Protein AF-A0A4S4KCS5-F1 (afdb_monomer_lite)

InterPro domains:
  IPR058503 Domain of unknown function DUF8190 [PF26608] (130-230)

Structure (mmCIF, N/CA/C/O backbone):
data_AF-A0A4S4KCS5-F1
#
_entry.id   AF-A0A4S4KCS5-F1
#
loop_
_atom_site.group_PDB
_atom_site.id
_atom_site.type_symbol
_atom_site.label_atom_id
_atom_site.label_alt_id
_atom_site.label_comp_id
_atom_site.label_asym_id
_atom_site.label_entity_id
_atom_site.label_seq_id
_atom_site.pdbx_PDB_ins_code
_atom_site.Cartn_x
_atom_site.Cartn_y
_atom_site.Cartn_z
_atom_site.occupancy
_atom_site.B_iso_or_equiv
_atom_site.auth_seq_id
_atom_site.auth_comp_id
_atom_site.auth_asym_id
_atom_site.auth_atom_id
_atom_site.pdbx_PDB_model_num
ATOM 1 N N . MET A 1 1 ? -53.982 29.335 -56.236 1.00 34.25 1 MET A N 1
ATOM 2 C CA . MET A 1 1 ? -54.156 28.093 -55.454 1.00 34.25 1 MET A CA 1
ATOM 3 C C . MET A 1 1 ? -53.549 28.366 -54.078 1.00 34.25 1 MET A C 1
ATOM 5 O O . MET A 1 1 ? -52.338 28.320 -53.957 1.00 34.25 1 MET A O 1
ATOM 9 N N . SER A 1 2 ? -54.262 29.136 -53.240 1.00 23.36 2 SER A N 1
ATOM 10 C CA . SER A 1 2 ? -55.116 28.681 -52.106 1.00 23.36 2 SER A CA 1
ATOM 11 C C . SER A 1 2 ? -54.257 28.203 -50.918 1.00 23.36 2 SER A C 1
ATOM 13 O O . SER A 1 2 ? -53.661 27.139 -51.016 1.00 23.36 2 SER A O 1
ATOM 15 N N . SER A 1 3 ? -53.954 29.060 -49.925 1.00 21.19 3 SER A N 1
ATOM 16 C CA . SER A 1 3 ? -54.754 29.464 -48.724 1.00 21.19 3 SER A CA 1
ATOM 17 C C . SER A 1 3 ? -54.336 28.634 -47.488 1.00 21.19 3 SER A C 1
ATOM 19 O O . SER A 1 3 ? -54.414 27.418 -47.557 1.00 21.19 3 SER A O 1
ATOM 21 N N . HIS A 1 4 ? -53.672 29.190 -46.462 1.00 21.52 4 HIS A N 1
ATOM 22 C CA . HIS A 1 4 ? -54.169 29.937 -45.275 1.00 21.52 4 HIS A CA 1
ATOM 23 C C . HIS A 1 4 ? -54.753 29.096 -44.110 1.00 21.52 4 HIS A C 1
ATOM 25 O O . HIS A 1 4 ? -55.516 28.169 -44.342 1.00 21.52 4 HIS A O 1
ATOM 31 N N . HIS A 1 5 ? -54.439 29.568 -42.884 1.00 23.52 5 HIS A N 1
ATOM 32 C CA . HIS A 1 5 ? -54.887 29.200 -41.514 1.00 23.52 5 HIS A CA 1
ATOM 33 C C . HIS A 1 5 ? -54.261 27.946 -40.867 1.00 23.52 5 HIS A C 1
ATOM 35 O O . HIS A 1 5 ? -54.176 26.907 -41.497 1.00 23.52 5 HIS A O 1
ATOM 41 N N . SER A 1 6 ? -53.636 27.984 -39.676 1.00 19.73 6 SER A N 1
ATOM 42 C CA . SER A 1 6 ? -53.953 28.542 -38.334 1.00 19.73 6 SER A CA 1
ATOM 43 C C . SER A 1 6 ? -54.861 27.658 -37.461 1.00 19.73 6 SER A C 1
ATOM 45 O O . SER A 1 6 ? -56.038 27.508 -37.753 1.00 19.73 6 SER A O 1
ATOM 47 N N . SER A 1 7 ? -54.274 27.265 -36.318 1.00 20.58 7 SER A N 1
ATOM 48 C CA . SER A 1 7 ? -54.815 27.048 -34.959 1.00 20.58 7 SER A CA 1
ATOM 49 C C . SER A 1 7 ? -55.541 25.753 -34.537 1.00 20.58 7 SER A C 1
ATOM 51 O O . SER A 1 7 ? -56.635 25.467 -35.005 1.00 20.58 7 SER A O 1
ATOM 53 N N . LEU A 1 8 ? -54.986 25.194 -33.442 1.00 20.73 8 LEU A N 1
ATOM 54 C CA . LEU A 1 8 ? -55.613 24.802 -32.157 1.00 20.73 8 LEU A CA 1
ATOM 55 C C . LEU A 1 8 ? -56.222 23.393 -31.938 1.00 20.73 8 LEU A C 1
ATOM 57 O O . LEU A 1 8 ? -57.046 22.927 -32.714 1.00 20.73 8 LEU A O 1
ATOM 61 N N . LEU A 1 9 ? -55.898 22.872 -30.730 1.00 20.72 9 LEU A N 1
ATOM 62 C CA . LEU A 1 9 ? -56.475 21.758 -29.931 1.00 20.72 9 LEU A CA 1
ATOM 63 C C . LEU A 1 9 ? -55.960 20.348 -30.317 1.00 20.72 9 LEU A C 1
ATOM 65 O O . LEU A 1 9 ? -55.788 20.066 -31.489 1.00 20.72 9 LEU A O 1
ATOM 69 N N . GLN A 1 10 ? -55.667 19.388 -29.428 1.00 20.62 10 GLN A N 1
ATOM 70 C CA . GLN A 1 10 ? -55.913 19.207 -27.992 1.00 20.62 10 GLN A CA 1
ATOM 71 C C . GLN A 1 10 ? -55.027 18.046 -27.466 1.00 20.62 10 GLN A C 1
ATOM 73 O O . GLN A 1 10 ? -54.584 17.202 -28.240 1.00 20.62 10 GLN A O 1
ATOM 78 N N . HIS A 1 11 ? -54.800 18.019 -26.149 1.00 21.50 11 HIS A N 1
ATOM 79 C CA . HIS A 1 11 ? -54.173 16.967 -25.332 1.00 21.50 11 HIS A CA 1
ATOM 80 C C . HIS A 1 11 ? -54.338 15.510 -25.797 1.00 21.50 11 HIS A C 1
ATOM 82 O O . HIS A 1 11 ? -55.473 15.080 -25.956 1.00 21.50 11 HIS A O 1
ATOM 88 N N . VAL A 1 12 ? -53.240 14.735 -25.774 1.00 22.33 12 VAL A N 1
ATOM 89 C CA . VAL A 1 12 ? -53.159 13.391 -25.152 1.00 22.33 12 VAL A CA 1
ATOM 90 C C . VAL A 1 12 ? -51.704 13.140 -24.707 1.00 22.33 12 VAL A C 1
ATOM 92 O O . VAL A 1 12 ? -50.814 12.998 -25.540 1.00 22.33 12 VAL A O 1
ATOM 95 N N . TYR A 1 13 ? -51.469 13.090 -23.392 1.00 23.34 13 TYR A N 1
ATOM 96 C CA . TYR A 1 13 ? -50.304 12.428 -22.786 1.00 23.34 13 TYR A CA 1
ATOM 97 C C . TYR A 1 13 ? -50.530 10.909 -22.822 1.00 23.34 13 TYR A C 1
ATOM 99 O O . TYR A 1 13 ? -51.612 10.456 -22.443 1.00 23.34 13 TYR A O 1
ATOM 107 N N . PRO A 1 14 ? -49.527 10.123 -23.236 1.00 24.09 14 PRO A N 1
ATOM 108 C CA . PRO A 1 14 ? -49.220 8.879 -22.523 1.00 24.09 14 PRO A CA 1
ATOM 109 C C . PRO A 1 14 ? -47.700 8.608 -22.518 1.00 24.09 14 PRO A C 1
ATOM 111 O O . PRO A 1 14 ? -47.013 8.854 -23.499 1.00 24.09 14 PRO A O 1
ATOM 114 N N . GLY A 1 15 ? -47.055 8.078 -21.495 1.00 23.22 15 GLY A N 1
ATOM 115 C CA . GLY A 1 15 ? -47.433 7.707 -20.149 1.00 23.22 15 GLY A CA 1
ATOM 116 C C . GLY A 1 15 ? -46.117 7.528 -19.388 1.00 23.22 15 GLY A C 1
ATOM 117 O O . GLY A 1 15 ? -45.114 7.086 -19.951 1.00 23.22 15 GLY A O 1
ATOM 118 N N . HIS A 1 16 ? -46.120 7.949 -18.129 1.00 23.81 16 HIS A N 1
ATOM 119 C CA . HIS A 1 16 ? -45.036 7.724 -17.188 1.00 23.81 16 HIS A CA 1
ATOM 120 C C . HIS A 1 16 ? -44.826 6.224 -16.962 1.00 23.81 16 HIS A C 1
ATOM 122 O O . HIS A 1 16 ? -45.747 5.521 -16.551 1.00 23.81 16 HIS A O 1
ATOM 128 N N . LEU A 1 17 ? -43.596 5.764 -17.179 1.00 23.97 17 LEU A N 1
ATOM 129 C CA . LEU A 1 17 ? -43.029 4.642 -16.442 1.00 23.97 17 LEU A CA 1
ATOM 130 C C . LEU A 1 17 ? -42.070 5.257 -15.411 1.00 23.97 17 LEU A C 1
ATOM 132 O O . LEU A 1 17 ? -41.187 6.019 -15.813 1.00 23.97 17 LEU A O 1
ATOM 136 N N . PRO A 1 18 ? -42.264 5.020 -14.106 1.00 23.00 18 PRO A N 1
ATOM 137 C CA . PRO A 1 18 ? -41.405 5.592 -13.079 1.00 23.00 18 PRO A CA 1
ATOM 138 C C . PRO A 1 18 ? -40.052 4.863 -13.067 1.00 23.00 18 PRO A C 1
ATOM 140 O O . PRO A 1 18 ? -40.039 3.632 -13.152 1.00 23.00 18 PRO A O 1
ATOM 143 N N . PRO A 1 19 ? -38.912 5.551 -12.889 1.00 26.36 19 PRO A N 1
ATOM 144 C CA . PRO A 1 19 ? -37.779 4.923 -12.235 1.00 26.36 19 PRO A CA 1
ATOM 145 C C . PRO A 1 19 ? -38.146 4.794 -10.750 1.00 26.36 19 PRO A C 1
ATOM 147 O O . PRO A 1 19 ? -37.937 5.704 -9.959 1.00 26.36 19 PRO A O 1
ATOM 150 N N . GLN A 1 20 ? -38.787 3.682 -10.388 1.00 25.89 20 GLN A N 1
ATOM 151 C CA . GLN A 1 20 ? -38.879 3.253 -8.995 1.00 25.89 20 GLN A CA 1
ATOM 152 C C . GLN A 1 20 ? -37.474 2.869 -8.521 1.00 25.89 20 GLN A C 1
ATOM 154 O O . GLN A 1 20 ? -36.814 2.056 -9.170 1.00 25.89 20 GLN A O 1
ATOM 159 N N . GLY A 1 21 ? -37.037 3.456 -7.406 1.00 27.83 21 GLY A N 1
ATOM 160 C CA . GLY A 1 21 ? -35.796 3.090 -6.714 1.00 27.83 21 GLY A CA 1
ATOM 161 C C . GLY A 1 21 ? -34.888 4.255 -6.310 1.00 27.83 21 GLY A C 1
ATOM 162 O O . GLY A 1 21 ? -33.734 4.018 -5.973 1.00 27.83 21 GLY A O 1
ATOM 163 N N . VAL A 1 22 ? -35.376 5.493 -6.365 1.00 31.30 22 VAL A N 1
ATOM 164 C CA . VAL A 1 22 ? -34.721 6.693 -5.826 1.00 31.30 22 VAL A CA 1
ATOM 165 C C . VAL A 1 22 ? -35.803 7.445 -5.048 1.00 31.30 22 VAL A C 1
ATOM 167 O O . VAL A 1 22 ? -36.943 7.447 -5.502 1.00 31.30 22 VAL A O 1
ATOM 170 N N . ASP A 1 23 ? -35.442 8.026 -3.906 1.00 28.78 23 ASP A N 1
ATOM 171 C CA . ASP A 1 23 ? -36.295 8.622 -2.858 1.00 28.78 23 ASP A CA 1
ATOM 172 C C . ASP A 1 23 ? -36.686 7.639 -1.746 1.00 28.78 23 ASP A C 1
ATOM 174 O O . ASP A 1 23 ? -37.719 6.980 -1.827 1.00 28.78 23 ASP A O 1
ATOM 178 N N . LEU A 1 24 ? -35.830 7.551 -0.712 1.00 24.64 24 LEU A N 1
ATOM 179 C CA . LEU A 1 24 ? -36.219 7.292 0.694 1.00 24.64 24 LEU A CA 1
ATOM 180 C C . LEU A 1 24 ? -35.057 7.359 1.714 1.00 24.64 24 LEU A C 1
ATOM 182 O O . LEU A 1 24 ? -35.294 7.168 2.899 1.00 24.64 24 LEU A O 1
ATOM 186 N N . LEU A 1 25 ? -33.815 7.666 1.309 1.00 27.72 25 LEU A N 1
ATOM 187 C CA . LEU A 1 25 ? -32.663 7.736 2.233 1.00 27.72 25 LEU A CA 1
ATOM 188 C C . LEU A 1 25 ? -32.190 9.161 2.583 1.00 27.72 25 LEU A C 1
ATOM 190 O O . LEU A 1 25 ? -31.249 9.308 3.358 1.00 27.72 25 LEU A O 1
ATOM 194 N N . ASP A 1 26 ? -32.863 10.198 2.074 1.00 26.58 26 ASP A N 1
ATOM 195 C CA . ASP A 1 26 ? -32.495 11.606 2.308 1.00 26.58 26 ASP A CA 1
ATOM 196 C C . ASP A 1 26 ? -33.317 12.310 3.412 1.00 26.58 26 ASP A C 1
ATOM 198 O O . ASP A 1 26 ? -33.034 13.464 3.728 1.00 26.58 26 ASP A O 1
ATOM 202 N N . GLU A 1 27 ? -34.295 11.650 4.051 1.00 25.09 27 GLU A N 1
ATOM 203 C CA . GLU A 1 27 ? -35.209 12.325 5.003 1.00 25.09 27 GLU A CA 1
ATOM 204 C C . GLU A 1 27 ? -35.078 11.943 6.488 1.00 25.09 27 GLU A C 1
ATOM 206 O O . GLU A 1 27 ? -35.773 12.528 7.317 1.00 25.09 27 GLU A O 1
ATOM 211 N N . VAL A 1 28 ? -34.157 11.060 6.892 1.00 26.23 28 VAL A N 1
ATOM 212 C CA . VAL A 1 28 ? -34.004 10.711 8.320 1.00 26.23 28 VAL A CA 1
ATOM 213 C C . VAL A 1 28 ? -32.536 10.652 8.723 1.00 26.23 28 VAL A C 1
ATOM 215 O O . VAL A 1 28 ? -31.940 9.589 8.724 1.00 26.23 28 VAL A O 1
ATOM 218 N N . LEU A 1 29 ? -31.939 11.798 9.064 1.00 24.53 29 LEU A N 1
ATOM 219 C CA . LEU A 1 29 ? -30.799 11.891 9.991 1.00 24.53 29 LEU A CA 1
ATOM 220 C C . LEU A 1 29 ? -30.610 13.365 10.402 1.00 24.53 29 LEU A C 1
ATOM 222 O O . LEU A 1 29 ? -30.178 14.174 9.573 1.00 24.53 29 LEU A O 1
ATOM 226 N N . PRO A 1 30 ? -30.903 13.748 11.659 1.00 24.03 30 PRO A N 1
ATOM 227 C CA . PRO A 1 30 ? -30.644 15.098 12.133 1.00 24.03 30 PRO A CA 1
ATOM 228 C C . PRO A 1 30 ? -29.137 15.378 12.169 1.00 24.03 30 PRO A C 1
ATOM 230 O O . PRO A 1 30 ? -28.357 14.668 12.799 1.00 24.03 30 PRO A O 1
ATOM 233 N N . THR A 1 31 ? -28.761 16.450 11.479 1.00 28.47 31 THR 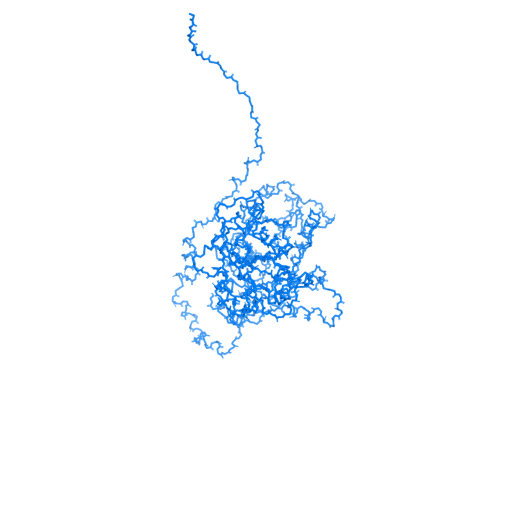A N 1
ATOM 234 C CA . THR A 1 31 ? -27.626 17.347 11.730 1.00 28.47 31 THR A CA 1
ATOM 235 C C . THR A 1 31 ? -27.070 17.292 13.152 1.00 28.47 31 THR A C 1
ATOM 237 O O . THR A 1 31 ? -27.731 17.795 14.049 1.00 28.47 31 THR A O 1
ATOM 240 N N . PHE A 1 32 ? -25.831 16.812 13.312 1.00 25.23 32 PHE A N 1
ATOM 241 C CA . PHE A 1 32 ? -24.831 17.347 14.250 1.00 25.23 32 PHE A CA 1
ATOM 242 C C . PHE A 1 32 ? -23.424 16.934 13.792 1.00 25.23 32 PHE A C 1
ATOM 244 O O . PHE A 1 32 ? -22.802 16.045 14.361 1.00 25.23 32 PHE A O 1
ATOM 251 N N . LEU A 1 33 ? -22.916 17.583 12.746 1.00 26.39 33 LEU A N 1
ATOM 252 C CA . LEU A 1 33 ? -21.482 17.655 12.479 1.00 26.39 33 LEU A CA 1
ATOM 253 C C . LEU A 1 33 ? -21.179 19.102 12.093 1.00 26.39 33 LEU A C 1
ATOM 255 O O . LEU A 1 33 ? -21.817 19.664 11.207 1.00 26.39 33 LEU A O 1
ATOM 259 N N . ILE A 1 34 ? -20.283 19.730 12.849 1.00 27.20 34 ILE A N 1
ATOM 260 C CA . ILE A 1 34 ? -19.786 21.077 12.577 1.00 27.20 34 ILE A CA 1
ATOM 261 C C . ILE A 1 34 ? -18.870 20.957 11.354 1.00 27.20 34 ILE A C 1
ATOM 263 O O . ILE A 1 34 ? -17.743 20.472 11.456 1.00 27.20 34 ILE A O 1
ATOM 267 N N . ASP A 1 35 ? -19.398 21.340 10.195 1.00 30.75 35 ASP A N 1
ATOM 268 C CA . ASP A 1 35 ? -18.696 21.404 8.914 1.00 30.75 35 ASP A CA 1
ATOM 269 C C . ASP A 1 35 ? -17.958 22.749 8.785 1.00 30.75 35 ASP A C 1
ATOM 271 O O . ASP A 1 35 ? -18.449 23.667 8.131 1.00 30.75 35 ASP A O 1
ATOM 275 N N . ASP A 1 36 ? -16.772 22.888 9.388 1.00 27.39 36 ASP A N 1
ATOM 276 C CA . ASP A 1 36 ? -15.798 23.891 8.929 1.00 27.39 36 ASP A CA 1
ATOM 277 C C . ASP A 1 36 ? -14.340 23.464 9.237 1.00 27.39 36 ASP A C 1
ATOM 279 O O . ASP A 1 36 ? -13.967 23.294 10.403 1.00 27.39 36 ASP A O 1
ATOM 283 N N . PRO A 1 37 ? -13.465 23.276 8.226 1.00 31.80 37 PRO A N 1
ATOM 284 C CA . PRO A 1 37 ? -12.047 22.977 8.444 1.00 31.80 37 PRO A CA 1
ATOM 285 C C . PRO A 1 37 ? -11.265 24.123 9.110 1.00 31.80 37 PRO A C 1
ATOM 287 O O . PRO A 1 37 ? -10.160 23.882 9.603 1.00 31.80 37 PRO A O 1
ATOM 290 N N . VAL A 1 38 ? -11.805 25.350 9.155 1.00 28.41 38 VAL A N 1
ATOM 291 C CA . VAL A 1 38 ? -11.189 26.470 9.891 1.00 28.41 38 VAL A CA 1
ATOM 292 C C . VAL A 1 38 ? -11.382 26.310 11.405 1.00 28.41 38 VAL A C 1
ATOM 294 O O . VAL A 1 38 ? -10.443 26.568 12.162 1.00 28.41 38 VAL A O 1
ATOM 297 N N . ASP A 1 39 ? -12.514 25.750 11.842 1.00 33.84 39 ASP A N 1
ATOM 298 C CA . ASP A 1 39 ? -12.789 25.492 13.260 1.00 33.84 39 ASP A CA 1
ATOM 299 C C . ASP A 1 39 ? -11.956 24.334 13.816 1.00 33.84 39 ASP A C 1
ATOM 301 O O . ASP A 1 39 ? -11.602 24.353 14.986 1.00 33.84 39 ASP A O 1
ATOM 305 N N . GLN A 1 40 ? -11.529 23.351 13.015 1.00 32.31 40 GLN A N 1
ATOM 306 C CA . GLN A 1 40 ? -10.690 22.256 13.531 1.00 32.31 40 GLN A CA 1
ATOM 307 C C . GLN A 1 40 ? -9.286 22.707 13.967 1.00 32.31 40 GLN A C 1
ATOM 309 O O . GLN A 1 40 ? -8.700 22.088 14.854 1.00 32.31 40 GLN A O 1
ATOM 314 N N . GLN A 1 41 ? -8.736 23.786 13.396 1.00 29.05 41 GLN A N 1
ATOM 315 C CA . GLN A 1 41 ? -7.468 24.364 13.867 1.00 29.05 41 GLN A CA 1
ATOM 316 C C . GLN A 1 41 ? -7.641 25.214 15.131 1.00 29.05 41 GLN A C 1
ATOM 318 O O . GLN A 1 41 ? -6.728 25.261 15.959 1.00 29.05 41 GLN A O 1
ATOM 323 N N . GLU A 1 42 ? -8.794 25.862 15.295 1.00 27.88 42 GLU A N 1
ATOM 324 C CA . GLU A 1 42 ? -9.127 26.664 16.476 1.00 27.88 42 GLU A CA 1
ATOM 325 C C . GLU A 1 42 ? -9.568 25.774 17.648 1.00 27.88 42 GLU A C 1
ATOM 327 O O . GLU A 1 42 ? -9.085 25.937 18.762 1.00 27.88 42 GLU A O 1
ATOM 332 N N . VAL A 1 43 ? -10.334 24.718 17.370 1.00 32.78 43 VAL A N 1
ATOM 333 C CA . VAL A 1 43 ? -10.660 23.620 18.286 1.00 32.78 43 VAL A CA 1
ATOM 334 C C . VAL A 1 43 ? -9.414 22.811 18.636 1.00 32.78 43 VAL A C 1
ATOM 336 O O . VAL A 1 43 ? -9.251 22.478 19.796 1.00 32.78 43 VAL A O 1
ATOM 339 N N . ALA A 1 44 ? -8.467 22.567 17.720 1.00 28.80 44 ALA A N 1
ATOM 340 C CA . ALA A 1 44 ? -7.169 21.996 18.098 1.00 28.80 44 ALA A CA 1
ATOM 341 C C . ALA A 1 44 ? -6.365 22.951 18.999 1.00 28.80 44 ALA A C 1
ATOM 343 O O . ALA A 1 44 ? -5.762 22.509 19.970 1.00 28.80 44 ALA A O 1
ATOM 344 N N . ARG A 1 45 ? -6.376 24.267 18.742 1.00 28.11 45 ARG A N 1
ATOM 345 C CA . ARG A 1 45 ? -5.758 25.243 19.658 1.00 28.11 45 ARG A CA 1
ATOM 346 C C . ARG A 1 45 ? -6.421 25.260 21.038 1.00 28.11 45 ARG A C 1
ATOM 348 O O . ARG A 1 45 ? -5.691 25.367 22.015 1.00 28.11 45 ARG A O 1
ATOM 355 N N . ASN A 1 46 ? -7.740 25.095 21.107 1.00 29.67 46 ASN A N 1
ATOM 356 C CA . ASN A 1 46 ? -8.523 25.106 22.347 1.00 29.67 46 ASN A CA 1
ATOM 357 C C . ASN A 1 46 ? -8.609 23.724 23.042 1.00 29.67 46 ASN A C 1
ATOM 359 O O . ASN A 1 46 ? -8.900 23.659 24.226 1.00 29.67 46 ASN A O 1
ATOM 363 N N . LEU A 1 47 ? -8.333 22.616 22.341 1.00 32.88 47 LEU A N 1
ATOM 364 C CA . LEU A 1 47 ? -8.237 21.253 22.899 1.00 32.88 47 LEU A CA 1
ATOM 365 C C . LEU A 1 47 ? -6.861 20.976 23.516 1.00 32.88 47 LEU A C 1
ATOM 367 O O . LEU A 1 47 ? -6.757 20.151 24.416 1.00 32.88 47 LEU A O 1
ATOM 371 N N . TYR A 1 48 ? -5.804 21.635 23.025 1.00 31.78 48 TYR A N 1
ATOM 372 C CA . TYR A 1 48 ? -4.443 21.513 23.572 1.00 31.78 48 TYR A CA 1
ATOM 373 C C . TYR A 1 48 ? -4.084 22.621 24.575 1.00 31.78 48 TYR A C 1
ATOM 375 O O . TYR A 1 48 ? -3.022 22.562 25.190 1.00 31.78 48 TYR A O 1
ATOM 383 N N . PHE A 1 49 ? -4.960 23.612 24.744 1.00 31.73 49 PHE A N 1
ATOM 384 C CA . PHE A 1 49 ? -4.903 24.620 25.796 1.00 31.73 49 PHE A CA 1
ATOM 385 C C . PHE A 1 49 ? -6.326 24.868 26.281 1.00 31.73 49 PHE A C 1
ATOM 387 O O . PHE A 1 49 ? -7.079 25.591 25.634 1.00 31.73 49 PHE A O 1
ATOM 394 N N . ASP A 1 50 ? -6.677 24.265 27.412 1.00 33.09 50 ASP A N 1
ATOM 395 C CA . ASP A 1 50 ? -7.847 24.674 28.178 1.00 33.09 50 ASP A CA 1
ATOM 396 C C . ASP A 1 50 ? -7.699 26.178 28.518 1.00 33.09 50 ASP A C 1
ATOM 398 O O . ASP A 1 50 ? -6.713 26.561 29.154 1.00 33.09 50 ASP A O 1
ATOM 402 N N . PRO A 1 51 ? -8.596 27.073 28.064 1.00 35.97 51 PRO A N 1
ATOM 403 C CA . PRO A 1 51 ? -8.527 28.493 28.409 1.00 35.97 51 PRO A CA 1
ATOM 404 C C . PRO A 1 51 ? -8.816 28.755 29.893 1.00 35.97 51 PRO A C 1
ATOM 406 O O . PRO A 1 51 ? -8.447 29.816 30.398 1.00 35.97 51 PRO A O 1
ATOM 409 N N . ASP A 1 52 ? -9.456 27.798 30.574 1.00 38.44 52 ASP A N 1
ATOM 410 C CA . ASP A 1 52 ? -9.773 27.830 32.000 1.00 38.44 52 ASP A CA 1
ATOM 411 C C . ASP A 1 52 ? -8.751 27.051 32.847 1.00 38.44 52 ASP A C 1
ATOM 413 O O . ASP A 1 52 ? -8.911 26.966 34.067 1.00 38.44 52 ASP A O 1
ATOM 417 N N . TRP A 1 53 ? -7.650 26.569 32.247 1.00 37.25 53 TRP A N 1
ATOM 418 C CA . TRP A 1 53 ? -6.464 26.142 32.994 1.00 37.25 53 TRP A CA 1
ATOM 419 C C . TRP A 1 53 ? -5.860 27.358 33.698 1.00 37.25 53 TRP A C 1
ATOM 421 O O . TRP A 1 53 ? -5.021 28.090 33.162 1.00 37.25 53 TRP A O 1
ATOM 431 N N . GLN A 1 54 ? -6.325 27.610 34.917 1.00 36.56 54 GLN A N 1
ATOM 432 C CA . GLN A 1 54 ? -5.773 28.664 35.743 1.00 36.56 54 GLN A CA 1
ATOM 433 C C . GLN A 1 54 ? -4.329 28.305 36.091 1.00 36.56 54 GLN A C 1
ATOM 435 O O . GLN A 1 54 ? -3.995 27.165 36.412 1.00 36.56 54 GLN A O 1
ATOM 440 N N . GLU A 1 55 ? -3.463 29.315 36.064 1.00 36.56 55 GLU A N 1
ATOM 441 C CA . GLU A 1 55 ? -2.059 29.239 36.489 1.00 36.56 55 GLU A CA 1
ATOM 442 C C . GLU A 1 55 ? -1.915 28.607 37.897 1.00 36.56 55 GLU A C 1
ATOM 444 O O . GLU A 1 55 ? -0.887 28.013 38.230 1.00 36.56 55 GLU A O 1
ATOM 449 N N . ASP A 1 56 ? -2.989 28.647 38.692 1.00 38.56 56 ASP A N 1
ATOM 450 C CA . ASP A 1 56 ? -3.110 28.030 40.009 1.00 38.56 56 ASP A CA 1
ATOM 451 C C . ASP A 1 56 ? -3.178 26.489 40.005 1.00 38.56 56 ASP A C 1
ATOM 453 O O . ASP A 1 56 ? -2.713 25.878 40.967 1.00 38.56 56 ASP A O 1
ATOM 457 N N . ASP A 1 57 ? -3.640 25.827 38.939 1.00 37.19 57 ASP A N 1
ATOM 458 C CA . ASP A 1 57 ? -3.671 24.354 38.868 1.00 37.19 57 ASP A CA 1
ATOM 459 C C . ASP A 1 57 ? -2.289 23.753 38.563 1.00 37.19 57 ASP A C 1
ATOM 461 O O . ASP A 1 57 ? -1.896 22.732 39.140 1.00 37.19 57 ASP A O 1
ATOM 465 N N . LEU A 1 58 ? -1.473 24.459 37.771 1.00 34.00 58 LEU A N 1
ATOM 466 C CA . LEU A 1 58 ? -0.037 24.186 37.637 1.00 34.00 58 LEU A CA 1
ATOM 467 C C . LEU A 1 58 ? 0.710 24.456 38.950 1.00 34.00 58 LEU A C 1
ATOM 469 O O . LEU A 1 58 ? 1.601 23.687 39.328 1.00 34.00 58 LEU A O 1
ATOM 473 N N . ASN A 1 59 ? 0.326 25.507 39.683 1.00 33.66 59 ASN A N 1
ATOM 474 C CA . ASN A 1 59 ? 0.894 25.781 41.000 1.00 33.66 59 ASN A CA 1
ATOM 475 C C . ASN A 1 59 ? 0.500 24.699 42.017 1.00 33.66 59 ASN A C 1
ATOM 477 O O . ASN A 1 59 ? 1.360 24.262 42.783 1.00 33.66 59 ASN A O 1
ATOM 481 N N . ASN A 1 60 ? -0.728 24.175 41.979 1.00 35.34 60 ASN A N 1
ATOM 482 C CA . ASN A 1 60 ? -1.178 23.082 42.847 1.00 35.34 60 ASN A CA 1
ATOM 483 C C . ASN A 1 60 ? -0.453 21.757 42.559 1.00 35.34 60 ASN A C 1
ATOM 485 O O . ASN A 1 60 ? -0.066 21.066 43.507 1.00 35.34 60 ASN A O 1
ATOM 489 N N . PHE A 1 61 ? -0.149 21.446 41.293 1.00 34.06 61 PHE A N 1
ATOM 490 C CA . PHE A 1 61 ? 0.747 20.332 40.942 1.00 34.06 61 PHE A CA 1
ATOM 491 C C . PHE A 1 61 ? 2.187 20.563 41.438 1.00 34.06 61 PHE A C 1
ATOM 493 O O . PHE A 1 61 ? 2.877 19.622 41.838 1.00 34.06 61 PHE A O 1
ATOM 500 N N . SER A 1 62 ? 2.644 21.820 41.467 1.00 33.88 62 SER A N 1
ATOM 501 C CA . SER A 1 62 ? 3.990 22.197 41.926 1.00 33.88 62 SER A CA 1
ATOM 502 C C . SER A 1 62 ? 4.155 22.243 43.455 1.00 33.88 62 SER A C 1
ATOM 504 O O . SER A 1 62 ? 5.280 22.177 43.957 1.00 33.88 62 SER A O 1
ATOM 506 N N . HIS A 1 63 ? 3.055 22.348 44.211 1.00 35.56 63 HIS A N 1
ATOM 507 C CA . HIS A 1 63 ? 3.097 22.574 45.658 1.00 35.56 63 HIS A CA 1
ATOM 508 C C . HIS A 1 63 ? 3.097 21.300 46.512 1.00 35.56 63 HIS A C 1
ATOM 510 O O . HIS A 1 63 ? 3.428 21.383 47.696 1.00 35.56 63 HIS A O 1
ATOM 516 N N . GLN A 1 64 ? 2.809 20.122 45.945 1.00 37.81 64 GLN A N 1
ATOM 517 C CA . GLN A 1 64 ? 2.834 18.856 46.701 1.00 37.81 64 GLN A CA 1
ATOM 518 C C . GLN A 1 64 ? 3.975 17.902 46.331 1.00 37.81 64 GLN A C 1
ATOM 520 O O . GLN A 1 64 ? 4.255 16.960 47.072 1.00 37.81 64 GLN A O 1
ATOM 525 N N . VAL A 1 65 ? 4.716 18.181 45.260 1.00 38.56 65 VAL A N 1
ATOM 526 C CA . VAL A 1 65 ? 5.944 17.459 44.918 1.00 38.56 65 VAL A CA 1
ATOM 527 C C . VAL A 1 65 ? 6.972 18.507 44.510 1.00 38.56 65 VAL A C 1
ATOM 529 O O . VAL A 1 65 ? 6.685 19.280 43.601 1.00 38.56 65 VAL A O 1
ATOM 532 N N . PRO A 1 66 ? 8.160 18.590 45.143 1.00 38.44 66 PRO A N 1
ATOM 533 C CA . PRO A 1 66 ? 9.170 19.547 44.715 1.00 38.44 66 PRO A CA 1
ATOM 534 C C . PRO A 1 66 ? 9.458 19.272 43.241 1.00 38.44 66 PRO A C 1
ATOM 536 O O . PRO A 1 66 ? 9.949 18.188 42.915 1.00 38.44 66 PRO A O 1
ATOM 539 N N . ALA A 1 67 ? 9.097 20.226 42.376 1.00 39.06 67 ALA A N 1
ATOM 540 C CA . ALA A 1 67 ? 9.164 20.129 40.925 1.00 39.06 67 ALA A CA 1
ATOM 541 C C . ALA A 1 67 ? 10.621 19.980 40.463 1.00 39.06 67 ALA A C 1
ATOM 543 O O . ALA A 1 67 ? 11.293 20.898 39.997 1.00 39.06 67 ALA A O 1
ATOM 544 N N . LYS A 1 68 ? 11.130 18.763 40.611 1.00 43.25 68 LYS A N 1
ATOM 545 C CA . LYS A 1 68 ? 12.185 18.198 39.796 1.00 43.25 68 LYS A CA 1
ATOM 546 C C . LYS A 1 68 ? 11.678 18.319 38.362 1.00 43.25 68 LYS A C 1
ATOM 548 O O . LYS A 1 68 ? 10.654 17.729 38.037 1.00 43.25 68 LYS A O 1
ATOM 553 N N . SER A 1 69 ? 12.346 19.125 37.530 1.00 45.34 69 SER A N 1
ATOM 554 C CA . SER A 1 69 ? 11.929 19.340 36.137 1.00 45.34 69 SER A CA 1
ATOM 555 C C . SER A 1 69 ? 11.613 17.998 35.453 1.00 45.34 69 SER A C 1
ATOM 557 O O . SER A 1 69 ? 12.271 17.004 35.780 1.00 45.34 69 SER A O 1
ATOM 559 N N . PRO A 1 70 ? 10.679 17.921 34.492 1.00 44.53 70 PRO A N 1
ATOM 560 C CA . PRO A 1 70 ? 10.398 16.683 33.749 1.00 44.53 70 PRO A CA 1
ATOM 561 C C . PRO A 1 70 ? 11.670 16.000 33.196 1.00 44.53 70 PRO A C 1
ATOM 563 O O . PRO A 1 70 ? 11.799 14.777 33.193 1.00 44.53 70 PRO A O 1
ATOM 566 N N . LEU A 1 71 ? 12.694 16.797 32.859 1.00 43.28 71 LEU A N 1
ATOM 567 C CA . LEU A 1 71 ? 14.045 16.352 32.477 1.00 43.28 71 LEU A CA 1
ATOM 568 C C . LEU A 1 71 ? 14.851 15.663 33.593 1.00 43.28 71 LEU A C 1
ATOM 570 O O . LEU A 1 71 ? 15.756 14.876 33.327 1.00 43.28 71 LEU A O 1
ATOM 574 N N . SER A 1 72 ? 14.575 15.960 34.854 1.00 49.16 72 SER A N 1
ATOM 575 C CA . SER A 1 72 ? 15.183 15.281 36.000 1.00 49.16 72 SER A CA 1
ATOM 576 C C . SER A 1 72 ? 14.446 13.999 36.401 1.00 49.16 72 SER A C 1
ATOM 578 O O . SER A 1 72 ? 15.080 13.108 36.963 1.00 49.16 72 SER A O 1
ATOM 580 N N . LEU A 1 73 ? 13.164 13.846 36.047 1.00 50.34 73 LEU A N 1
ATOM 581 C CA . LEU A 1 73 ? 12.473 12.550 36.094 1.00 50.34 73 LEU A CA 1
ATOM 582 C C . LEU A 1 73 ? 13.034 11.596 35.025 1.00 50.34 73 LEU A C 1
ATOM 584 O O . LEU A 1 73 ? 13.297 10.435 35.337 1.00 50.34 73 LEU A O 1
ATOM 588 N N . LEU A 1 74 ? 13.365 12.115 33.830 1.00 48.72 74 LEU A N 1
ATOM 589 C CA . LEU A 1 74 ? 14.101 11.383 32.782 1.00 48.72 74 LEU A CA 1
ATOM 590 C C . LEU A 1 74 ? 15.432 10.807 33.272 1.00 48.72 74 LEU A C 1
ATOM 592 O O . LEU A 1 74 ? 15.770 9.665 32.976 1.00 48.72 74 LEU A O 1
ATOM 596 N N . ARG A 1 75 ? 16.194 11.586 34.045 1.00 50.47 75 ARG A N 1
ATOM 597 C CA . ARG A 1 75 ? 17.496 11.145 34.574 1.00 50.47 75 ARG A CA 1
ATOM 598 C C . ARG A 1 75 ? 17.387 10.057 35.643 1.00 50.47 75 ARG A C 1
ATOM 600 O O . ARG A 1 75 ? 18.376 9.377 35.888 1.00 50.47 75 ARG A O 1
ATOM 607 N N . ASN A 1 76 ? 16.225 9.910 36.278 1.00 54.16 76 ASN A N 1
ATOM 608 C CA . ASN A 1 76 ? 16.040 9.026 37.429 1.00 54.16 76 ASN A CA 1
ATOM 609 C C . ASN A 1 76 ? 15.315 7.710 37.099 1.00 54.16 76 ASN A C 1
ATOM 611 O O . ASN A 1 76 ? 15.111 6.923 38.017 1.00 54.16 76 ASN A O 1
ATOM 615 N N . MET A 1 77 ? 14.946 7.456 35.832 1.00 56.41 77 MET A N 1
ATOM 616 C CA . MET A 1 77 ? 14.233 6.236 35.403 1.00 56.41 77 MET A CA 1
ATOM 617 C C . MET A 1 77 ? 13.052 5.873 36.328 1.00 56.41 77 MET A C 1
ATOM 619 O O . MET A 1 77 ? 12.931 4.743 36.804 1.00 56.41 77 MET A O 1
ATOM 623 N N . GLY A 1 78 ? 12.198 6.856 36.632 1.00 59.97 78 GLY A N 1
ATOM 624 C CA . GLY A 1 78 ? 11.001 6.632 37.444 1.00 59.97 78 GLY A CA 1
ATOM 625 C C . GLY A 1 78 ? 10.015 5.688 36.749 1.00 59.97 78 GLY A C 1
ATOM 626 O O . GLY A 1 78 ? 9.856 5.741 35.532 1.00 59.97 78 GLY A O 1
ATOM 627 N N . THR A 1 79 ? 9.357 4.819 37.517 1.00 65.31 79 THR A N 1
ATOM 628 C CA . THR A 1 79 ? 8.219 4.024 37.029 1.00 65.31 79 THR A CA 1
ATOM 629 C C . THR A 1 79 ? 6.925 4.777 37.333 1.00 65.31 79 THR A C 1
ATOM 631 O O . THR A 1 79 ? 6.745 5.238 38.457 1.00 65.31 79 THR A O 1
ATOM 634 N N . VAL A 1 80 ? 6.039 4.880 36.347 1.00 70.94 80 VAL A N 1
ATOM 635 C CA . VAL A 1 80 ? 4.669 5.377 36.474 1.00 70.94 80 VAL A CA 1
ATOM 636 C C . VAL A 1 80 ? 3.759 4.177 36.720 1.00 70.94 80 VAL A C 1
ATOM 638 O O . VAL A 1 80 ? 3.732 3.226 35.934 1.00 70.94 80 VAL A O 1
ATOM 641 N N . SER A 1 81 ? 3.036 4.210 37.833 1.00 71.19 81 SER A N 1
ATOM 642 C CA . SER A 1 81 ? 1.899 3.334 38.107 1.00 71.19 81 SER A CA 1
ATOM 643 C C . SER A 1 81 ? 0.626 4.154 37.955 1.00 71.19 81 SER A C 1
ATOM 645 O O . SER A 1 81 ? 0.541 5.240 38.520 1.00 71.19 81 SER A O 1
ATOM 647 N N . ILE A 1 82 ? -0.336 3.646 37.186 1.00 72.25 82 ILE A N 1
ATOM 648 C CA . ILE A 1 82 ? -1.668 4.247 37.094 1.00 72.25 82 ILE A CA 1
ATOM 649 C C . ILE A 1 82 ? -2.486 3.702 38.262 1.00 72.25 82 ILE A C 1
ATOM 651 O O . ILE A 1 82 ? -2.591 2.481 38.409 1.00 72.25 82 ILE A O 1
ATOM 655 N N . ASP A 1 83 ? -3.011 4.593 39.098 1.00 74.00 83 ASP A N 1
ATOM 656 C CA . ASP A 1 83 ? -3.849 4.199 40.230 1.00 74.00 83 ASP A CA 1
ATOM 657 C C . ASP A 1 83 ? -5.200 3.663 39.742 1.00 74.00 83 ASP A C 1
ATOM 659 O O . ASP A 1 83 ? -5.694 4.064 38.689 1.00 74.00 83 ASP A O 1
ATOM 663 N N . GLU A 1 84 ? -5.830 2.793 40.535 1.00 74.00 84 GLU A N 1
ATOM 664 C CA . GLU A 1 84 ? -7.112 2.163 40.180 1.00 74.00 84 GLU A CA 1
ATOM 665 C C . GLU A 1 84 ? -8.214 3.190 39.869 1.00 74.00 84 GLU A C 1
ATOM 667 O O . GLU A 1 84 ? -9.045 2.953 38.998 1.00 74.00 84 GLU A O 1
ATOM 672 N N . GLY A 1 85 ? -8.175 4.366 40.506 1.00 72.94 85 GLY A N 1
ATOM 673 C CA . GLY A 1 85 ? -9.113 5.465 40.245 1.00 72.94 85 GLY A CA 1
ATOM 674 C C . GLY A 1 85 ? -8.986 6.112 38.859 1.00 72.94 85 GLY A C 1
ATOM 675 O O . GLY A 1 85 ? -9.883 6.843 38.457 1.00 72.94 85 GLY A O 1
ATOM 676 N N . TYR A 1 86 ? -7.904 5.836 38.128 1.00 68.44 86 TYR A N 1
ATOM 677 C CA . TYR A 1 86 ? -7.683 6.277 36.745 1.00 68.44 86 TYR A CA 1
ATOM 678 C C . TYR A 1 86 ? -7.729 5.112 35.750 1.00 68.44 86 TYR A C 1
ATOM 680 O O . TYR A 1 86 ? -7.369 5.265 34.583 1.00 68.44 86 TYR A O 1
ATOM 688 N N . THR A 1 87 ? -8.151 3.931 36.204 1.00 74.81 87 THR A N 1
ATOM 689 C CA . THR A 1 87 ? -8.422 2.784 35.341 1.00 74.81 87 THR A CA 1
ATOM 690 C C . THR A 1 87 ? -9.917 2.549 35.284 1.00 74.81 87 THR A C 1
ATOM 692 O O . THR A 1 87 ? -10.586 2.540 36.312 1.00 74.81 87 THR A O 1
ATOM 695 N N . VAL A 1 88 ? -10.438 2.323 34.085 1.00 76.25 88 VAL A N 1
ATOM 696 C CA . VAL A 1 88 ? -11.837 1.947 33.900 1.00 76.25 88 VAL A CA 1
ATOM 697 C C . VAL A 1 88 ? -11.877 0.573 33.251 1.00 76.25 88 VAL A C 1
ATOM 699 O O . VAL A 1 88 ? -11.062 0.277 32.373 1.00 76.25 88 VAL A O 1
ATOM 702 N N . ASP A 1 89 ? -12.790 -0.281 33.710 1.00 79.94 89 ASP A N 1
ATOM 703 C CA . ASP A 1 89 ? -13.034 -1.567 33.064 1.00 79.94 89 ASP A CA 1
ATOM 704 C C . ASP A 1 89 ? -13.476 -1.324 31.608 1.00 79.94 89 ASP A C 1
ATOM 706 O O . ASP A 1 89 ? -14.443 -0.593 31.398 1.00 79.94 89 ASP A O 1
ATOM 710 N N . PRO A 1 90 ? -12.812 -1.912 30.594 1.00 75.94 90 PRO A N 1
ATOM 711 C CA . PRO A 1 90 ? -13.242 -1.831 29.198 1.00 75.94 90 PRO A CA 1
ATOM 712 C C . PRO A 1 90 ? -14.698 -2.246 28.939 1.00 75.94 90 PRO A C 1
ATOM 714 O O . PRO A 1 90 ? -15.256 -1.846 27.916 1.00 75.94 90 PRO A O 1
ATOM 717 N N . LEU A 1 91 ? -15.278 -3.061 29.828 1.00 77.88 91 LEU A N 1
ATOM 718 C CA . LEU A 1 91 ? -16.669 -3.521 29.780 1.00 77.88 91 LEU A CA 1
ATOM 719 C C . LEU A 1 91 ? -17.619 -2.676 30.637 1.00 77.88 91 LEU A C 1
ATOM 721 O O . LEU A 1 91 ? -18.797 -3.002 30.740 1.00 77.88 91 LEU A O 1
ATOM 725 N N . ASN A 1 92 ? -17.132 -1.599 31.259 1.00 83.62 92 ASN A N 1
ATOM 726 C CA . ASN A 1 92 ? -17.984 -0.710 32.032 1.00 83.62 92 ASN A CA 1
ATOM 727 C C . ASN A 1 92 ? -19.092 -0.140 31.134 1.00 83.62 92 ASN A C 1
ATOM 729 O O . ASN A 1 92 ? -18.811 0.468 30.099 1.00 83.62 92 ASN A O 1
ATOM 733 N N . ARG A 1 93 ? -20.347 -0.301 31.566 1.00 83.50 93 ARG A N 1
ATOM 734 C CA . ARG A 1 93 ? -21.531 0.232 30.883 1.00 83.50 93 ARG A CA 1
ATOM 735 C C . ARG A 1 93 ? -21.480 1.745 30.665 1.00 83.50 93 ARG A C 1
ATOM 737 O O . ARG A 1 93 ? -22.176 2.241 29.797 1.00 83.50 93 ARG A O 1
ATOM 744 N N . ASP A 1 94 ? -20.690 2.479 31.442 1.00 85.56 94 ASP A N 1
ATOM 745 C CA . ASP A 1 94 ? -20.568 3.934 31.332 1.00 85.56 94 ASP A CA 1
ATOM 746 C C . ASP A 1 94 ? -19.455 4.348 30.342 1.00 85.56 94 ASP A C 1
ATOM 748 O O . ASP A 1 94 ? -19.049 5.508 30.303 1.00 85.56 94 ASP A O 1
ATOM 752 N N . ILE A 1 95 ? -18.955 3.415 29.518 1.00 86.62 95 ILE A N 1
ATOM 753 C CA . ILE A 1 95 ? -18.039 3.693 28.405 1.00 86.62 95 ILE A CA 1
ATOM 754 C C . ILE A 1 95 ? -18.704 3.380 27.065 1.00 86.62 95 ILE A C 1
ATOM 756 O O . ILE A 1 95 ? -19.249 2.300 26.843 1.00 86.62 95 ILE A O 1
ATOM 760 N N . ALA A 1 96 ? -18.543 4.299 26.115 1.00 86.25 96 ALA A N 1
ATOM 761 C CA . ALA A 1 96 ? -18.841 4.076 24.711 1.00 86.25 96 ALA A CA 1
ATOM 762 C C . ALA A 1 96 ? -17.556 4.037 23.881 1.00 86.25 96 ALA A C 1
ATOM 764 O O . ALA A 1 96 ? -16.757 4.976 23.890 1.00 86.25 96 ALA A O 1
ATOM 765 N N . TRP A 1 97 ? -17.384 2.958 23.121 1.00 85.44 97 TRP A N 1
ATOM 766 C CA . TRP A 1 97 ? -16.315 2.821 22.137 1.00 85.44 97 TRP A CA 1
ATOM 767 C C . TRP A 1 97 ? -16.703 3.498 20.824 1.00 85.44 97 TRP A C 1
ATOM 769 O O . TRP A 1 97 ? -17.831 3.372 20.353 1.00 85.44 97 TRP A O 1
ATOM 779 N N . ASN A 1 98 ? -15.747 4.192 20.214 1.00 80.56 98 ASN A N 1
ATOM 780 C CA . ASN A 1 98 ? -15.916 4.881 18.948 1.00 80.56 98 ASN A CA 1
ATOM 781 C C . ASN A 1 98 ? -14.834 4.430 17.956 1.00 80.56 98 ASN A C 1
ATOM 783 O O . ASN A 1 98 ? -13.638 4.565 18.221 1.00 80.56 98 ASN A O 1
ATOM 787 N N . LEU A 1 99 ? -15.293 3.903 16.819 1.00 79.12 99 LEU A N 1
ATOM 788 C CA . LEU A 1 99 ? -14.494 3.404 15.694 1.00 79.12 99 LEU A CA 1
ATOM 789 C C . LEU A 1 99 ? -14.822 4.174 14.399 1.00 79.12 99 LEU A C 1
ATOM 791 O O . LEU A 1 99 ? -14.843 3.604 13.311 1.00 79.12 99 LEU A O 1
ATOM 795 N N . SER A 1 100 ? -15.159 5.463 14.512 1.00 67.00 100 SER A N 1
ATOM 796 C CA . SER A 1 100 ? -15.830 6.225 13.448 1.00 67.00 100 SER A CA 1
ATOM 797 C C . SER A 1 100 ? -15.028 6.411 12.170 1.00 67.00 100 SER A C 1
ATOM 799 O O . SER A 1 100 ? -15.623 6.701 11.133 1.00 67.00 100 SER A O 1
ATOM 801 N N . THR A 1 101 ? -13.700 6.303 12.226 1.00 77.88 101 THR A N 1
ATOM 802 C CA . THR A 1 101 ? -12.860 6.671 11.089 1.00 77.88 101 THR A CA 1
ATOM 803 C C . THR A 1 101 ? -11.861 5.579 10.772 1.00 77.88 101 THR A C 1
ATOM 805 O O . THR A 1 101 ? -11.054 5.179 11.610 1.00 77.88 101 THR A O 1
ATOM 808 N N . SER A 1 102 ? -11.927 5.104 9.532 1.00 84.25 102 SER A N 1
ATOM 809 C CA . SER A 1 102 ? -10.940 4.204 8.958 1.00 84.25 102 SER A CA 1
ATOM 810 C C . SER A 1 102 ? -10.282 4.859 7.756 1.00 84.25 102 SER A C 1
ATOM 812 O O . SER A 1 102 ? -10.922 5.594 7.004 1.00 84.25 102 SER A O 1
ATOM 814 N N . PHE A 1 103 ? -9.005 4.571 7.555 1.00 84.25 103 PHE A N 1
ATOM 815 C CA . PHE A 1 103 ? -8.187 5.160 6.509 1.00 84.25 103 PHE A CA 1
ATOM 816 C C . PHE A 1 103 ? -7.435 4.090 5.731 1.00 84.25 103 PHE A C 1
ATOM 818 O O . PHE A 1 103 ? -7.020 3.070 6.285 1.00 84.25 103 PHE A O 1
ATOM 825 N N . LEU A 1 104 ? -7.192 4.360 4.451 1.00 83.06 104 LEU A N 1
ATOM 826 C CA . LEU A 1 104 ? -6.213 3.612 3.673 1.00 83.06 104 LEU A CA 1
ATOM 827 C C . LEU A 1 104 ? -4.807 4.131 4.011 1.00 83.06 104 LEU A C 1
ATOM 829 O O . LEU A 1 104 ? -4.425 5.218 3.583 1.00 83.06 104 LEU A O 1
ATOM 833 N N . ASP A 1 105 ? -4.036 3.368 4.784 1.00 79.88 105 ASP A N 1
ATOM 834 C CA . ASP A 1 105 ? -2.681 3.755 5.222 1.00 79.88 105 ASP A CA 1
ATOM 835 C C . ASP A 1 105 ? -1.594 3.226 4.272 1.00 79.88 105 ASP A C 1
ATOM 837 O O . ASP A 1 105 ? -0.540 3.832 4.089 1.00 79.88 105 ASP A O 1
ATOM 841 N N . LEU A 1 106 ? -1.864 2.108 3.598 1.00 84.75 106 LEU A N 1
ATOM 842 C CA . LEU A 1 106 ? -0.981 1.531 2.588 1.00 84.75 106 LEU A CA 1
ATOM 843 C C . LEU A 1 106 ? -1.803 1.011 1.418 1.00 84.75 106 LEU A C 1
ATOM 845 O O . LEU A 1 106 ? -2.830 0.370 1.623 1.00 84.75 106 LEU A O 1
ATOM 849 N N . CYS A 1 107 ? -1.310 1.213 0.199 1.00 87.56 107 CYS A N 1
ATOM 850 C CA . CYS A 1 107 ? -1.763 0.498 -0.985 1.00 87.56 107 CYS A CA 1
ATOM 851 C C . CYS A 1 107 ? -0.584 0.251 -1.933 1.00 87.56 107 CYS A C 1
ATOM 853 O O . CYS A 1 107 ? 0.037 1.191 -2.426 1.00 87.56 107 CYS A O 1
ATOM 855 N N . VAL A 1 108 ? -0.274 -1.017 -2.195 1.00 90.69 108 VAL A N 1
ATOM 856 C CA . VAL A 1 108 ? 0.735 -1.442 -3.169 1.00 90.69 108 VAL A CA 1
ATOM 857 C C . VAL A 1 108 ? 0.076 -2.354 -4.185 1.00 90.69 108 VAL A C 1
ATOM 859 O O . VAL A 1 108 ? -0.522 -3.361 -3.809 1.00 90.69 108 VAL A O 1
ATOM 862 N N . CYS A 1 109 ? 0.200 -2.018 -5.468 1.00 92.12 109 CYS A N 1
ATOM 863 C CA . CYS A 1 109 ? -0.339 -2.825 -6.560 1.00 92.12 109 CYS A CA 1
ATOM 864 C C . CYS A 1 109 ? 0.793 -3.407 -7.405 1.00 92.12 109 CYS A C 1
ATOM 866 O O . CYS A 1 109 ? 1.607 -2.672 -7.969 1.00 92.12 109 CYS A O 1
ATOM 868 N N . VAL A 1 110 ? 0.805 -4.734 -7.532 1.00 91.81 110 VAL A N 1
ATOM 869 C CA . VAL A 1 110 ? 1.782 -5.477 -8.335 1.00 91.81 110 VAL A CA 1
ATOM 870 C C . VAL A 1 110 ? 1.077 -6.091 -9.547 1.00 91.81 110 VAL A C 1
ATOM 872 O O . VAL A 1 110 ? 0.144 -6.881 -9.368 1.00 91.81 110 VAL A O 1
ATOM 875 N N . PRO A 1 111 ? 1.482 -5.762 -10.787 1.00 92.06 111 PRO A N 1
ATOM 876 C CA . PRO A 1 111 ? 0.830 -6.271 -11.987 1.00 92.06 111 PRO A CA 1
ATOM 877 C C . PRO A 1 111 ? 1.218 -7.724 -12.285 1.00 92.06 111 PRO A C 1
ATOM 879 O O . PRO A 1 111 ? 2.225 -8.242 -11.801 1.00 92.06 111 PRO A O 1
ATOM 882 N N . ARG A 1 112 ? 0.435 -8.385 -13.143 1.00 85.38 112 ARG A N 1
ATOM 883 C CA . ARG A 1 112 ? 0.705 -9.767 -13.588 1.00 85.38 112 ARG A CA 1
ATOM 884 C C . ARG A 1 112 ? 1.683 -9.890 -14.754 1.00 85.38 112 ARG A C 1
ATOM 886 O O . ARG A 1 112 ? 2.148 -10.992 -15.034 1.00 85.38 112 ARG A O 1
ATOM 893 N N . ALA A 1 113 ? 1.947 -8.797 -15.466 1.00 88.50 113 ALA A N 1
ATOM 894 C CA . ALA A 1 113 ? 2.627 -8.833 -16.755 1.00 88.50 113 ALA A CA 1
ATOM 895 C C . ALA A 1 113 ? 3.525 -7.613 -16.998 1.00 88.50 113 ALA A C 1
ATOM 897 O O . ALA A 1 113 ? 3.504 -6.631 -16.256 1.00 88.50 113 ALA A O 1
ATOM 898 N N . ILE A 1 114 ? 4.315 -7.720 -18.068 1.00 92.62 114 ILE A N 1
ATOM 899 C CA . ILE A 1 114 ? 5.219 -6.689 -18.580 1.00 92.62 114 ILE A CA 1
ATOM 900 C C . ILE A 1 114 ? 4.479 -5.371 -18.872 1.00 92.62 114 ILE A C 1
ATOM 902 O O . ILE A 1 114 ? 3.357 -5.367 -19.370 1.00 92.62 114 ILE A O 1
ATOM 906 N N . GLY A 1 115 ? 5.134 -4.241 -18.606 1.00 94.62 115 GLY A N 1
ATOM 907 C CA . GLY A 1 115 ? 4.630 -2.902 -18.910 1.00 94.62 115 GLY A CA 1
ATOM 908 C C . GLY A 1 115 ? 4.003 -2.172 -17.720 1.00 94.62 115 GLY A C 1
ATOM 909 O O . GLY A 1 115 ? 4.290 -2.443 -16.557 1.00 94.62 115 GLY A O 1
ATOM 910 N N . LEU A 1 116 ? 3.171 -1.176 -18.032 1.00 95.88 116 LEU A N 1
ATOM 911 C CA . LEU A 1 116 ? 2.642 -0.199 -17.069 1.00 95.88 116 LEU A CA 1
ATOM 912 C C . LEU A 1 116 ? 1.233 -0.520 -16.534 1.00 95.88 116 LEU A C 1
ATOM 914 O O . LEU A 1 116 ? 0.480 0.397 -16.226 1.00 95.88 116 LEU A O 1
ATOM 918 N N . HIS A 1 117 ? 0.851 -1.797 -16.443 1.00 94.00 117 HIS A N 1
ATOM 919 C CA . HIS A 1 117 ? -0.520 -2.198 -16.087 1.00 94.00 117 HIS A CA 1
ATOM 920 C C . HIS A 1 117 ? -1.045 -1.568 -14.783 1.00 94.00 117 HIS A C 1
ATOM 922 O O . HIS A 1 117 ? -2.213 -1.205 -14.722 1.00 94.00 117 HIS A O 1
ATOM 928 N N . ALA A 1 118 ? -0.193 -1.374 -13.768 1.00 93.62 118 ALA A N 1
ATOM 929 C CA . ALA A 1 118 ? -0.599 -0.767 -12.495 1.00 93.62 118 ALA A CA 1
ATOM 930 C C . ALA A 1 118 ? -1.018 0.715 -12.599 1.00 93.62 118 ALA A C 1
ATOM 932 O O . ALA A 1 118 ? -1.651 1.229 -11.679 1.00 93.62 118 ALA A O 1
ATOM 933 N N . LEU A 1 119 ? -0.678 1.389 -13.704 1.00 94.31 119 LEU A N 1
ATOM 934 C CA . LEU A 1 119 ? -1.002 2.796 -13.965 1.00 94.31 119 LEU A CA 1
ATOM 935 C C . LEU A 1 119 ? -2.249 2.974 -14.833 1.00 94.31 119 LEU A C 1
ATOM 937 O O . LEU A 1 119 ? -2.780 4.075 -14.920 1.00 94.31 119 LEU A O 1
ATOM 941 N N . ILE A 1 120 ? -2.689 1.924 -15.529 1.00 92.62 120 ILE A N 1
ATOM 942 C CA . ILE A 1 120 ? -3.710 2.047 -16.569 1.00 92.62 120 ILE A CA 1
ATOM 943 C C . ILE A 1 120 ? -5.090 1.751 -15.958 1.00 92.62 120 ILE A C 1
ATOM 945 O O . ILE A 1 120 ? -5.338 0.622 -15.513 1.00 92.62 120 ILE A O 1
ATOM 949 N N . PRO A 1 121 ? -6.005 2.739 -15.921 1.00 90.69 121 PRO A N 1
ATOM 950 C CA . PRO A 1 121 ? -7.378 2.504 -15.493 1.00 90.69 121 PRO A CA 1
ATOM 951 C C . PRO A 1 121 ? -8.137 1.661 -16.538 1.00 90.69 121 PRO A C 1
ATOM 953 O O . PRO A 1 121 ? -7.649 1.450 -17.651 1.00 90.69 121 PRO A O 1
ATOM 956 N N . PRO A 1 122 ? -9.342 1.152 -16.222 1.00 89.75 122 PRO A N 1
ATOM 957 C CA . PRO A 1 122 ? -10.139 0.405 -17.191 1.00 89.75 122 PRO A CA 1
ATOM 958 C C . PRO A 1 122 ? -10.431 1.227 -18.453 1.00 89.75 122 PRO A C 1
ATOM 960 O O . PRO A 1 122 ? -10.678 2.426 -18.378 1.00 89.75 122 PRO A O 1
ATOM 963 N N . SER A 1 123 ? -10.505 0.575 -19.616 1.00 84.56 123 SER A N 1
ATOM 964 C CA . SER A 1 123 ? -10.614 1.245 -20.927 1.00 84.56 123 SER A CA 1
ATOM 965 C C . SER A 1 123 ? -11.853 2.130 -21.126 1.00 84.56 123 SER A C 1
ATOM 967 O O . SER A 1 123 ? -11.889 2.932 -22.052 1.00 84.56 123 SER A O 1
ATOM 969 N N . HIS A 1 124 ? -12.892 1.959 -20.305 1.00 83.31 124 HIS A N 1
ATOM 970 C CA . HIS A 1 124 ? -14.109 2.777 -20.332 1.00 83.31 124 HIS A CA 1
ATOM 971 C C . HIS A 1 124 ? -14.014 4.022 -19.434 1.00 83.31 124 HIS A C 1
ATOM 973 O O . HIS A 1 124 ? -14.942 4.829 -19.402 1.00 83.31 124 HIS A O 1
ATOM 979 N N . VAL A 1 125 ? -12.919 4.171 -18.687 1.00 86.06 125 VAL A N 1
ATOM 980 C CA . VAL A 1 125 ? -12.654 5.302 -17.802 1.00 86.06 125 VAL A CA 1
ATOM 981 C C . VAL A 1 125 ? -11.733 6.274 -18.521 1.00 86.06 125 VAL A C 1
ATOM 983 O O . VAL A 1 125 ? -10.645 5.912 -18.968 1.00 86.06 125 VAL A O 1
ATOM 986 N N . VAL A 1 126 ? -12.179 7.523 -18.612 1.00 83.56 126 VAL A N 1
ATOM 987 C CA . VAL A 1 126 ? -11.378 8.637 -19.114 1.00 83.56 126 VAL A CA 1
ATOM 988 C C . VAL A 1 126 ? -11.255 9.649 -17.989 1.00 83.56 126 VAL A C 1
ATOM 990 O O . VAL A 1 126 ? -12.252 10.243 -17.580 1.00 83.56 126 VAL A O 1
ATOM 993 N N . ASP A 1 127 ? -10.038 9.834 -17.490 1.00 85.31 127 ASP A N 1
ATOM 994 C CA . ASP A 1 127 ? -9.735 10.855 -16.493 1.00 85.31 127 ASP A CA 1
ATOM 995 C C . ASP A 1 127 ? -9.048 12.051 -17.167 1.00 85.31 127 ASP A C 1
ATOM 997 O O . ASP A 1 127 ? -7.894 11.983 -17.597 1.00 85.31 127 ASP A O 1
ATOM 1001 N N . ILE A 1 128 ? -9.778 13.165 -17.266 1.00 85.44 128 ILE A N 1
ATOM 1002 C CA . ILE A 1 128 ? -9.286 14.413 -17.867 1.00 85.44 128 ILE A CA 1
ATOM 1003 C C . ILE A 1 128 ? -8.176 15.076 -17.040 1.00 85.44 128 ILE A C 1
ATOM 1005 O O . ILE A 1 128 ? -7.452 15.922 -17.562 1.00 85.44 128 ILE A O 1
ATOM 1009 N N . HIS A 1 129 ? -8.039 14.695 -15.768 1.00 88.31 129 HIS A N 1
ATOM 1010 C CA . HIS A 1 129 ? -7.011 15.167 -14.847 1.00 88.31 129 HIS A CA 1
ATOM 1011 C C . HIS A 1 129 ? -5.896 14.137 -14.644 1.00 88.31 129 HIS A C 1
ATOM 1013 O O . HIS A 1 129 ? -5.032 14.327 -13.787 1.00 88.31 129 HIS A O 1
ATOM 1019 N N . TYR A 1 130 ? -5.877 13.060 -15.436 1.00 92.25 130 TYR A N 1
ATOM 1020 C CA . TYR A 1 130 ? -4.811 12.075 -15.371 1.00 92.25 130 TYR A CA 1
ATOM 1021 C C . TYR A 1 130 ? -3.472 12.718 -15.742 1.00 92.25 130 TYR A C 1
ATOM 1023 O O . TYR A 1 130 ? -3.260 13.132 -16.886 1.00 92.25 130 TYR A O 1
ATOM 1031 N N . ALA A 1 131 ? -2.551 12.722 -14.783 1.00 92.88 131 ALA A N 1
ATOM 1032 C CA . ALA A 1 131 ? -1.191 13.203 -14.947 1.00 92.88 131 ALA A CA 1
ATOM 1033 C C . ALA A 1 131 ? -0.226 12.247 -14.239 1.00 92.88 131 ALA A C 1
ATOM 1035 O O . ALA A 1 131 ? -0.207 12.151 -13.009 1.00 92.88 131 ALA A O 1
ATOM 1036 N N . PHE A 1 132 ? 0.560 11.517 -15.027 1.00 95.12 132 PHE A N 1
ATOM 1037 C CA . PHE A 1 132 ? 1.692 10.753 -14.523 1.00 95.12 132 PHE A CA 1
ATOM 1038 C C . PHE A 1 132 ? 2.962 11.590 -14.663 1.00 95.12 132 PHE A C 1
ATOM 1040 O O . PHE A 1 132 ? 3.450 11.802 -15.773 1.00 95.12 132 PHE A O 1
ATOM 1047 N N . GLU A 1 133 ? 3.496 12.045 -13.533 1.00 94.44 133 GLU A N 1
ATOM 1048 C CA . GLU A 1 133 ? 4.714 12.846 -13.476 1.00 94.44 133 GLU A CA 1
ATOM 1049 C C . GLU A 1 133 ? 5.943 11.934 -13.460 1.00 94.44 133 GLU A C 1
ATOM 1051 O O . GLU A 1 133 ? 6.307 11.378 -12.424 1.00 94.44 133 GLU A O 1
ATOM 1056 N N . ILE A 1 134 ? 6.584 11.752 -14.614 1.00 93.00 134 ILE A N 1
ATOM 1057 C CA . ILE A 1 134 ? 7.784 10.932 -14.763 1.00 93.00 134 ILE A CA 1
ATOM 1058 C C . ILE A 1 134 ? 9.014 11.637 -14.187 1.00 93.00 134 ILE A C 1
ATOM 1060 O O . ILE A 1 134 ? 9.274 12.812 -14.438 1.00 93.00 134 ILE A O 1
ATOM 1064 N N . ALA A 1 135 ? 9.846 10.890 -13.471 1.00 90.31 135 ALA A N 1
ATOM 1065 C CA . ALA A 1 135 ? 11.110 11.368 -12.933 1.00 90.31 135 ALA A CA 1
ATOM 1066 C C . ALA A 1 135 ? 12.123 10.224 -12.901 1.00 90.31 135 ALA A C 1
ATOM 1068 O O . ALA A 1 135 ? 11.909 9.217 -12.238 1.00 90.31 135 ALA A O 1
ATOM 1069 N N . PHE A 1 136 ? 13.249 10.392 -13.598 1.00 89.44 136 PHE A N 1
ATOM 1070 C CA . PHE A 1 136 ? 14.281 9.351 -13.702 1.00 89.44 136 PHE A CA 1
ATOM 1071 C C . PHE A 1 136 ? 15.574 9.700 -12.962 1.00 89.44 136 PHE A C 1
ATOM 1073 O O . PHE A 1 136 ? 16.472 8.875 -12.874 1.00 89.44 136 PHE A O 1
ATOM 1080 N N . SER A 1 137 ? 15.692 10.913 -12.418 1.00 83.81 137 SER A N 1
ATOM 1081 C CA . SER A 1 137 ? 16.925 11.459 -11.832 1.00 83.81 137 SER A CA 1
ATOM 1082 C C . SER A 1 137 ? 17.225 10.994 -10.402 1.00 83.81 137 SER A C 1
ATOM 1084 O O . SER A 1 137 ? 18.125 11.541 -9.765 1.00 83.81 137 SER A O 1
ATOM 1086 N N . SER A 1 138 ? 16.503 9.993 -9.893 1.00 84.31 138 SER A N 1
ATOM 1087 C CA . SER A 1 138 ? 16.561 9.563 -8.489 1.00 84.31 138 SER A CA 1
ATOM 1088 C C . SER A 1 138 ? 17.094 8.128 -8.313 1.00 84.31 138 SER A C 1
ATOM 1090 O O . SER A 1 138 ? 16.452 7.328 -7.635 1.00 84.31 138 SER A O 1
ATOM 1092 N N . PRO A 1 139 ? 18.282 7.769 -8.853 1.00 85.69 139 PRO A N 1
ATOM 1093 C CA . PRO A 1 139 ? 18.826 6.405 -8.751 1.00 85.69 139 PRO A CA 1
ATOM 1094 C C . PRO A 1 139 ? 19.197 5.997 -7.319 1.00 85.69 139 PRO A C 1
ATOM 1096 O O . PRO A 1 139 ? 19.406 4.824 -7.030 1.00 85.69 139 PRO A O 1
ATOM 1099 N N . HIS A 1 140 ? 19.322 6.973 -6.419 1.00 84.75 140 HIS A N 1
ATOM 1100 C CA . HIS A 1 140 ? 19.653 6.761 -5.015 1.00 84.75 140 HIS A CA 1
ATOM 1101 C C . HIS A 1 140 ? 18.423 6.449 -4.156 1.00 84.75 140 HIS A C 1
ATOM 1103 O O . HIS A 1 140 ? 18.595 6.078 -2.995 1.00 84.75 140 HIS A O 1
ATOM 1109 N N . LYS A 1 141 ? 17.208 6.620 -4.696 1.00 88.00 141 LYS A N 1
ATOM 1110 C CA . LYS A 1 141 ? 15.970 6.362 -3.966 1.00 88.00 141 LYS A CA 1
ATOM 1111 C C . LYS A 1 141 ? 15.794 4.858 -3.786 1.00 88.00 141 LYS A C 1
ATOM 1113 O O . LYS A 1 141 ? 15.913 4.092 -4.737 1.00 88.00 141 LYS A O 1
ATOM 1118 N N . GLU A 1 142 ? 15.523 4.449 -2.558 1.00 87.44 142 GLU A N 1
ATOM 1119 C CA . GLU A 1 142 ? 15.349 3.051 -2.181 1.00 87.44 142 GLU A CA 1
ATOM 1120 C C . GLU A 1 142 ? 13.872 2.767 -1.928 1.00 87.44 142 GLU A C 1
ATOM 1122 O O . GLU A 1 142 ? 13.216 3.514 -1.205 1.00 87.44 142 GLU A O 1
ATOM 1127 N N . TYR A 1 143 ? 13.354 1.699 -2.534 1.00 86.94 143 TYR A N 1
ATOM 1128 C CA . TYR A 1 143 ? 12.011 1.215 -2.243 1.00 86.94 143 TYR A CA 1
ATOM 1129 C C . TYR A 1 143 ? 11.986 0.589 -0.850 1.00 86.94 143 TYR A C 1
ATOM 1131 O O . TYR A 1 143 ? 12.802 -0.290 -0.555 1.00 86.94 143 TYR A O 1
ATOM 1139 N N . LYS A 1 144 ? 11.041 1.027 -0.015 1.00 77.44 144 LYS A N 1
ATOM 1140 C CA . LYS A 1 144 ? 10.862 0.547 1.354 1.00 77.44 144 LYS A CA 1
ATOM 1141 C C . LYS A 1 144 ? 9.421 0.100 1.555 1.00 77.44 144 LYS A C 1
ATOM 1143 O O . LYS A 1 144 ? 8.548 0.918 1.803 1.00 77.44 144 LYS A O 1
ATOM 1148 N N . SER A 1 145 ? 9.192 -1.209 1.511 1.00 69.88 145 SER A N 1
ATOM 1149 C CA . SER A 1 145 ? 7.945 -1.806 1.983 1.00 69.88 145 SER A CA 1
ATOM 1150 C C . SER A 1 145 ? 8.243 -3.067 2.761 1.00 69.88 145 SER A C 1
ATOM 1152 O O . SER A 1 145 ? 8.612 -4.077 2.174 1.00 69.88 145 SER A O 1
ATOM 1154 N N . ARG A 1 146 ? 8.106 -3.014 4.089 1.00 63.78 146 ARG A N 1
ATOM 1155 C CA . ARG A 1 146 ? 8.347 -4.194 4.932 1.00 63.78 146 ARG A CA 1
ATOM 1156 C C . ARG A 1 146 ? 7.231 -5.236 4.843 1.00 63.78 146 ARG A C 1
ATOM 1158 O O . ARG A 1 146 ? 7.482 -6.382 5.178 1.00 63.78 146 ARG A O 1
ATOM 1165 N N . TYR A 1 147 ? 6.034 -4.845 4.401 1.00 69.00 147 TYR A N 1
ATOM 1166 C CA . TYR A 1 147 ? 4.843 -5.703 4.450 1.00 69.00 147 TYR A CA 1
ATOM 1167 C C . TYR A 1 147 ? 4.188 -5.949 3.088 1.00 69.00 147 TYR A C 1
ATOM 1169 O O . TYR A 1 147 ? 3.241 -6.726 3.017 1.00 69.00 147 TYR A O 1
ATOM 1177 N N . ALA A 1 148 ? 4.645 -5.304 2.006 1.00 77.00 148 ALA A N 1
ATOM 1178 C CA . ALA A 1 148 ? 4.061 -5.551 0.689 1.00 77.00 148 ALA A CA 1
ATOM 1179 C C . ALA A 1 148 ? 4.509 -6.893 0.119 1.00 77.00 148 ALA A C 1
ATOM 1181 O O . ALA A 1 148 ? 5.703 -7.175 0.006 1.00 77.00 148 ALA A O 1
ATOM 1182 N N . LEU A 1 149 ? 3.534 -7.677 -0.334 1.00 81.75 149 LEU A N 1
ATOM 1183 C CA . LEU A 1 149 ? 3.789 -8.885 -1.097 1.00 81.75 149 LEU A CA 1
ATOM 1184 C C . LEU A 1 149 ? 4.176 -8.500 -2.528 1.00 81.75 149 LEU A C 1
ATOM 1186 O O . LEU A 1 149 ? 3.328 -8.316 -3.400 1.00 81.75 149 LEU A O 1
ATOM 1190 N N . LEU A 1 150 ? 5.481 -8.376 -2.766 1.00 83.88 150 LEU A N 1
ATOM 1191 C CA . LEU A 1 150 ? 6.017 -8.072 -4.094 1.00 83.88 150 LEU A CA 1
ATOM 1192 C C . LEU A 1 150 ? 5.981 -9.289 -5.023 1.00 83.88 150 LEU A C 1
ATOM 1194 O O . LEU A 1 150 ? 5.787 -9.149 -6.229 1.00 83.88 150 LEU A O 1
ATOM 1198 N N . GLY A 1 151 ? 6.169 -10.488 -4.466 1.00 81.25 151 GLY A N 1
ATOM 1199 C CA . GLY A 1 151 ? 6.311 -11.718 -5.242 1.00 81.25 151 GLY A CA 1
ATOM 1200 C C . GLY A 1 151 ? 7.601 -11.773 -6.069 1.00 81.25 151 GLY A C 1
ATOM 1201 O O . GLY A 1 151 ? 7.649 -12.527 -7.031 1.00 81.25 151 GLY A O 1
ATOM 1202 N N . PHE A 1 152 ? 8.618 -10.966 -5.749 1.00 83.88 152 PHE A N 1
ATOM 1203 C CA . PHE A 1 152 ? 9.964 -11.004 -6.332 1.00 83.88 152 PHE A CA 1
ATOM 1204 C C . PHE A 1 152 ? 10.984 -10.386 -5.365 1.00 83.88 152 PHE A C 1
ATOM 1206 O O . PHE A 1 152 ? 10.619 -9.522 -4.569 1.00 83.88 152 PHE A O 1
ATOM 1213 N N . ASP A 1 153 ? 12.260 -10.771 -5.482 1.00 85.12 153 ASP A N 1
ATOM 1214 C CA . ASP A 1 153 ? 13.358 -10.139 -4.735 1.00 85.12 153 ASP A CA 1
ATOM 1215 C C . ASP A 1 153 ? 13.599 -8.709 -5.251 1.00 85.12 153 ASP A C 1
ATOM 1217 O O . ASP A 1 153 ? 14.000 -8.547 -6.412 1.00 85.12 153 ASP A O 1
ATOM 1221 N N . PRO A 1 154 ? 13.364 -7.663 -4.434 1.00 87.50 154 PRO A N 1
ATOM 1222 C CA . PRO A 1 154 ? 13.526 -6.282 -4.868 1.00 87.50 154 PRO A CA 1
ATOM 1223 C C . PRO A 1 154 ? 14.990 -5.863 -5.035 1.00 87.50 154 PRO A C 1
ATOM 1225 O O . PRO A 1 154 ? 15.249 -4.799 -5.605 1.00 87.50 154 PRO A O 1
ATOM 1228 N N . THR A 1 155 ? 15.951 -6.660 -4.561 1.00 88.38 155 THR A N 1
ATOM 1229 C CA . THR A 1 155 ? 17.371 -6.301 -4.497 1.00 88.38 155 THR A CA 1
ATOM 1230 C C . THR A 1 155 ? 17.945 -5.957 -5.871 1.00 88.38 155 THR A C 1
ATOM 1232 O O . THR A 1 155 ? 18.013 -6.784 -6.778 1.00 88.38 155 THR A O 1
ATOM 1235 N N . GLY A 1 156 ? 18.430 -4.725 -6.028 1.00 90.56 156 GLY A N 1
ATOM 1236 C CA . GLY A 1 156 ? 19.149 -4.295 -7.224 1.00 90.56 156 GLY A CA 1
ATOM 1237 C C . GLY A 1 156 ? 18.314 -4.116 -8.494 1.00 90.56 156 GLY A C 1
ATOM 1238 O O . GLY A 1 156 ? 18.907 -3.928 -9.561 1.00 90.56 156 GLY A O 1
ATOM 1239 N N . VAL A 1 157 ? 16.980 -4.192 -8.423 1.00 91.50 157 VAL A N 1
ATOM 1240 C CA . VAL A 1 157 ? 16.106 -4.272 -9.611 1.00 91.50 157 VAL A CA 1
ATOM 1241 C C . VAL A 1 157 ? 15.010 -3.210 -9.680 1.00 91.50 157 VAL A C 1
ATOM 1243 O O . VAL A 1 157 ? 14.213 -3.244 -10.620 1.00 91.50 157 VAL A O 1
ATOM 1246 N N . MET A 1 158 ? 14.966 -2.263 -8.739 1.00 93.69 158 MET A N 1
ATOM 1247 C CA . MET A 1 158 ? 13.919 -1.240 -8.677 1.00 93.69 158 MET A CA 1
ATOM 1248 C C . MET A 1 158 ? 14.449 0.161 -8.984 1.00 93.69 158 MET A C 1
ATOM 1250 O O . MET A 1 158 ? 15.541 0.549 -8.565 1.00 93.69 158 MET A O 1
ATOM 1254 N N . LEU A 1 159 ? 13.649 0.930 -9.719 1.00 95.50 159 LEU A N 1
ATOM 1255 C CA . LEU A 1 159 ? 13.904 2.328 -10.047 1.00 95.50 159 LEU A CA 1
ATOM 1256 C C . LEU A 1 159 ? 12.608 3.120 -9.892 1.00 95.50 159 LEU A C 1
ATOM 1258 O O . LEU A 1 159 ? 11.611 2.796 -10.531 1.00 95.50 159 LEU A O 1
ATOM 1262 N N . SER A 1 160 ? 12.620 4.177 -9.082 1.00 94.38 160 SER A N 1
ATOM 1263 C CA . SER A 1 160 ? 11.508 5.129 -9.058 1.00 94.38 160 SER A CA 1
ATOM 1264 C C . SER A 1 160 ? 11.480 5.877 -10.387 1.00 94.38 160 SER A C 1
ATOM 1266 O O . SER A 1 160 ? 12.497 6.436 -10.802 1.00 94.38 160 SER A O 1
ATOM 1268 N N . ILE A 1 161 ? 10.334 5.833 -11.065 1.00 94.38 161 ILE A N 1
ATOM 1269 C CA . ILE A 1 161 ? 10.150 6.433 -12.390 1.00 94.38 161 ILE A CA 1
ATOM 1270 C C . ILE A 1 161 ? 9.168 7.599 -12.390 1.00 94.38 161 ILE A C 1
ATOM 1272 O O . ILE A 1 161 ? 8.934 8.178 -13.449 1.00 94.38 161 ILE A O 1
ATOM 1276 N N . GLY A 1 162 ? 8.598 7.954 -11.238 1.00 93.56 162 GLY A N 1
ATOM 1277 C CA . GLY A 1 162 ? 7.690 9.085 -11.127 1.00 93.56 162 GLY A CA 1
ATOM 1278 C C . GLY A 1 162 ? 6.626 8.926 -10.053 1.00 93.56 162 GLY A C 1
ATOM 1279 O O . GLY A 1 162 ? 6.719 8.059 -9.181 1.00 93.56 162 GLY A O 1
ATOM 1280 N N . THR A 1 163 ? 5.602 9.763 -10.158 1.00 93.00 163 THR A N 1
ATOM 1281 C CA . THR A 1 163 ? 4.440 9.789 -9.269 1.00 93.00 163 THR A CA 1
ATOM 1282 C C . THR A 1 163 ? 3.153 9.949 -10.067 1.00 93.00 163 THR A C 1
ATOM 1284 O O . THR A 1 163 ? 3.072 10.801 -10.952 1.00 93.00 163 THR A O 1
ATOM 1287 N N . LEU A 1 164 ? 2.137 9.153 -9.748 1.00 91.31 164 LEU A N 1
ATOM 1288 C CA . LEU A 1 164 ? 0.782 9.296 -10.276 1.00 91.31 164 LEU A CA 1
ATOM 1289 C C . LEU A 1 164 ? -0.118 9.732 -9.122 1.00 91.31 164 LEU A C 1
ATOM 1291 O O . LEU A 1 164 ? -0.343 8.960 -8.192 1.00 91.31 164 LEU A O 1
ATOM 1295 N N . ARG A 1 165 ? -0.621 10.971 -9.172 1.00 84.62 165 ARG A N 1
ATOM 1296 C CA . ARG A 1 165 ? -1.337 11.605 -8.050 1.00 84.62 165 ARG A CA 1
ATOM 1297 C C . ARG A 1 165 ? -0.468 11.599 -6.777 1.00 84.62 165 ARG A C 1
ATOM 1299 O O . ARG A 1 165 ? 0.540 12.295 -6.735 1.00 84.62 165 ARG A O 1
ATOM 1306 N N . SER A 1 166 ? -0.840 10.812 -5.772 1.00 82.88 166 SER A N 1
ATOM 1307 C CA . SER A 1 166 ? -0.152 10.632 -4.487 1.00 82.88 166 SER A CA 1
ATOM 1308 C C . SER A 1 166 ? 0.587 9.290 -4.379 1.00 82.88 166 SER A C 1
ATOM 1310 O O . SER A 1 166 ? 1.066 8.935 -3.302 1.00 82.88 166 SER A O 1
ATOM 1312 N N . GLU A 1 167 ? 0.678 8.537 -5.477 1.00 89.31 167 GLU A N 1
ATOM 1313 C CA . GLU A 1 167 ? 1.312 7.223 -5.520 1.00 89.31 167 GLU A CA 1
ATOM 1314 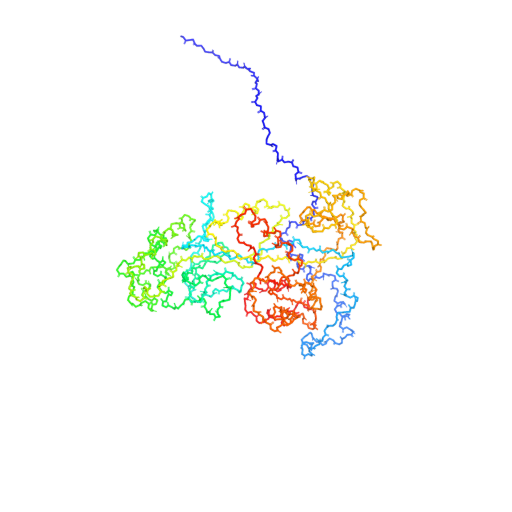C C . GLU A 1 167 ? 2.684 7.300 -6.174 1.00 89.31 167 GLU A C 1
ATOM 1316 O O . GLU A 1 167 ? 2.862 7.880 -7.248 1.00 89.31 167 GLU A O 1
ATOM 1321 N N . GLU A 1 168 ? 3.662 6.651 -5.558 1.00 92.12 168 GLU A N 1
ATOM 1322 C CA . GLU A 1 168 ? 4.967 6.462 -6.160 1.00 92.12 168 GLU A CA 1
ATOM 1323 C C . GLU A 1 168 ? 4.932 5.330 -7.177 1.00 92.12 168 GLU A C 1
ATOM 1325 O O . GLU A 1 168 ? 4.403 4.246 -6.918 1.00 92.12 168 GLU A O 1
ATOM 1330 N N . VAL A 1 169 ? 5.566 5.562 -8.321 1.00 95.00 169 VAL A N 1
ATOM 1331 C CA . VAL A 1 169 ? 5.654 4.583 -9.397 1.00 95.00 169 VAL A CA 1
ATOM 1332 C C . VAL A 1 169 ? 7.075 4.059 -9.495 1.00 95.00 169 VAL A C 1
ATOM 1334 O O . VAL A 1 169 ? 8.040 4.821 -9.626 1.00 95.00 169 VAL A O 1
ATOM 1337 N N . TRP A 1 170 ? 7.198 2.737 -9.469 1.00 95.50 170 TRP A N 1
ATOM 1338 C CA . TRP A 1 170 ? 8.476 2.041 -9.493 1.00 95.50 170 TRP A CA 1
ATOM 1339 C C . TRP A 1 170 ? 8.528 1.073 -10.666 1.00 95.50 170 TRP A C 1
ATOM 1341 O O . TRP A 1 170 ? 7.708 0.162 -10.764 1.00 95.50 170 TRP A O 1
ATOM 1351 N N . LEU A 1 171 ? 9.519 1.248 -11.536 1.00 96.56 171 LEU A N 1
ATOM 1352 C CA . LEU A 1 171 ? 9.889 0.256 -12.532 1.00 96.56 171 LEU A CA 1
ATOM 1353 C C . LEU A 1 171 ? 10.675 -0.863 -11.857 1.00 96.56 171 LEU A C 1
ATOM 1355 O O . LEU A 1 171 ? 11.632 -0.617 -11.121 1.00 96.56 171 LEU A O 1
ATOM 1359 N N . VAL A 1 172 ? 10.299 -2.090 -12.177 1.00 94.50 172 VAL A N 1
ATOM 1360 C CA . VAL A 1 172 ? 10.898 -3.319 -11.676 1.00 94.50 172 VAL A CA 1
ATOM 1361 C C . VAL A 1 172 ? 11.412 -4.131 -12.855 1.00 94.50 172 VAL A C 1
ATOM 1363 O O . VAL A 1 172 ? 10.699 -4.314 -13.839 1.00 94.50 172 VAL A O 1
ATOM 1366 N N . LEU A 1 173 ? 12.640 -4.643 -12.750 1.00 93.31 173 LEU A N 1
ATOM 1367 C CA . LEU A 1 173 ? 13.206 -5.626 -13.679 1.00 93.31 173 LEU A CA 1
ATOM 1368 C C . LEU A 1 173 ? 13.527 -6.934 -12.950 1.00 93.31 173 LEU A C 1
ATOM 1370 O O . LEU A 1 173 ? 14.692 -7.290 -12.765 1.00 93.31 173 LEU A O 1
ATOM 1374 N N . ALA A 1 174 ? 12.484 -7.648 -12.532 1.00 87.38 174 ALA A N 1
ATOM 1375 C CA . ALA A 1 174 ? 12.608 -8.917 -11.819 1.00 87.38 174 ALA A CA 1
ATOM 1376 C C . ALA A 1 174 ? 12.655 -10.111 -12.782 1.00 87.38 174 ALA A C 1
ATOM 1378 O O . ALA A 1 174 ? 12.111 -10.056 -13.886 1.00 87.38 174 ALA A O 1
ATOM 1379 N N . THR A 1 175 ? 13.324 -11.191 -12.376 1.00 80.19 175 THR A N 1
ATOM 1380 C CA . THR A 1 175 ? 13.395 -12.433 -13.153 1.00 80.19 175 THR A CA 1
ATOM 1381 C C . THR A 1 175 ? 12.102 -13.233 -13.086 1.00 80.19 175 THR A C 1
ATOM 1383 O O . THR A 1 175 ? 11.455 -13.288 -12.046 1.00 80.19 175 THR A O 1
ATOM 1386 N N . LYS A 1 176 ? 11.755 -13.924 -14.177 1.00 66.31 176 LYS A N 1
ATOM 1387 C CA . LYS A 1 176 ? 10.579 -14.812 -14.216 1.00 66.31 176 LYS A CA 1
ATOM 1388 C C . LYS A 1 176 ? 10.670 -15.989 -13.231 1.00 66.31 176 LYS A C 1
ATOM 1390 O O . LYS A 1 176 ? 9.648 -16.552 -12.864 1.00 66.31 176 LYS A O 1
ATOM 1395 N N . ASP A 1 177 ? 11.877 -16.331 -12.792 1.00 55.25 177 ASP A N 1
ATOM 1396 C CA . ASP A 1 177 ? 12.127 -17.468 -11.901 1.00 55.25 177 ASP A CA 1
ATOM 1397 C C . ASP A 1 177 ? 12.155 -17.081 -10.412 1.00 55.25 177 ASP A C 1
ATOM 1399 O O . ASP A 1 177 ? 12.124 -17.961 -9.562 1.00 55.25 177 ASP A O 1
ATOM 1403 N N . THR A 1 178 ? 12.164 -15.782 -10.074 1.00 53.28 178 THR A N 1
ATOM 1404 C CA . THR A 1 178 ? 12.106 -15.301 -8.675 1.00 53.28 178 THR A CA 1
ATOM 1405 C C . THR A 1 178 ? 10.682 -15.021 -8.196 1.00 53.28 178 THR A C 1
ATOM 1407 O O . THR A 1 178 ? 10.496 -14.422 -7.135 1.00 53.28 178 THR A O 1
ATOM 1410 N N . TYR A 1 179 ? 9.673 -15.466 -8.954 1.00 52.28 179 TYR A N 1
ATOM 1411 C CA . TYR A 1 179 ? 8.275 -15.424 -8.539 1.00 52.28 179 TYR A CA 1
ATOM 1412 C C . TYR A 1 179 ? 8.001 -16.477 -7.463 1.00 52.28 179 TYR A C 1
ATOM 1414 O O . TYR A 1 179 ? 7.482 -17.555 -7.752 1.00 52.28 179 TYR A O 1
ATOM 1422 N N . HIS A 1 180 ? 8.339 -16.156 -6.217 1.00 50.53 180 HIS A N 1
ATOM 1423 C CA . HIS A 1 180 ? 8.051 -17.001 -5.063 1.00 50.53 180 HIS A CA 1
ATOM 1424 C C . HIS A 1 180 ? 6.843 -16.466 -4.275 1.00 50.53 180 HIS A C 1
ATOM 1426 O O . HIS A 1 180 ? 6.700 -15.252 -4.127 1.00 50.53 180 HIS A O 1
ATOM 1432 N N . PRO A 1 181 ? 5.970 -17.350 -3.754 1.00 48.22 181 PRO A N 1
ATOM 1433 C CA . PRO A 1 181 ? 4.880 -16.969 -2.853 1.00 48.22 181 PRO A CA 1
ATOM 1434 C C . PRO A 1 181 ? 5.369 -16.574 -1.448 1.00 48.22 181 PRO A C 1
ATOM 1436 O O . PRO A 1 181 ? 4.563 -16.172 -0.614 1.00 48.22 181 PRO A O 1
ATOM 1439 N N . THR A 1 182 ? 6.671 -16.683 -1.166 1.00 52.34 182 THR A N 1
ATOM 1440 C CA . THR A 1 182 ? 7.251 -16.350 0.137 1.00 52.34 182 THR A CA 1
ATOM 1441 C C . THR A 1 182 ? 7.637 -14.866 0.209 1.00 52.34 182 THR A C 1
ATOM 1443 O O . THR A 1 182 ? 8.389 -14.398 -0.649 1.00 52.34 182 THR A O 1
ATOM 1446 N N . PRO A 1 183 ? 7.154 -14.119 1.219 1.00 52.94 183 PRO A N 1
ATOM 1447 C CA . PRO A 1 183 ? 7.397 -12.681 1.366 1.00 52.94 183 PRO A CA 1
ATOM 1448 C C . PRO A 1 183 ? 8.803 -12.330 1.883 1.00 52.94 183 PRO A C 1
ATOM 1450 O O . PRO A 1 183 ? 9.196 -11.166 1.834 1.00 52.94 183 PRO A O 1
ATOM 1453 N N . GLU A 1 184 ? 9.568 -13.307 2.375 1.00 55.34 184 GLU A N 1
ATOM 1454 C CA . GLU A 1 184 ? 10.883 -13.062 2.968 1.00 55.34 184 GLU A CA 1
ATOM 1455 C C . GLU A 1 184 ? 11.989 -13.099 1.914 1.00 55.34 184 GLU A C 1
ATOM 1457 O O . GLU A 1 184 ? 12.515 -14.151 1.548 1.00 55.34 184 GLU A O 1
ATOM 1462 N N . PHE A 1 185 ? 12.359 -11.918 1.427 1.00 59.53 185 PHE A N 1
ATOM 1463 C CA . PHE A 1 185 ? 13.578 -11.739 0.649 1.00 59.53 185 PHE A CA 1
ATOM 1464 C C . PHE A 1 185 ? 14.725 -11.327 1.578 1.00 59.53 185 PHE A C 1
ATOM 1466 O O . PHE A 1 185 ? 14.502 -10.568 2.528 1.00 59.53 185 PHE A O 1
ATOM 1473 N N . PRO A 1 186 ? 15.956 -11.816 1.339 1.00 55.69 186 PRO A N 1
ATOM 1474 C CA . PRO A 1 186 ? 17.105 -11.433 2.144 1.00 55.69 186 PRO A CA 1
ATOM 1475 C C . PRO A 1 186 ? 17.280 -9.906 2.137 1.00 55.69 186 PRO A C 1
ATOM 1477 O O . PRO A 1 186 ? 16.965 -9.251 1.141 1.00 55.69 186 PRO A O 1
ATOM 1480 N N . PRO A 1 187 ? 17.792 -9.314 3.230 1.00 58.16 187 PRO A N 1
ATOM 1481 C CA . PRO A 1 187 ? 17.983 -7.875 3.313 1.00 58.16 187 PRO A CA 1
ATOM 1482 C C . PRO A 1 187 ? 18.964 -7.423 2.227 1.00 58.16 187 PRO A C 1
ATOM 1484 O O . PRO A 1 187 ? 20.162 -7.706 2.281 1.00 58.16 187 PRO A O 1
ATOM 1487 N N . GLY A 1 188 ? 18.443 -6.707 1.238 1.00 68.81 188 GLY A N 1
ATOM 1488 C CA . GLY A 1 188 ? 19.200 -6.184 0.115 1.00 68.81 188 GLY A CA 1
ATOM 1489 C C . GLY A 1 188 ? 18.665 -4.826 -0.308 1.00 68.81 188 GLY A C 1
ATOM 1490 O O . GLY A 1 188 ? 17.482 -4.519 -0.160 1.00 68.81 188 GLY A O 1
ATOM 1491 N N . SER A 1 189 ? 19.558 -3.973 -0.807 1.00 83.88 189 SER A N 1
ATOM 1492 C CA . SER A 1 189 ? 19.143 -2.663 -1.295 1.00 83.88 189 SER A CA 1
ATOM 1493 C C . SER A 1 189 ? 18.411 -2.822 -2.618 1.00 83.88 189 SER A C 1
ATOM 1495 O O . SER A 1 189 ? 18.950 -3.413 -3.554 1.00 83.88 189 SER A O 1
ATOM 1497 N N . SER A 1 190 ? 17.212 -2.253 -2.734 1.00 88.94 190 SER A N 1
ATOM 1498 C CA . SER A 1 190 ? 16.422 -2.334 -3.971 1.00 88.94 190 SER A CA 1
ATOM 1499 C C . SER A 1 190 ? 17.019 -1.535 -5.137 1.00 88.94 190 SER A C 1
ATOM 1501 O O . SER A 1 190 ? 16.661 -1.729 -6.301 1.00 88.94 190 SER A O 1
ATOM 1503 N N . ARG A 1 191 ? 17.987 -0.667 -4.827 1.00 91.44 191 ARG A N 1
ATOM 1504 C CA . ARG A 1 191 ? 18.659 0.236 -5.762 1.00 91.44 191 ARG A CA 1
ATOM 1505 C C . ARG A 1 191 ? 19.474 -0.516 -6.800 1.00 91.44 191 ARG A C 1
ATOM 1507 O O . ARG A 1 191 ? 20.388 -1.271 -6.470 1.00 91.44 191 ARG A O 1
ATOM 1514 N N . MET A 1 192 ? 19.218 -0.211 -8.065 1.00 93.12 192 MET A N 1
ATOM 1515 C CA . MET A 1 192 ? 20.043 -0.684 -9.172 1.00 93.12 192 MET A CA 1
ATOM 1516 C C . MET A 1 192 ? 21.498 -0.221 -9.033 1.00 93.12 192 MET A C 1
ATOM 1518 O O . MET A 1 192 ? 21.783 0.908 -8.630 1.00 93.12 192 MET A O 1
ATOM 1522 N N . SER A 1 193 ? 22.439 -1.073 -9.450 1.00 92.62 193 SER A N 1
ATOM 1523 C CA . SER A 1 193 ? 23.822 -0.626 -9.654 1.00 92.62 193 SER A CA 1
ATOM 1524 C C . SER A 1 193 ? 23.865 0.521 -10.672 1.00 92.62 193 SER A C 1
ATOM 1526 O O . SER A 1 193 ? 23.062 0.544 -11.605 1.00 92.62 193 SER A O 1
ATOM 1528 N N . ALA A 1 194 ? 24.828 1.440 -10.550 1.00 93.50 194 ALA A N 1
ATOM 1529 C CA . ALA A 1 194 ? 24.928 2.600 -11.444 1.00 93.50 194 ALA A CA 1
ATOM 1530 C C . ALA A 1 194 ? 24.952 2.205 -12.932 1.00 93.50 194 ALA A C 1
ATOM 1532 O O . ALA A 1 194 ? 24.241 2.783 -13.749 1.00 93.50 194 ALA A O 1
ATOM 1533 N N . THR A 1 195 ? 25.714 1.163 -13.277 1.00 94.00 195 THR A N 1
ATOM 1534 C CA . THR A 1 195 ? 25.774 0.641 -14.648 1.00 94.00 195 THR A CA 1
ATOM 1535 C C . THR A 1 195 ? 24.424 0.101 -15.114 1.00 94.00 195 THR A C 1
ATOM 1537 O O . THR A 1 195 ? 24.014 0.387 -16.234 1.00 94.00 195 THR A O 1
ATOM 1540 N N . PHE A 1 196 ? 23.715 -0.656 -14.271 1.00 94.25 196 PHE A N 1
ATOM 1541 C CA . PHE A 1 196 ? 22.409 -1.199 -14.645 1.00 94.25 196 PHE A CA 1
ATOM 1542 C C . PHE A 1 196 ? 21.350 -0.098 -14.767 1.00 94.25 196 PHE A C 1
ATOM 1544 O O . PHE A 1 196 ? 20.594 -0.091 -15.732 1.00 94.25 196 PHE A O 1
ATOM 1551 N N . TYR A 1 197 ? 21.371 0.891 -13.872 1.00 95.25 197 TYR A N 1
ATOM 1552 C CA . TYR A 1 197 ? 20.545 2.092 -13.972 1.00 95.25 197 TYR A CA 1
ATOM 1553 C C . TYR A 1 197 ? 20.750 2.822 -15.309 1.00 95.25 197 TYR A C 1
ATOM 1555 O O . TYR A 1 197 ? 19.773 3.122 -15.989 1.00 95.25 197 TYR A O 1
ATOM 1563 N N . HIS A 1 198 ? 21.994 3.042 -15.751 1.00 95.12 198 HIS A N 1
ATOM 1564 C CA . HIS A 1 198 ? 22.265 3.656 -17.058 1.00 95.12 198 HIS A CA 1
ATOM 1565 C C . HIS A 1 198 ? 21.706 2.833 -18.226 1.00 95.12 198 HIS A C 1
ATOM 1567 O O . HIS A 1 198 ? 21.147 3.395 -19.167 1.00 95.12 198 HIS A O 1
ATOM 1573 N N . MET A 1 199 ? 21.816 1.503 -18.161 1.00 95.19 199 MET A N 1
ATOM 1574 C CA . MET A 1 199 ? 21.227 0.634 -19.180 1.00 95.19 199 MET A CA 1
ATOM 1575 C C . MET A 1 199 ? 19.696 0.738 -19.206 1.00 95.19 199 MET A C 1
ATOM 1577 O O . MET A 1 199 ? 19.091 0.797 -20.275 1.00 95.19 199 MET A O 1
ATOM 1581 N N . VAL A 1 200 ? 19.069 0.796 -18.030 1.00 95.19 200 VAL A N 1
ATOM 1582 C CA . VAL A 1 200 ? 17.621 0.973 -17.887 1.00 95.19 200 VAL A CA 1
ATOM 1583 C C . VAL A 1 200 ? 17.179 2.341 -18.408 1.00 95.19 200 VAL A C 1
ATOM 1585 O O . VAL A 1 200 ? 16.166 2.409 -19.094 1.00 95.19 200 VAL A O 1
ATOM 1588 N N . LEU A 1 201 ? 17.950 3.411 -18.194 1.00 94.81 201 LEU A N 1
ATOM 1589 C CA . LEU A 1 201 ? 17.665 4.715 -18.804 1.00 94.81 201 LEU A CA 1
ATOM 1590 C C . LEU A 1 201 ? 17.639 4.653 -20.332 1.00 94.81 201 LEU A C 1
ATOM 1592 O O . LEU A 1 201 ? 16.725 5.205 -20.937 1.00 94.81 201 LEU A O 1
ATOM 1596 N N . MET A 1 202 ? 18.596 3.961 -20.956 1.00 94.94 202 MET A N 1
ATOM 1597 C CA . MET A 1 202 ? 18.612 3.799 -22.415 1.00 94.94 202 MET A CA 1
ATOM 1598 C C . MET A 1 202 ? 17.417 2.980 -22.915 1.00 94.94 202 MET A C 1
ATOM 1600 O O . MET A 1 202 ? 16.836 3.308 -23.948 1.00 94.94 202 MET A O 1
ATOM 1604 N N . PHE A 1 203 ? 17.010 1.949 -22.169 1.00 94.31 203 PHE A N 1
ATOM 1605 C CA . PHE A 1 203 ? 15.782 1.206 -22.456 1.00 94.31 203 PHE A CA 1
ATOM 1606 C C . PHE A 1 203 ? 14.540 2.109 -22.374 1.00 94.31 203 PHE A C 1
ATOM 1608 O O . PHE A 1 203 ? 13.744 2.147 -23.314 1.00 94.31 203 PHE A O 1
ATOM 1615 N N . LEU A 1 204 ? 14.393 2.875 -21.288 1.00 94.50 204 LEU A N 1
ATOM 1616 C CA . LEU A 1 204 ? 13.264 3.789 -21.110 1.00 94.50 204 LEU A CA 1
ATOM 1617 C C . LEU A 1 204 ? 13.236 4.842 -22.220 1.00 94.50 204 LEU A C 1
ATOM 1619 O O . LEU A 1 204 ? 12.182 5.050 -22.817 1.00 94.50 204 LEU A O 1
ATOM 1623 N N . ALA A 1 205 ? 14.390 5.417 -22.569 1.00 93.12 205 ALA A N 1
ATOM 1624 C CA . ALA A 1 205 ? 14.509 6.385 -23.653 1.00 93.12 205 ALA A CA 1
ATOM 1625 C C . ALA A 1 205 ? 14.056 5.788 -24.991 1.00 93.12 205 ALA A C 1
ATOM 1627 O O . ALA A 1 205 ? 13.232 6.389 -25.669 1.00 93.12 205 ALA A O 1
ATOM 1628 N N . ALA A 1 206 ? 14.500 4.571 -25.324 1.00 92.44 206 ALA A N 1
ATOM 1629 C CA . ALA A 1 206 ? 14.102 3.894 -26.558 1.00 92.44 206 ALA A CA 1
ATOM 1630 C C . ALA A 1 206 ? 12.590 3.612 -26.619 1.00 92.44 206 ALA A C 1
ATOM 1632 O O . ALA A 1 206 ? 11.976 3.716 -27.681 1.00 92.44 206 ALA A O 1
ATOM 1633 N N . THR A 1 207 ? 11.971 3.252 -25.489 1.00 93.75 207 THR A N 1
ATOM 1634 C CA . THR A 1 207 ? 10.518 3.013 -25.439 1.00 93.75 207 THR A CA 1
ATOM 1635 C C . THR A 1 207 ? 9.694 4.297 -25.506 1.00 93.75 207 THR A C 1
ATOM 1637 O O . THR A 1 207 ? 8.623 4.284 -26.107 1.00 93.75 207 THR A O 1
ATOM 1640 N N . LEU A 1 208 ? 10.185 5.398 -24.929 1.00 92.50 208 LEU A N 1
ATOM 1641 C CA . LEU A 1 208 ? 9.528 6.707 -24.977 1.00 92.50 208 LEU A CA 1
ATOM 1642 C C . LEU A 1 208 ? 9.642 7.342 -26.370 1.00 92.50 208 LEU A C 1
ATOM 1644 O O . LEU A 1 208 ? 8.637 7.814 -26.897 1.00 92.50 208 LEU A O 1
ATOM 1648 N N . ASP A 1 209 ? 10.821 7.268 -26.989 1.00 91.50 209 ASP A N 1
ATOM 1649 C CA . ASP A 1 209 ? 11.080 7.747 -28.354 1.00 91.50 209 ASP A CA 1
ATOM 1650 C C . ASP A 1 209 ? 10.218 6.993 -29.381 1.00 91.50 209 ASP A C 1
ATOM 1652 O O . ASP A 1 209 ? 9.468 7.589 -30.148 1.00 91.50 209 ASP A O 1
ATOM 1656 N N . SER A 1 210 ? 10.188 5.658 -29.310 1.00 89.44 210 SER A N 1
ATOM 1657 C CA . SER A 1 210 ? 9.342 4.841 -30.195 1.00 89.44 210 SER A CA 1
ATOM 1658 C C . SER A 1 210 ? 7.836 5.064 -29.986 1.00 89.44 210 SER A C 1
ATOM 1660 O O . SER A 1 210 ? 7.045 4.946 -30.923 1.00 89.44 210 SER A O 1
ATOM 1662 N N . ALA A 1 211 ? 7.417 5.432 -28.771 1.00 90.69 211 ALA A N 1
ATOM 1663 C CA . ALA A 1 211 ? 6.043 5.850 -28.505 1.00 90.69 211 ALA A CA 1
ATOM 1664 C C . ALA A 1 211 ? 5.731 7.274 -29.018 1.00 90.69 211 ALA A C 1
ATOM 1666 O O . ALA A 1 211 ? 4.563 7.677 -29.005 1.00 90.69 211 ALA A O 1
ATOM 1667 N N . GLY A 1 212 ? 6.746 8.025 -29.466 1.00 88.25 212 GLY A N 1
ATOM 1668 C CA . GLY A 1 212 ? 6.645 9.416 -29.902 1.00 88.25 212 GLY A CA 1
ATOM 1669 C C . GLY A 1 212 ? 6.318 10.367 -28.754 1.00 88.25 212 GLY A C 1
ATOM 1670 O O . GLY A 1 212 ? 5.510 11.278 -28.932 1.00 88.25 212 GLY A O 1
ATOM 1671 N N . LEU A 1 213 ? 6.857 10.107 -27.559 1.00 86.12 213 LEU A N 1
ATOM 1672 C CA . LEU A 1 213 ? 6.493 10.819 -26.338 1.00 86.12 213 LEU A CA 1
ATOM 1673 C C . LEU A 1 213 ? 7.611 11.749 -25.852 1.00 86.12 213 LEU A C 1
ATOM 1675 O O . LEU A 1 213 ? 8.797 11.426 -25.902 1.00 86.12 213 LEU A O 1
ATOM 1679 N N . VAL A 1 214 ? 7.187 12.865 -25.251 1.00 70.94 214 VAL A N 1
ATOM 1680 C CA . VAL A 1 214 ? 8.009 13.708 -24.367 1.00 70.94 214 VAL A CA 1
ATOM 1681 C C . VAL A 1 214 ? 9.203 14.415 -25.032 1.00 70.94 214 VAL A C 1
ATOM 1683 O O . VAL A 1 214 ? 10.149 14.811 -24.352 1.00 70.94 214 VAL A O 1
ATOM 1686 N N . ASP A 1 215 ? 9.192 14.551 -26.361 1.00 78.00 215 ASP A N 1
ATOM 1687 C CA . ASP A 1 215 ? 10.338 15.022 -27.157 1.00 78.00 215 ASP A CA 1
ATOM 1688 C C . ASP A 1 215 ? 11.646 14.272 -26.829 1.00 78.00 215 ASP A C 1
ATOM 1690 O O . ASP A 1 215 ? 12.752 14.800 -26.997 1.00 78.00 215 ASP A O 1
ATOM 1694 N N . ILE A 1 216 ? 11.536 13.033 -26.328 1.00 82.00 216 ILE A N 1
ATOM 1695 C CA . ILE A 1 216 ? 12.696 12.192 -26.063 1.00 82.00 216 ILE A CA 1
ATOM 1696 C C . ILE A 1 216 ? 13.193 11.650 -27.391 1.00 82.00 216 ILE A C 1
ATOM 1698 O O . ILE A 1 216 ? 12.435 11.055 -28.146 1.00 82.00 216 ILE A O 1
ATOM 1702 N N . GLN A 1 217 ? 14.480 11.846 -27.645 1.00 81.44 217 GLN A N 1
ATOM 1703 C CA . GLN A 1 217 ? 15.148 11.367 -28.843 1.00 81.44 217 GLN A CA 1
ATOM 1704 C C . GLN A 1 217 ? 16.298 10.463 -28.431 1.00 81.44 217 GLN A C 1
ATOM 1706 O O . GLN A 1 217 ? 17.117 10.822 -27.575 1.00 81.44 217 GLN A O 1
ATOM 1711 N N . THR A 1 218 ? 16.352 9.287 -29.045 1.00 81.56 218 THR A N 1
ATOM 1712 C CA . THR A 1 218 ? 17.509 8.405 -28.973 1.00 81.56 218 THR A CA 1
ATOM 1713 C C . THR A 1 218 ? 18.296 8.484 -30.269 1.00 81.56 218 THR A C 1
ATOM 1715 O O . THR A 1 218 ? 17.741 8.417 -31.365 1.00 81.56 218 THR A O 1
ATOM 1718 N N . ASP A 1 219 ? 19.613 8.631 -30.161 1.00 77.75 219 ASP A N 1
ATOM 1719 C CA . ASP A 1 219 ? 20.470 8.478 -31.327 1.00 77.75 219 ASP A CA 1
ATOM 1720 C C . ASP A 1 219 ? 20.537 6.993 -31.711 1.00 77.75 219 ASP A C 1
ATOM 1722 O O . ASP A 1 219 ? 21.033 6.152 -30.955 1.00 77.75 219 ASP A O 1
ATOM 1726 N N . LEU A 1 220 ? 20.050 6.673 -32.913 1.00 63.03 220 LEU A N 1
ATOM 1727 C CA . LEU A 1 220 ? 20.076 5.327 -33.486 1.00 63.03 220 LEU A CA 1
ATOM 1728 C C . LEU A 1 220 ? 21.497 4.744 -33.533 1.00 63.03 220 LEU A C 1
ATOM 1730 O O . LEU A 1 220 ? 21.656 3.535 -33.360 1.00 63.03 220 LEU A O 1
ATOM 1734 N N . PHE A 1 221 ? 22.524 5.581 -33.719 1.00 63.56 221 PHE A N 1
ATOM 1735 C CA . PHE A 1 221 ? 23.925 5.146 -33.746 1.00 63.56 221 PHE A CA 1
ATOM 1736 C C . PHE A 1 221 ? 24.510 4.905 -32.348 1.00 63.56 221 PHE A C 1
ATOM 1738 O O . PHE A 1 221 ? 25.492 4.176 -32.217 1.00 63.56 221 PHE A O 1
ATOM 1745 N N . SER A 1 222 ? 23.870 5.437 -31.304 1.00 75.00 222 SER A N 1
ATOM 1746 C CA . SER A 1 222 ? 24.308 5.350 -29.905 1.00 75.00 222 SER A CA 1
ATOM 1747 C C . SER A 1 222 ? 23.318 4.580 -29.021 1.00 75.00 222 SER A C 1
ATOM 1749 O O . SER A 1 222 ? 23.325 4.721 -27.798 1.00 75.00 222 SER A O 1
ATOM 1751 N N . ARG A 1 223 ? 22.472 3.727 -29.619 1.00 79.88 223 ARG A N 1
ATOM 1752 C CA . ARG A 1 223 ? 21.416 2.965 -28.920 1.00 79.88 223 ARG A CA 1
ATOM 1753 C C . ARG A 1 223 ? 21.941 2.093 -27.772 1.00 79.88 223 ARG A C 1
ATOM 1755 O O . ARG A 1 223 ? 21.234 1.890 -26.786 1.00 79.88 223 ARG A O 1
ATOM 1762 N N . TYR A 1 224 ? 23.182 1.616 -27.885 1.00 89.25 224 TYR A N 1
ATOM 1763 C CA . TYR A 1 224 ? 23.906 0.900 -26.832 1.00 89.25 224 TYR A CA 1
ATOM 1764 C C . TYR A 1 224 ? 25.305 1.510 -26.664 1.00 89.25 224 TYR A C 1
ATOM 1766 O O . TYR A 1 224 ? 26.240 1.062 -27.324 1.00 89.25 224 TYR A O 1
ATOM 1774 N N . PRO A 1 225 ? 25.477 2.528 -25.805 1.00 87.94 225 PRO A N 1
ATOM 1775 C CA . PRO A 1 225 ? 26.770 3.185 -25.637 1.00 87.94 225 PRO A CA 1
ATOM 1776 C C . PRO A 1 225 ? 27.855 2.218 -25.139 1.00 87.94 225 PRO A C 1
ATOM 1778 O O . PRO A 1 225 ? 27.640 1.489 -24.165 1.00 87.94 225 PRO A O 1
ATOM 1781 N N . ASP A 1 226 ? 29.041 2.256 -25.755 1.00 81.19 226 ASP A N 1
ATOM 1782 C CA . ASP A 1 226 ? 30.162 1.363 -25.417 1.00 81.19 226 ASP A CA 1
ATOM 1783 C C . ASP A 1 226 ? 30.659 1.555 -23.970 1.00 81.19 226 ASP A C 1
ATOM 1785 O O . ASP A 1 226 ? 30.977 0.584 -23.280 1.00 81.19 226 ASP A O 1
ATOM 1789 N N . ASN A 1 227 ? 30.673 2.799 -23.468 1.00 84.75 227 ASN A N 1
ATOM 1790 C CA . ASN A 1 227 ? 31.086 3.139 -22.099 1.00 84.75 227 ASN A CA 1
ATOM 1791 C C . ASN A 1 227 ? 29.896 3.443 -21.167 1.00 84.75 227 ASN A C 1
ATOM 1793 O O . ASN A 1 227 ? 29.866 4.449 -20.461 1.00 84.75 227 ASN A O 1
ATOM 1797 N N . ILE A 1 228 ? 28.909 2.543 -21.109 1.00 90.31 228 ILE A N 1
ATOM 1798 C CA . ILE A 1 228 ? 27.689 2.720 -20.293 1.00 90.31 228 ILE A CA 1
ATOM 1799 C C . ILE A 1 228 ? 27.935 2.859 -18.773 1.00 90.31 228 ILE A C 1
ATOM 1801 O O . ILE A 1 228 ? 27.018 3.141 -18.005 1.00 90.31 228 ILE A O 1
ATOM 1805 N N . LYS A 1 229 ? 29.170 2.679 -18.290 1.00 89.06 229 LYS A N 1
ATOM 1806 C CA . LYS A 1 229 ? 29.520 2.924 -16.882 1.00 89.06 229 LYS A CA 1
ATOM 1807 C C . LYS A 1 229 ? 29.436 4.404 -16.510 1.00 89.06 229 LYS A C 1
ATOM 1809 O O . LYS A 1 229 ? 29.176 4.710 -15.350 1.00 89.06 229 LYS A O 1
ATOM 1814 N N . GLU A 1 230 ? 29.620 5.303 -17.471 1.00 90.50 230 GLU A N 1
ATOM 1815 C CA . GLU A 1 230 ? 29.590 6.743 -17.245 1.00 90.50 230 GLU A CA 1
ATOM 1816 C C . GLU A 1 230 ? 28.234 7.336 -17.630 1.00 90.50 230 GLU A C 1
ATOM 1818 O O . GLU A 1 230 ? 27.750 7.164 -18.747 1.00 90.50 230 GLU A O 1
ATOM 1823 N N . LEU A 1 231 ? 27.643 8.122 -16.725 1.00 89.44 231 LEU A N 1
ATOM 1824 C CA . LEU A 1 231 ? 26.374 8.812 -16.983 1.00 89.44 231 LEU A CA 1
ATOM 1825 C C . LEU A 1 231 ? 26.463 9.761 -18.191 1.00 89.44 231 LEU A C 1
ATOM 1827 O O . LEU A 1 231 ? 25.463 10.033 -18.851 1.00 89.44 231 LEU A O 1
ATOM 1831 N N . LYS A 1 232 ? 27.666 10.268 -18.482 1.00 90.44 232 LYS A N 1
ATOM 1832 C CA . LYS A 1 232 ? 27.936 11.126 -19.637 1.00 90.44 232 LYS A CA 1
ATOM 1833 C C . LYS A 1 232 ? 27.538 10.445 -20.950 1.00 90.44 232 LYS A C 1
ATOM 1835 O O . LYS A 1 232 ? 26.863 11.077 -21.751 1.00 90.44 232 LYS A O 1
ATOM 1840 N N . SER A 1 233 ? 27.840 9.157 -21.113 1.00 90.00 233 SER A N 1
ATOM 1841 C CA . SER A 1 233 ? 27.486 8.408 -22.323 1.00 90.00 233 SER A CA 1
ATOM 1842 C C . SER A 1 233 ? 25.973 8.282 -22.520 1.00 90.00 233 SER A C 1
ATOM 1844 O O . SER A 1 233 ? 25.504 8.307 -23.651 1.00 90.00 233 SER A O 1
ATOM 1846 N N . VAL A 1 234 ? 25.188 8.219 -21.437 1.00 90.69 234 VAL A N 1
ATOM 1847 C CA . VAL A 1 234 ? 23.715 8.258 -21.525 1.00 90.69 234 VAL A CA 1
ATOM 1848 C C . VAL A 1 234 ? 23.235 9.626 -22.013 1.00 90.69 234 VAL A C 1
ATOM 1850 O O . VAL A 1 234 ? 22.379 9.693 -22.888 1.00 90.69 234 VAL A O 1
ATOM 1853 N N . LYS A 1 235 ? 23.801 10.712 -21.467 1.00 89.50 235 LYS A N 1
ATOM 1854 C CA . LYS A 1 235 ? 23.445 12.096 -21.836 1.00 89.50 235 LYS A CA 1
ATOM 1855 C C . LYS A 1 235 ? 23.836 12.460 -23.270 1.00 89.50 235 LYS A C 1
ATOM 1857 O O . LYS A 1 235 ? 23.220 13.340 -23.856 1.00 89.50 235 LYS A O 1
ATOM 1862 N N . GLU A 1 236 ? 24.875 11.827 -23.805 1.00 89.12 236 GLU A N 1
ATOM 1863 C CA . GLU A 1 236 ? 25.292 11.986 -25.202 1.00 89.12 236 GLU A CA 1
ATOM 1864 C C . GLU A 1 236 ? 24.386 11.198 -26.156 1.00 89.12 236 GLU A C 1
ATOM 1866 O O . GLU A 1 236 ? 24.091 11.677 -27.245 1.00 89.12 236 GLU A O 1
ATOM 1871 N N . ALA A 1 237 ? 23.908 10.023 -25.735 1.00 89.62 237 ALA A N 1
ATOM 1872 C CA . ALA A 1 237 ? 23.072 9.153 -26.560 1.00 89.62 237 ALA A CA 1
ATOM 1873 C C . ALA A 1 237 ? 21.578 9.521 -26.556 1.00 89.62 237 ALA A C 1
ATOM 1875 O O . ALA A 1 237 ? 20.855 9.168 -27.490 1.00 89.62 237 ALA A O 1
ATOM 1876 N N . CYS A 1 238 ? 21.088 10.182 -25.501 1.00 89.69 238 CYS A N 1
ATOM 1877 C CA . CYS A 1 238 ? 19.695 10.613 -25.401 1.00 89.69 238 CYS A CA 1
ATOM 1878 C C . CYS A 1 238 ? 19.499 11.782 -24.425 1.00 89.69 238 CYS A C 1
ATOM 1880 O O . CYS A 1 238 ? 20.312 12.050 -23.540 1.00 89.69 238 CYS A O 1
ATOM 1882 N N . ASN A 1 239 ? 18.352 12.447 -24.541 1.00 89.56 239 ASN A N 1
ATOM 1883 C CA . ASN A 1 239 ? 17.973 13.596 -23.718 1.00 89.56 239 ASN A CA 1
ATOM 1884 C C . ASN A 1 239 ? 17.074 13.245 -22.512 1.00 89.56 239 ASN A C 1
ATOM 1886 O O . ASN A 1 239 ? 16.562 14.159 -21.872 1.00 89.56 239 ASN A O 1
ATOM 1890 N N . ILE A 1 240 ? 16.894 11.966 -22.145 1.00 89.50 240 ILE A N 1
ATOM 1891 C CA . ILE A 1 240 ? 15.931 11.522 -21.104 1.00 89.50 240 ILE A CA 1
ATOM 1892 C C . ILE A 1 240 ? 16.099 12.209 -19.730 1.00 89.50 240 ILE A C 1
ATOM 1894 O O . ILE A 1 240 ? 15.143 12.357 -18.959 1.00 89.50 240 ILE A O 1
ATOM 1898 N N . LEU A 1 241 ? 17.312 12.669 -19.410 1.00 88.12 241 LEU A N 1
ATOM 1899 C CA . LEU A 1 241 ? 17.639 13.374 -18.163 1.00 88.12 241 LEU A CA 1
ATOM 1900 C C . LEU A 1 241 ? 17.626 14.905 -18.286 1.00 88.12 241 LEU A C 1
ATOM 1902 O O . LEU A 1 241 ? 17.902 15.588 -17.300 1.00 88.12 241 LEU A O 1
ATOM 1906 N N . ASN A 1 242 ? 17.319 15.459 -19.458 1.00 84.56 242 ASN A N 1
ATOM 1907 C CA . ASN A 1 242 ? 17.290 16.905 -19.649 1.00 84.56 242 ASN A CA 1
ATOM 1908 C C . ASN A 1 242 ? 16.095 17.515 -18.913 1.00 84.56 242 ASN A C 1
ATOM 1910 O O . ASN A 1 242 ? 14.992 16.968 -18.906 1.00 84.56 242 ASN A O 1
ATOM 1914 N N . SER A 1 243 ? 16.305 18.680 -18.304 1.00 72.69 243 SER A N 1
ATOM 1915 C CA . SER A 1 243 ? 15.254 19.422 -17.597 1.00 72.69 243 SER A CA 1
ATOM 1916 C C . SER A 1 243 ? 14.170 19.973 -18.527 1.00 72.69 243 SER A C 1
ATOM 1918 O O . SER A 1 243 ? 13.093 20.316 -18.059 1.00 72.69 243 SER A O 1
ATOM 1920 N N . THR A 1 244 ? 14.443 20.050 -19.832 1.00 68.94 244 THR A N 1
ATOM 1921 C CA . THR A 1 244 ? 13.513 20.543 -20.858 1.00 68.94 244 THR A CA 1
ATOM 1922 C C . THR A 1 244 ? 12.509 19.493 -21.330 1.00 68.94 244 THR A C 1
ATOM 1924 O O . THR A 1 244 ? 11.537 19.847 -21.986 1.00 68.94 244 THR A O 1
ATOM 1927 N N . VAL A 1 245 ? 12.747 18.213 -21.032 1.00 75.88 245 VAL A N 1
ATOM 1928 C CA . VAL A 1 245 ? 11.839 17.108 -21.364 1.00 75.88 245 VAL A CA 1
ATOM 1929 C C . VAL A 1 245 ? 10.586 17.246 -20.507 1.00 75.88 245 VAL A C 1
ATOM 1931 O O . VAL A 1 245 ? 10.698 17.337 -19.281 1.00 75.88 245 VAL A O 1
ATOM 1934 N N . THR A 1 246 ? 9.408 17.269 -21.141 1.00 74.50 246 THR A N 1
ATOM 1935 C CA . THR A 1 246 ? 8.113 17.280 -20.444 1.00 74.50 246 THR A CA 1
ATOM 1936 C C . THR A 1 246 ? 8.082 16.168 -19.394 1.00 74.50 246 THR A C 1
ATOM 1938 O O . THR A 1 246 ? 8.609 15.086 -19.599 1.00 74.50 246 THR A O 1
ATOM 1941 N N . ARG A 1 247 ? 7.520 16.406 -18.214 1.00 84.12 247 ARG A N 1
ATOM 1942 C CA . ARG A 1 247 ? 7.483 15.363 -17.175 1.00 84.12 247 ARG A CA 1
ATOM 1943 C C . ARG A 1 247 ? 6.084 14.825 -16.916 1.00 84.12 247 ARG A C 1
ATOM 1945 O O . ARG A 1 247 ? 5.970 13.786 -16.297 1.00 84.12 247 ARG A O 1
ATOM 1952 N N . SER A 1 248 ? 5.054 15.419 -17.505 1.00 91.69 248 SER A N 1
ATOM 1953 C CA . SER A 1 248 ? 3.674 14.979 -17.323 1.00 91.69 248 SER A CA 1
ATOM 1954 C C . SER A 1 248 ? 3.171 14.174 -18.522 1.00 91.69 248 SER A C 1
ATOM 1956 O O . SER A 1 248 ? 3.168 14.671 -19.651 1.00 91.69 248 SER A O 1
ATOM 1958 N N . LEU A 1 249 ? 2.743 12.933 -18.287 1.00 92.81 249 LEU A N 1
ATOM 1959 C CA . LEU A 1 249 ? 2.096 12.066 -19.273 1.00 92.81 249 LEU A CA 1
ATOM 1960 C C . LEU A 1 249 ? 0.596 11.962 -18.997 1.00 92.81 249 LEU A C 1
ATOM 1962 O O . LEU A 1 249 ? 0.180 11.631 -17.885 1.00 92.81 249 LEU A O 1
ATOM 1966 N N . ARG A 1 250 ? -0.224 12.155 -20.034 1.00 92.81 250 ARG A N 1
ATOM 1967 C CA . ARG A 1 250 ? -1.672 11.900 -19.963 1.00 92.81 250 ARG A CA 1
ATOM 1968 C C . ARG A 1 250 ? -1.950 10.403 -20.072 1.00 92.81 250 ARG A C 1
ATOM 1970 O O . ARG A 1 250 ? -1.103 9.645 -20.545 1.00 92.81 250 ARG A O 1
ATOM 1977 N N . GLN A 1 251 ? -3.172 9.983 -19.746 1.00 92.31 251 GLN A N 1
ATOM 1978 C CA . GLN A 1 251 ? -3.588 8.574 -19.803 1.00 92.31 251 GLN A CA 1
ATOM 1979 C C . GLN A 1 251 ? -3.249 7.913 -21.154 1.00 92.31 251 GLN A C 1
ATOM 1981 O O . GLN A 1 251 ? -2.592 6.874 -21.196 1.00 92.31 251 GLN A O 1
ATOM 1986 N N . ILE A 1 252 ? -3.600 8.563 -22.270 1.00 91.75 252 ILE A N 1
ATOM 1987 C CA . ILE A 1 252 ? -3.322 8.048 -23.622 1.00 91.75 252 ILE A CA 1
ATOM 1988 C C . ILE A 1 252 ? -1.821 7.902 -23.917 1.00 91.75 252 ILE A C 1
ATOM 1990 O O . ILE A 1 252 ? -1.415 7.009 -24.663 1.00 91.75 252 ILE A O 1
ATOM 1994 N N . ASP A 1 253 ? -0.993 8.768 -23.334 1.00 93.56 253 ASP A N 1
ATOM 1995 C CA . ASP A 1 253 ? 0.455 8.745 -23.508 1.00 93.56 253 ASP A CA 1
ATOM 1996 C C . ASP A 1 253 ? 1.054 7.574 -22.706 1.00 93.56 253 ASP A C 1
ATOM 1998 O O . ASP A 1 253 ? 1.877 6.823 -23.229 1.00 93.56 253 ASP A O 1
ATOM 2002 N N . VAL A 1 254 ? 0.556 7.319 -21.489 1.00 94.38 254 VAL A N 1
ATOM 2003 C CA . VAL A 1 254 ? 0.921 6.135 -20.686 1.00 94.38 254 VAL A CA 1
ATOM 2004 C C . VAL A 1 254 ? 0.528 4.835 -21.387 1.00 94.38 254 VAL A C 1
ATOM 2006 O O . VAL A 1 254 ? 1.326 3.901 -21.440 1.00 94.38 254 VAL A O 1
ATOM 2009 N N . GLU A 1 255 ? -0.654 4.768 -21.999 1.00 94.19 255 GLU A N 1
ATOM 2010 C CA . GLU A 1 255 ? -1.074 3.598 -22.779 1.00 94.19 255 GLU A CA 1
ATOM 2011 C C . GLU A 1 255 ? -0.182 3.355 -24.008 1.00 94.19 255 GLU A C 1
ATOM 2013 O O . GLU A 1 255 ? 0.139 2.209 -24.339 1.00 94.19 255 GLU A O 1
ATOM 2018 N N . ARG A 1 256 ? 0.243 4.423 -24.701 1.00 94.81 256 ARG A N 1
ATOM 2019 C CA . ARG A 1 256 ? 1.210 4.326 -25.810 1.00 94.81 256 ARG A CA 1
ATOM 2020 C C . ARG A 1 256 ? 2.555 3.816 -25.316 1.00 94.81 256 ARG A C 1
ATOM 2022 O O . ARG A 1 256 ? 3.110 2.904 -25.929 1.00 94.81 256 ARG A O 1
ATOM 2029 N N . TRP A 1 257 ? 3.042 4.348 -24.199 1.00 95.44 257 TRP A N 1
ATOM 2030 C CA . TRP A 1 257 ? 4.301 3.915 -23.609 1.00 95.44 257 TRP A CA 1
ATOM 2031 C C . TRP A 1 257 ? 4.251 2.456 -23.147 1.00 95.44 257 TRP A C 1
ATOM 2033 O O . TRP A 1 257 ? 5.165 1.684 -23.431 1.00 95.44 257 TRP A O 1
ATOM 2043 N N . HIS A 1 258 ? 3.152 2.040 -22.518 1.00 96.06 258 HIS A N 1
ATOM 2044 C CA . HIS A 1 258 ? 2.900 0.648 -22.161 1.00 96.06 258 HIS A CA 1
ATOM 2045 C C . HIS A 1 258 ? 3.022 -0.274 -23.381 1.00 96.06 258 HIS A C 1
ATOM 2047 O O . HIS A 1 258 ? 3.801 -1.226 -23.350 1.00 96.06 258 HIS A O 1
ATOM 2053 N N . ARG A 1 259 ? 2.322 0.038 -24.483 1.00 96.31 259 ARG A N 1
ATOM 2054 C CA . ARG A 1 259 ? 2.410 -0.749 -25.726 1.00 96.31 259 ARG A CA 1
ATOM 2055 C C . ARG A 1 259 ? 3.832 -0.788 -26.281 1.00 96.31 259 ARG A C 1
ATOM 2057 O O . ARG A 1 259 ? 4.275 -1.844 -26.734 1.00 96.31 259 ARG A O 1
ATOM 2064 N N . ALA A 1 260 ? 4.551 0.332 -26.220 1.00 95.12 260 ALA A N 1
ATOM 2065 C CA . ALA A 1 260 ? 5.943 0.409 -26.641 1.00 95.12 260 ALA A CA 1
ATOM 2066 C C . ALA A 1 260 ? 6.842 -0.497 -25.786 1.00 95.12 260 ALA A C 1
ATOM 2068 O O . ALA A 1 260 ? 7.593 -1.284 -26.349 1.00 95.12 260 ALA A O 1
ATOM 2069 N N . ILE A 1 261 ? 6.717 -0.486 -24.454 1.00 95.50 261 ILE A N 1
ATOM 2070 C CA . ILE A 1 261 ? 7.461 -1.396 -23.566 1.00 95.50 261 ILE A CA 1
ATOM 2071 C C . ILE A 1 261 ? 7.196 -2.858 -23.935 1.00 95.50 261 ILE A C 1
ATOM 2073 O O . ILE A 1 261 ? 8.142 -3.612 -24.157 1.00 95.50 261 ILE A O 1
ATOM 2077 N N . VAL A 1 262 ? 5.922 -3.246 -24.045 1.00 95.12 262 VAL A N 1
ATOM 2078 C CA . VAL A 1 262 ? 5.515 -4.630 -24.344 1.00 95.12 262 VAL A CA 1
ATOM 2079 C C . VAL A 1 262 ? 6.078 -5.092 -25.693 1.00 95.12 262 VAL A C 1
ATOM 2081 O O . VAL A 1 262 ? 6.569 -6.213 -25.811 1.00 95.12 262 VAL A O 1
ATOM 2084 N N . THR A 1 263 ? 6.037 -4.223 -26.705 1.00 94.56 263 THR A N 1
ATOM 2085 C CA . THR A 1 263 ? 6.400 -4.571 -28.089 1.00 94.56 263 THR A CA 1
ATOM 2086 C C . THR A 1 263 ? 7.907 -4.506 -28.338 1.00 94.56 263 THR A C 1
ATOM 2088 O O . THR A 1 263 ? 8.460 -5.351 -29.037 1.00 94.56 263 THR A O 1
ATOM 2091 N N . ILE A 1 264 ? 8.587 -3.500 -27.786 1.00 91.62 264 ILE A N 1
ATOM 2092 C CA . ILE A 1 264 ? 9.995 -3.206 -28.089 1.00 91.62 264 ILE A CA 1
ATOM 2093 C C . ILE A 1 264 ? 10.929 -4.063 -27.253 1.00 91.62 264 ILE A C 1
ATOM 2095 O O . ILE A 1 264 ? 11.990 -4.436 -27.747 1.00 91.62 264 ILE A O 1
ATOM 2099 N N . TYR A 1 265 ? 10.561 -4.375 -26.007 1.00 92.88 265 TYR A N 1
ATOM 2100 C CA . TYR A 1 265 ? 11.463 -5.037 -25.068 1.00 92.88 265 TYR A CA 1
ATOM 2101 C C . TYR A 1 265 ? 12.114 -6.320 -25.623 1.00 92.88 265 TYR A C 1
ATOM 2103 O O . TYR A 1 265 ? 13.343 -6.415 -25.545 1.00 92.88 265 TYR A O 1
ATOM 2111 N N . PRO A 1 266 ? 11.378 -7.267 -26.248 1.00 92.19 266 PRO A N 1
ATOM 2112 C CA . PRO A 1 266 ? 11.984 -8.488 -26.782 1.00 92.19 266 PRO A CA 1
ATOM 2113 C C . PRO A 1 266 ? 13.030 -8.212 -27.871 1.00 92.19 266 PRO A C 1
ATOM 2115 O O . PRO A 1 266 ? 14.142 -8.737 -27.811 1.00 92.19 266 PRO A O 1
ATOM 2118 N N . THR A 1 267 ? 12.697 -7.358 -28.841 1.00 92.31 267 THR A N 1
ATOM 2119 C CA . THR A 1 267 ? 13.577 -7.036 -29.975 1.00 92.31 267 THR A CA 1
ATOM 2120 C C . THR A 1 267 ? 14.771 -6.192 -29.535 1.00 92.31 267 THR A C 1
ATOM 2122 O O . THR A 1 267 ? 15.907 -6.493 -29.893 1.00 92.31 267 THR A O 1
ATOM 2125 N N . TRP A 1 268 ? 14.541 -5.187 -28.686 1.00 92.12 268 TRP A N 1
ATOM 2126 C CA . TRP A 1 268 ? 15.602 -4.356 -28.114 1.00 92.12 268 TRP A CA 1
ATOM 2127 C C . TRP A 1 268 ? 16.598 -5.186 -27.303 1.00 92.12 268 TRP A C 1
ATOM 2129 O O . TRP A 1 268 ? 17.799 -4.937 -27.361 1.00 92.12 268 TRP A O 1
ATOM 2139 N N . LEU A 1 269 ? 16.139 -6.199 -26.568 1.00 92.44 269 LEU A N 1
ATOM 2140 C CA . LEU A 1 269 ? 17.043 -7.089 -25.850 1.00 92.44 269 LEU A CA 1
ATOM 2141 C C . LEU A 1 269 ? 17.807 -8.023 -26.803 1.00 92.44 269 LEU A C 1
ATOM 2143 O O . LEU A 1 269 ? 18.997 -8.258 -26.598 1.00 92.44 269 LEU A O 1
ATOM 2147 N N . ALA A 1 270 ? 17.153 -8.544 -27.844 1.00 92.31 270 ALA A N 1
ATOM 2148 C CA . ALA A 1 270 ? 17.778 -9.439 -28.818 1.00 92.31 270 ALA A CA 1
ATOM 2149 C C . ALA A 1 270 ? 18.935 -8.770 -29.584 1.00 92.31 270 ALA A C 1
ATOM 2151 O O . ALA A 1 270 ? 19.961 -9.407 -29.824 1.00 92.31 270 ALA A O 1
ATOM 2152 N N . GLU A 1 271 ? 18.790 -7.485 -29.909 1.00 92.50 271 GLU A N 1
ATOM 2153 C CA . GLU A 1 271 ? 19.793 -6.675 -30.615 1.00 92.50 271 GLU A CA 1
ATOM 2154 C C . GLU A 1 271 ? 20.915 -6.159 -29.697 1.00 92.50 271 GLU A C 1
ATOM 2156 O O . GLU A 1 271 ? 21.944 -5.680 -30.177 1.00 92.50 271 GLU A O 1
ATOM 2161 N N . ALA A 1 272 ? 20.753 -6.265 -28.375 1.00 92.56 272 ALA A N 1
ATOM 2162 C CA . ALA A 1 272 ? 21.679 -5.669 -27.426 1.00 92.56 272 ALA A CA 1
ATOM 2163 C C . ALA A 1 272 ? 23.049 -6.390 -27.375 1.00 92.56 272 ALA A C 1
ATOM 2165 O O . ALA A 1 272 ? 23.142 -7.622 -27.524 1.00 92.56 272 ALA A O 1
ATOM 2166 N N . PRO A 1 273 ? 24.141 -5.662 -27.063 1.00 92.88 273 PRO A N 1
ATOM 2167 C CA . PRO A 1 273 ? 25.452 -6.261 -26.838 1.00 92.88 273 PRO A CA 1
ATOM 2168 C C . PRO A 1 273 ? 25.430 -7.326 -25.731 1.00 92.88 273 PRO A C 1
ATOM 2170 O O . PRO A 1 273 ? 24.590 -7.311 -24.830 1.00 92.88 273 PRO A O 1
ATOM 2173 N N . ALA A 1 274 ? 26.398 -8.248 -25.750 1.00 92.38 274 ALA A N 1
ATOM 2174 C CA . ALA A 1 274 ? 26.420 -9.402 -24.842 1.00 92.38 274 ALA A CA 1
ATOM 2175 C C . ALA A 1 274 ? 26.346 -9.021 -23.348 1.00 92.38 274 ALA A C 1
ATOM 2177 O O . ALA A 1 274 ? 25.656 -9.685 -22.575 1.00 92.38 274 ALA A O 1
ATOM 2178 N N . ALA A 1 275 ? 27.009 -7.931 -22.943 1.00 91.69 275 ALA A N 1
ATOM 2179 C CA . ALA A 1 275 ? 26.972 -7.441 -21.564 1.00 91.69 275 ALA A CA 1
ATOM 2180 C C . ALA A 1 275 ? 25.563 -6.996 -21.129 1.00 91.69 275 ALA A C 1
ATOM 2182 O O . ALA A 1 275 ? 25.142 -7.294 -20.012 1.00 91.69 275 ALA A O 1
ATOM 2183 N N . TRP A 1 276 ? 24.819 -6.345 -22.025 1.00 93.69 276 TRP A N 1
ATOM 2184 C CA . TRP A 1 276 ? 23.444 -5.902 -21.793 1.00 93.69 276 TRP A CA 1
ATOM 2185 C C . TRP A 1 276 ? 22.493 -7.093 -21.748 1.00 93.69 276 TRP A C 1
ATOM 2187 O O . TRP A 1 276 ? 21.728 -7.232 -20.798 1.00 93.69 276 TRP A O 1
ATOM 2197 N N . ARG A 1 277 ? 22.612 -8.023 -22.706 1.00 93.44 277 ARG A N 1
ATOM 2198 C CA . ARG A 1 277 ? 21.838 -9.274 -22.692 1.00 93.44 277 ARG A CA 1
ATOM 2199 C C . ARG A 1 277 ? 22.030 -10.052 -21.398 1.00 93.44 277 ARG A C 1
ATOM 2201 O O . ARG A 1 277 ? 21.053 -10.509 -20.819 1.00 93.44 277 ARG A O 1
ATOM 2208 N N . LYS A 1 278 ? 23.264 -10.133 -20.891 1.00 91.75 278 LYS A N 1
ATOM 2209 C CA . LYS A 1 278 ? 23.555 -10.745 -19.588 1.00 91.75 278 LYS A CA 1
ATOM 2210 C C . LYS A 1 278 ? 22.885 -9.988 -18.433 1.00 91.75 278 LYS A C 1
ATOM 2212 O O . LYS A 1 278 ? 22.295 -10.622 -17.563 1.00 91.75 278 LYS A O 1
ATOM 2217 N N . ALA A 1 279 ? 22.953 -8.656 -18.428 1.00 91.25 279 ALA A N 1
ATOM 2218 C CA . ALA A 1 279 ? 22.349 -7.822 -17.388 1.00 91.25 279 ALA A CA 1
ATOM 2219 C C . ALA A 1 279 ? 20.809 -7.870 -17.379 1.00 91.25 279 ALA A C 1
ATOM 2221 O O . ALA A 1 279 ? 20.206 -7.724 -16.326 1.00 91.25 279 ALA A O 1
ATOM 2222 N N . PHE A 1 280 ? 20.162 -8.120 -18.517 1.00 92.25 280 PHE A N 1
ATOM 2223 C CA . PHE A 1 280 ? 18.700 -8.217 -18.635 1.00 92.25 280 PHE A CA 1
ATOM 2224 C C . PHE A 1 280 ? 18.183 -9.659 -18.718 1.00 92.25 280 PHE A C 1
ATOM 2226 O O . PHE A 1 280 ? 16.975 -9.871 -18.738 1.00 92.25 280 PHE A O 1
ATOM 2233 N N . SER A 1 281 ? 19.071 -10.654 -18.748 1.00 87.94 281 SER A N 1
ATOM 2234 C CA . SER A 1 281 ? 18.713 -12.062 -18.939 1.00 87.94 281 SER A CA 1
ATOM 2235 C C . SER A 1 281 ? 17.642 -12.518 -17.949 1.00 87.94 281 SER A C 1
ATOM 2237 O O . SER A 1 281 ? 17.824 -12.391 -16.739 1.00 87.94 281 SER A O 1
ATOM 2239 N N . GLY A 1 282 ? 16.533 -13.045 -18.477 1.00 85.19 282 GLY A N 1
ATOM 2240 C CA . GLY A 1 282 ? 15.404 -13.566 -17.700 1.00 85.19 282 GLY A CA 1
ATOM 2241 C C . GLY A 1 282 ? 14.556 -12.512 -16.977 1.00 85.19 282 GLY A C 1
ATOM 2242 O O . GLY A 1 282 ? 13.549 -12.884 -16.376 1.00 85.19 282 GLY A O 1
ATOM 2243 N N . ARG A 1 283 ? 14.936 -11.226 -17.022 1.00 90.81 283 ARG A N 1
ATOM 2244 C CA . ARG A 1 283 ? 14.210 -10.126 -16.375 1.00 90.81 283 ARG A CA 1
ATOM 2245 C C . ARG A 1 283 ? 13.025 -9.679 -17.222 1.00 90.81 283 ARG A C 1
ATOM 2247 O O . ARG A 1 283 ? 13.027 -9.840 -18.436 1.00 90.81 283 ARG A O 1
ATOM 2254 N N . ILE A 1 284 ? 12.011 -9.117 -16.577 1.00 90.69 284 ILE A N 1
ATOM 2255 C CA . ILE A 1 284 ? 10.809 -8.611 -17.238 1.00 90.69 284 ILE A CA 1
ATOM 2256 C C . ILE A 1 284 ? 10.501 -7.223 -16.669 1.00 90.69 284 ILE A C 1
ATOM 2258 O O . ILE A 1 284 ? 10.394 -7.102 -15.449 1.00 90.69 284 ILE A O 1
ATOM 2262 N N . PRO A 1 285 ? 10.375 -6.177 -17.506 1.00 94.75 285 PRO A N 1
ATOM 2263 C CA . PRO A 1 285 ? 10.086 -4.833 -17.028 1.00 94.75 285 PRO A CA 1
ATOM 2264 C C . PRO A 1 285 ? 8.593 -4.657 -16.741 1.00 94.75 285 PRO A C 1
ATOM 2266 O O . PRO A 1 285 ? 7.769 -4.718 -17.650 1.00 94.75 285 PRO A O 1
ATOM 2269 N N . PHE A 1 286 ? 8.226 -4.373 -15.501 1.00 94.94 286 PHE A N 1
ATOM 2270 C CA . PHE A 1 286 ? 6.858 -3.994 -15.136 1.00 94.94 286 PHE A CA 1
ATOM 2271 C C . PHE A 1 286 ? 6.871 -2.879 -14.097 1.00 94.94 286 PHE A C 1
ATOM 2273 O O . PHE A 1 286 ? 7.896 -2.637 -13.466 1.00 94.94 286 PHE A O 1
ATOM 2280 N N . CYS A 1 287 ? 5.757 -2.170 -13.933 1.00 95.12 287 CYS A N 1
ATOM 2281 C CA . CYS A 1 287 ? 5.653 -1.109 -12.931 1.00 95.12 287 CYS A CA 1
ATOM 2282 C C . CYS A 1 287 ? 4.715 -1.485 -11.795 1.00 95.12 287 CYS A C 1
ATOM 2284 O O . CYS A 1 287 ? 3.616 -1.974 -12.040 1.00 95.12 287 CYS A O 1
ATOM 2286 N N . ILE A 1 288 ? 5.143 -1.197 -10.570 1.00 94.81 288 ILE A N 1
ATOM 2287 C CA . ILE A 1 288 ? 4.296 -1.246 -9.380 1.00 94.81 288 ILE A CA 1
ATOM 2288 C C . ILE A 1 288 ? 3.932 0.179 -8.960 1.00 94.81 288 ILE A C 1
ATOM 2290 O O . ILE A 1 288 ? 4.702 1.118 -9.196 1.00 94.81 288 ILE A O 1
ATOM 2294 N N . THR A 1 289 ? 2.781 0.330 -8.313 1.00 94.06 289 THR A N 1
ATOM 2295 C CA . THR A 1 289 ? 2.421 1.560 -7.597 1.00 94.06 289 THR A CA 1
ATOM 2296 C C . THR A 1 289 ? 2.493 1.321 -6.101 1.00 94.06 289 THR A C 1
ATOM 2298 O O . THR A 1 289 ? 2.211 0.218 -5.629 1.00 94.06 289 THR A O 1
ATOM 2301 N N . SER A 1 290 ? 2.889 2.349 -5.359 1.00 90.44 290 SER A N 1
ATOM 2302 C CA . SER A 1 290 ? 3.004 2.297 -3.908 1.00 90.44 290 SER A CA 1
ATOM 2303 C C . SER A 1 290 ? 2.553 3.613 -3.301 1.00 90.44 290 SER A C 1
ATOM 2305 O O . SER A 1 290 ? 3.066 4.673 -3.650 1.00 90.44 290 SER A O 1
ATOM 2307 N N . ALA A 1 291 ? 1.620 3.535 -2.366 1.00 84.81 291 ALA A N 1
ATOM 2308 C CA . ALA A 1 291 ? 1.042 4.673 -1.678 1.00 84.81 291 ALA A CA 1
ATOM 2309 C C . ALA A 1 291 ? 1.111 4.414 -0.167 1.00 84.81 291 ALA A C 1
ATOM 2311 O O . ALA A 1 291 ? 0.593 3.400 0.295 1.00 84.81 291 ALA A O 1
ATOM 2312 N N . TYR A 1 292 ? 1.760 5.307 0.584 1.00 76.38 292 TYR A N 1
ATOM 2313 C CA . TYR A 1 292 ? 1.867 5.256 2.050 1.00 76.38 292 TYR A CA 1
ATOM 2314 C C . TYR A 1 292 ? 1.205 6.476 2.670 1.00 76.38 292 TYR A C 1
ATOM 2316 O O . TYR A 1 292 ? 1.242 7.549 2.065 1.00 76.38 292 TYR A O 1
ATOM 2324 N N . GLY A 1 293 ? 0.635 6.311 3.865 1.00 67.81 293 GLY A N 1
ATOM 2325 C CA . GLY A 1 293 ? 0.069 7.391 4.668 1.00 67.81 293 GLY A CA 1
ATOM 2326 C C . GLY A 1 293 ? -0.945 8.223 3.897 1.00 67.81 293 GLY A C 1
ATOM 2327 O O . GLY A 1 293 ? -0.967 9.442 4.049 1.00 67.81 293 GLY A O 1
ATOM 2328 N N . GLN A 1 294 ? -1.727 7.591 3.008 1.00 65.56 294 GLN A N 1
ATOM 2329 C CA . GLN A 1 294 ? -2.703 8.323 2.197 1.00 65.56 294 GLN A CA 1
ATOM 2330 C C . GLN A 1 294 ? -3.729 9.006 3.095 1.00 65.56 294 GLN A C 1
ATOM 2332 O O . GLN A 1 294 ? -4.270 10.037 2.704 1.00 65.56 294 GLN A O 1
ATOM 2337 N N . ASN A 1 295 ? -3.973 8.439 4.289 1.00 69.00 295 ASN A N 1
ATOM 2338 C CA . ASN A 1 295 ? -4.901 8.948 5.299 1.00 69.00 295 ASN A CA 1
ATOM 2339 C C . ASN A 1 295 ? -6.240 9.331 4.675 1.00 69.00 295 ASN A C 1
ATOM 2341 O O . ASN A 1 295 ? -6.915 10.260 5.108 1.00 69.00 295 ASN A O 1
ATOM 2345 N N . GLN A 1 296 ? -6.592 8.613 3.607 1.00 74.38 296 GLN A N 1
ATOM 2346 C CA . GLN A 1 296 ? -7.803 8.831 2.860 1.00 74.38 296 GLN A CA 1
ATOM 2347 C C . GLN A 1 296 ? -8.899 8.090 3.611 1.00 74.38 296 GLN A C 1
ATOM 2349 O O . GLN A 1 296 ? -8.785 6.864 3.736 1.00 74.38 296 GLN A O 1
ATOM 2354 N N . PRO A 1 297 ? -9.928 8.795 4.115 1.00 78.19 297 PRO A N 1
ATOM 2355 C CA . PRO A 1 297 ? -11.040 8.146 4.779 1.00 78.19 297 PRO A CA 1
ATOM 2356 C C . PRO A 1 297 ? -11.667 7.119 3.843 1.00 78.19 297 PRO A C 1
ATOM 2358 O O . PRO A 1 297 ? -11.928 7.398 2.667 1.00 78.19 297 PRO A O 1
ATOM 2361 N N . ILE A 1 298 ? -11.890 5.923 4.369 1.00 77.56 298 ILE A N 1
ATOM 2362 C CA . ILE A 1 298 ? -12.621 4.862 3.696 1.00 77.56 298 ILE A CA 1
ATOM 2363 C C . ILE A 1 298 ? -13.901 4.560 4.464 1.00 77.56 298 ILE A C 1
ATOM 2365 O O . ILE A 1 298 ? -13.949 4.756 5.674 1.00 77.56 298 ILE A O 1
ATOM 2369 N N . LEU A 1 299 ? -14.928 4.091 3.751 1.00 69.19 299 LEU A N 1
ATOM 2370 C CA . LEU A 1 299 ? -16.255 3.822 4.306 1.00 69.19 299 LEU A CA 1
ATOM 2371 C C . LEU A 1 299 ? -16.897 5.046 4.994 1.00 69.19 299 LEU A C 1
ATOM 2373 O O . LEU A 1 299 ? -17.390 4.924 6.114 1.00 69.19 299 LEU A O 1
ATOM 2377 N N . PRO A 1 300 ? -16.909 6.245 4.370 1.00 65.75 300 PRO A N 1
ATOM 2378 C CA . PRO A 1 300 ? -17.677 7.351 4.926 1.00 65.75 300 PRO A CA 1
ATOM 2379 C C . PRO A 1 300 ? -19.160 6.965 4.946 1.00 65.75 300 PRO A C 1
ATOM 2381 O O . PRO A 1 300 ? -19.695 6.496 3.938 1.00 65.75 300 PRO A O 1
ATOM 2384 N N . THR A 1 301 ? -19.828 7.228 6.069 1.00 56.75 301 THR A N 1
ATOM 2385 C CA . THR A 1 301 ? -21.199 6.797 6.409 1.00 56.75 301 THR A CA 1
ATOM 2386 C C . THR A 1 301 ? -22.269 7.097 5.356 1.00 56.75 301 THR A C 1
ATOM 2388 O O . THR A 1 301 ? -23.340 6.504 5.397 1.00 56.75 301 THR A O 1
ATOM 2391 N N . ARG A 1 302 ? -22.012 8.007 4.408 1.00 56.66 302 ARG A N 1
ATOM 2392 C CA . ARG A 1 302 ? -22.977 8.438 3.384 1.00 56.66 302 ARG A CA 1
ATOM 2393 C C . ARG A 1 302 ? -22.580 8.113 1.944 1.00 56.66 302 ARG A C 1
ATOM 2395 O O . ARG A 1 302 ? -23.257 8.577 1.036 1.00 56.66 302 ARG A O 1
ATOM 2402 N N . ASN A 1 303 ? -21.494 7.367 1.692 1.00 66.00 303 ASN A N 1
ATOM 2403 C CA . ASN A 1 303 ? -20.964 7.311 0.323 1.00 66.00 303 ASN A CA 1
ATOM 2404 C C . ASN A 1 303 ? -20.315 5.997 -0.147 1.00 66.00 303 ASN A C 1
ATOM 2406 O O . ASN A 1 303 ? -19.351 5.984 -0.918 1.00 66.00 303 ASN A O 1
ATOM 2410 N N . HIS A 1 304 ? -20.849 4.859 0.293 1.00 72.06 304 HIS A N 1
ATOM 2411 C CA . HIS A 1 304 ? -20.288 3.549 -0.062 1.00 72.06 304 HIS A CA 1
ATOM 2412 C C . HIS A 1 304 ? -20.333 3.274 -1.579 1.00 72.06 304 HIS A C 1
ATOM 2414 O O . HIS A 1 304 ? -19.398 2.696 -2.137 1.00 72.06 304 HIS A O 1
ATOM 2420 N N . GLN A 1 305 ? -21.389 3.723 -2.269 1.00 76.00 305 GLN A N 1
ATOM 2421 C CA . GLN A 1 305 ? -21.547 3.526 -3.715 1.00 76.00 305 GLN A CA 1
ATOM 2422 C C . GLN A 1 305 ? -20.522 4.323 -4.527 1.00 76.00 305 GLN A C 1
ATOM 2424 O O . GLN A 1 305 ? -19.850 3.742 -5.384 1.00 76.00 305 GLN A O 1
ATOM 2429 N N . GLU A 1 306 ? -20.329 5.620 -4.260 1.00 78.88 306 GLU A N 1
ATOM 2430 C CA . GLU A 1 306 ? -19.315 6.382 -5.000 1.00 78.88 306 GLU A CA 1
ATOM 2431 C C . GLU A 1 306 ? -17.911 5.899 -4.659 1.00 78.88 306 GLU A C 1
ATOM 2433 O O . GLU A 1 306 ? -17.054 5.864 -5.542 1.00 78.88 306 GLU A O 1
ATOM 2438 N N . GLN A 1 307 ? -17.675 5.444 -3.424 1.00 79.31 307 GLN A N 1
ATOM 2439 C CA . GLN A 1 307 ? -16.398 4.842 -3.074 1.00 79.31 307 GLN A CA 1
ATOM 2440 C C . GLN A 1 307 ? -16.141 3.569 -3.892 1.00 79.31 307 GLN A C 1
ATOM 2442 O O . GLN A 1 307 ? -15.072 3.429 -4.490 1.00 79.31 307 GLN A O 1
ATOM 2447 N N . ARG A 1 308 ? -17.127 2.669 -4.002 1.00 82.06 308 ARG A N 1
ATOM 2448 C CA . ARG A 1 308 ? -17.041 1.469 -4.851 1.00 82.06 308 ARG A CA 1
ATOM 2449 C C . ARG A 1 308 ? -16.786 1.825 -6.317 1.00 82.06 308 ARG A C 1
ATOM 2451 O O . ARG A 1 308 ? -15.951 1.194 -6.973 1.00 82.06 308 ARG A O 1
ATOM 2458 N N . ILE A 1 309 ? -17.475 2.842 -6.836 1.00 84.00 309 ILE A N 1
ATOM 2459 C CA . ILE A 1 309 ? -17.267 3.355 -8.196 1.00 84.00 309 ILE A CA 1
ATOM 2460 C C . ILE A 1 309 ? -15.840 3.895 -8.348 1.00 84.00 309 ILE A C 1
ATOM 2462 O O . ILE A 1 309 ? -15.179 3.586 -9.338 1.00 84.00 309 ILE A O 1
ATOM 2466 N N . SER A 1 310 ? -15.346 4.656 -7.372 1.00 83.69 310 SER A N 1
ATOM 2467 C CA . SER A 1 310 ? -13.991 5.211 -7.361 1.00 83.69 310 SER A CA 1
ATOM 2468 C C . SER A 1 310 ? -12.932 4.109 -7.412 1.00 83.69 310 SER A C 1
ATOM 2470 O O . SER A 1 310 ? -12.074 4.130 -8.297 1.00 83.69 310 SER A O 1
ATOM 2472 N N . TRP A 1 311 ? -13.049 3.079 -6.564 1.00 85.06 311 TRP A N 1
ATOM 2473 C CA . TRP A 1 311 ? -12.171 1.906 -6.601 1.00 85.06 311 TRP A CA 1
ATOM 2474 C C . TRP A 1 311 ? -12.210 1.225 -7.971 1.00 85.06 311 TRP A C 1
ATOM 2476 O O . TRP A 1 311 ? -11.165 1.059 -8.599 1.00 85.06 311 TRP A O 1
ATOM 2486 N N . THR A 1 312 ? -13.406 0.937 -8.493 1.00 85.19 312 THR A N 1
ATOM 2487 C CA . THR A 1 312 ? -13.598 0.289 -9.806 1.00 85.19 312 THR A CA 1
ATOM 2488 C C . THR A 1 312 ? -12.987 1.098 -10.952 1.00 85.19 312 THR A C 1
ATOM 2490 O O . THR A 1 312 ? -12.481 0.526 -11.915 1.00 85.19 312 THR A O 1
ATOM 2493 N N . ARG A 1 313 ? -13.012 2.432 -10.858 1.00 87.50 313 ARG A N 1
ATOM 2494 C CA . ARG A 1 313 ? -12.438 3.334 -11.864 1.00 87.50 313 ARG A CA 1
ATOM 2495 C C . ARG A 1 313 ? -10.937 3.556 -11.701 1.00 87.50 313 ARG A C 1
ATOM 2497 O O . ARG A 1 313 ? -10.297 3.971 -12.662 1.00 87.50 313 ARG A O 1
ATOM 2504 N N . SER A 1 314 ? -10.383 3.299 -10.518 1.00 84.00 314 SER A N 1
ATOM 2505 C CA . SER A 1 314 ? -8.986 3.609 -10.207 1.00 84.00 314 SER A CA 1
ATOM 2506 C C . SER A 1 314 ? -8.001 2.787 -11.039 1.00 84.00 314 SER A C 1
ATOM 2508 O O . SER A 1 314 ? -7.004 3.328 -11.513 1.00 84.00 314 SER A O 1
ATOM 2510 N N . ARG A 1 315 ? -8.274 1.488 -11.228 1.00 86.75 315 ARG A N 1
ATOM 2511 C CA . ARG A 1 315 ? -7.355 0.535 -11.861 1.00 86.75 315 ARG A CA 1
ATOM 2512 C C . ARG A 1 315 ? -8.097 -0.596 -12.550 1.00 86.75 315 ARG A C 1
ATOM 2514 O O . ARG A 1 315 ? -9.169 -1.015 -12.119 1.00 86.75 315 ARG A O 1
ATOM 2521 N N . ASN A 1 316 ? -7.477 -1.164 -13.580 1.00 89.75 316 ASN A N 1
ATOM 2522 C CA . ASN A 1 316 ? -7.924 -2.443 -14.113 1.00 89.75 316 ASN A CA 1
ATOM 2523 C C . ASN A 1 316 ? -7.425 -3.605 -13.235 1.00 89.75 316 ASN A C 1
ATOM 2525 O O . ASN A 1 316 ? -6.361 -4.173 -13.480 1.00 89.75 316 ASN A O 1
ATOM 2529 N N . TYR A 1 317 ? -8.211 -3.998 -12.229 1.00 87.44 317 TYR A N 1
ATOM 2530 C CA . TYR A 1 317 ? -7.860 -5.094 -11.312 1.00 87.44 317 TYR A CA 1
ATOM 2531 C C . TYR A 1 317 ? -7.608 -6.440 -12.000 1.00 87.44 317 TYR A C 1
ATOM 2533 O O . TYR A 1 317 ? -6.857 -7.260 -11.477 1.00 87.44 317 TYR A O 1
ATOM 2541 N N . LYS A 1 318 ? -8.141 -6.646 -13.212 1.00 86.88 318 LYS A N 1
ATOM 2542 C CA . LYS A 1 318 ? -7.857 -7.841 -14.020 1.00 86.88 318 LYS A CA 1
ATOM 2543 C C . LYS A 1 318 ? -6.406 -7.939 -14.473 1.00 86.88 318 LYS A C 1
ATOM 2545 O O . LYS A 1 318 ? -5.992 -9.026 -14.841 1.00 86.88 318 LYS A O 1
ATOM 2550 N N . ASP A 1 319 ? -5.641 -6.852 -14.445 1.00 89.69 319 ASP A N 1
ATOM 2551 C CA . ASP A 1 319 ? -4.214 -6.857 -14.783 1.00 89.69 319 ASP A CA 1
ATOM 2552 C C . ASP A 1 319 ? -3.319 -6.845 -13.535 1.00 89.69 319 ASP A C 1
ATOM 2554 O O . ASP A 1 319 ? -2.094 -6.975 -13.622 1.00 89.69 319 ASP A O 1
ATOM 2558 N N . ILE A 1 320 ? -3.927 -6.735 -12.355 1.00 89.75 320 ILE A N 1
ATOM 2559 C CA . ILE A 1 320 ? -3.237 -6.789 -11.074 1.00 89.75 320 ILE A CA 1
ATOM 2560 C C . ILE A 1 320 ? -3.135 -8.249 -10.629 1.00 89.75 320 ILE A C 1
ATOM 2562 O O . ILE A 1 320 ? -4.013 -9.077 -10.896 1.00 89.75 320 ILE A O 1
ATOM 2566 N N . ARG A 1 321 ? -1.995 -8.592 -10.032 1.00 86.06 321 ARG A N 1
ATOM 2567 C CA . ARG A 1 321 ? -1.710 -9.920 -9.483 1.00 86.06 321 ARG A CA 1
ATOM 2568 C C . ARG A 1 321 ? -1.859 -9.923 -7.969 1.00 86.06 321 ARG A C 1
ATOM 2570 O O . ARG A 1 321 ? -2.510 -10.807 -7.431 1.00 86.06 321 ARG A O 1
ATOM 2577 N N . HIS A 1 322 ? -1.249 -8.941 -7.308 1.00 85.38 322 HIS A N 1
ATOM 2578 C CA . HIS A 1 322 ? -1.298 -8.788 -5.860 1.00 85.38 322 HIS A CA 1
ATOM 2579 C C . HIS A 1 322 ? -1.624 -7.347 -5.500 1.00 85.38 322 HIS A C 1
ATOM 2581 O O . HIS A 1 322 ? -1.130 -6.406 -6.129 1.00 85.38 322 HIS A O 1
ATOM 2587 N N . ILE A 1 323 ? -2.440 -7.203 -4.464 1.00 88.19 323 ILE A N 1
ATOM 2588 C CA . ILE A 1 323 ? -2.656 -5.938 -3.780 1.00 88.19 323 ILE A CA 1
ATOM 2589 C C . ILE A 1 323 ? -2.317 -6.174 -2.323 1.00 88.19 323 ILE A C 1
ATOM 2591 O O . ILE A 1 323 ? -2.839 -7.097 -1.703 1.00 88.19 323 ILE A O 1
ATOM 2595 N N . THR A 1 324 ? -1.445 -5.334 -1.784 1.00 88.06 324 THR A N 1
ATOM 2596 C CA . THR A 1 324 ? -1.284 -5.210 -0.339 1.00 88.06 324 THR A CA 1
ATOM 2597 C C . THR A 1 324 ? -1.872 -3.882 0.078 1.00 88.06 324 THR A C 1
ATOM 2599 O O . THR A 1 324 ? -1.522 -2.848 -0.490 1.00 88.06 324 THR A O 1
ATOM 2602 N N . PHE A 1 325 ? -2.745 -3.902 1.075 1.00 88.38 325 PHE A N 1
ATOM 2603 C CA . PHE A 1 325 ? -3.289 -2.692 1.661 1.00 88.38 325 PHE A CA 1
ATOM 2604 C C . PHE A 1 325 ? -3.267 -2.774 3.184 1.00 88.38 325 PHE A C 1
ATOM 2606 O O . PHE A 1 325 ? -3.243 -3.866 3.749 1.00 88.38 325 PHE A O 1
ATOM 2613 N N . ALA A 1 326 ? -3.248 -1.616 3.836 1.00 85.75 326 ALA A N 1
ATOM 2614 C CA . ALA A 1 326 ? -3.420 -1.504 5.278 1.00 85.75 326 ALA A CA 1
ATOM 2615 C C . ALA A 1 326 ? -4.586 -0.565 5.568 1.00 85.75 326 ALA A C 1
ATOM 2617 O O . ALA A 1 326 ? -4.666 0.524 4.992 1.00 85.75 326 ALA A O 1
ATOM 2618 N N . ILE A 1 327 ? -5.466 -1.007 6.462 1.00 85.94 327 ILE A N 1
ATOM 2619 C CA . ILE A 1 327 ? -6.548 -0.198 7.012 1.00 85.94 327 ILE A CA 1
ATOM 2620 C C . ILE A 1 327 ? -6.111 0.240 8.404 1.00 85.94 327 ILE A C 1
ATOM 2622 O O . ILE A 1 327 ? -5.759 -0.598 9.234 1.00 85.94 327 ILE A O 1
ATOM 2626 N N . ALA A 1 328 ? -6.106 1.548 8.634 1.00 84.69 328 ALA A N 1
ATOM 2627 C CA . ALA A 1 328 ? -5.903 2.126 9.953 1.00 84.69 328 ALA A CA 1
ATOM 2628 C C . ALA A 1 328 ? -7.251 2.601 10.485 1.00 84.69 328 ALA A C 1
ATOM 2630 O O . ALA A 1 328 ? -7.917 3.383 9.813 1.00 84.69 328 ALA A O 1
ATOM 2631 N N . THR A 1 329 ? -7.639 2.139 11.668 1.00 84.75 329 THR A N 1
ATOM 2632 C CA . THR A 1 329 ? -8.884 2.547 12.322 1.00 84.75 329 THR A CA 1
ATOM 2633 C C . THR A 1 329 ? -8.558 3.284 13.608 1.00 84.75 329 THR A C 1
ATOM 2635 O O . THR A 1 329 ? -7.791 2.786 14.436 1.00 84.75 329 THR A O 1
ATOM 2638 N N . ASP A 1 330 ? -9.150 4.462 13.769 1.00 82.62 330 ASP A N 1
ATOM 2639 C CA . ASP A 1 330 ? -9.049 5.223 15.005 1.00 82.62 330 ASP A CA 1
ATOM 2640 C C . ASP A 1 330 ? -9.952 4.586 16.057 1.00 82.62 330 ASP A C 1
ATOM 2642 O O . ASP A 1 330 ? -11.159 4.450 15.862 1.00 82.62 330 ASP A O 1
ATOM 2646 N N . VAL A 1 331 ? -9.351 4.207 17.184 1.00 83.88 331 VAL A N 1
ATOM 2647 C CA . VAL A 1 331 ? -10.063 3.665 18.340 1.00 83.88 331 VAL A CA 1
ATOM 2648 C C . VAL A 1 331 ? -10.051 4.709 19.442 1.00 83.88 331 VAL A C 1
ATOM 2650 O O . VAL A 1 331 ? -8.989 5.126 19.910 1.00 83.88 331 VAL A O 1
ATOM 2653 N N . ARG A 1 332 ? -11.240 5.128 19.860 1.00 85.19 332 ARG A N 1
ATOM 2654 C CA . ARG A 1 332 ? -11.440 6.092 20.940 1.00 85.19 332 ARG A CA 1
ATOM 2655 C C . ARG A 1 332 ? -12.508 5.585 21.896 1.00 85.19 332 ARG A C 1
ATOM 2657 O O . ARG A 1 332 ? -13.332 4.753 21.519 1.00 85.19 332 ARG A O 1
ATOM 2664 N N . CYS A 1 333 ? -12.518 6.101 23.115 1.00 86.19 333 CYS A N 1
ATOM 2665 C CA . CYS A 1 333 ? -13.602 5.851 24.057 1.00 86.19 333 CYS A CA 1
ATOM 2666 C C . CYS A 1 333 ? -14.073 7.151 24.706 1.00 86.19 333 CYS A C 1
ATOM 2668 O O . CYS A 1 333 ? -13.302 8.096 24.834 1.00 86.19 333 CYS A O 1
ATOM 2670 N N . SER A 1 334 ? -15.334 7.206 25.112 1.00 88.06 334 SER A N 1
ATOM 2671 C CA . SER A 1 334 ? -15.895 8.341 25.844 1.00 88.06 334 SER A CA 1
ATOM 2672 C C . SER A 1 334 ? -16.713 7.850 27.027 1.00 88.06 334 SER A C 1
ATOM 2674 O O . SER A 1 334 ? -17.317 6.779 26.963 1.00 88.06 334 SER A O 1
ATOM 2676 N N . GLU A 1 335 ? -16.761 8.658 28.082 1.00 88.00 335 GLU A N 1
ATOM 2677 C CA . GLU A 1 335 ? -17.703 8.458 29.180 1.00 88.00 335 GLU A CA 1
ATOM 2678 C C . GLU A 1 335 ? -19.134 8.703 28.688 1.00 88.00 335 GLU A C 1
ATOM 2680 O O . GLU A 1 335 ? -19.396 9.646 27.931 1.00 88.00 335 GLU A O 1
ATOM 2685 N N . VAL A 1 336 ? -20.050 7.835 29.107 1.00 88.69 336 VAL A N 1
ATOM 2686 C CA . VAL A 1 336 ? -21.475 7.917 28.806 1.00 88.69 336 VAL A CA 1
ATOM 2687 C C . VAL A 1 336 ? -22.188 8.583 29.970 1.00 88.69 336 VAL A C 1
ATOM 2689 O O . VAL A 1 336 ? -22.141 8.112 31.100 1.00 88.69 336 VAL A O 1
ATOM 2692 N N . HIS A 1 337 ? -22.893 9.671 29.685 1.00 89.31 337 HIS A N 1
ATOM 2693 C CA . HIS A 1 337 ? -23.738 10.350 30.665 1.00 89.31 337 HIS A CA 1
ATOM 2694 C C . HIS A 1 337 ? -25.149 9.768 30.710 1.00 89.31 337 HIS A C 1
ATOM 2696 O O . HIS A 1 337 ? -25.813 9.801 31.743 1.00 89.31 337 HIS A O 1
ATOM 2702 N N . GLU A 1 338 ? -25.631 9.286 29.566 1.00 91.31 338 GLU A N 1
ATOM 2703 C CA . GLU A 1 338 ? -26.979 8.758 29.410 1.00 91.31 338 GLU A CA 1
ATOM 2704 C C . GLU A 1 338 ? -27.017 7.785 28.231 1.00 91.31 338 GLU A C 1
ATOM 2706 O O . GLU A 1 338 ? -26.478 8.075 27.163 1.00 91.31 338 GLU A O 1
ATOM 2711 N N . TRP A 1 339 ? -27.686 6.648 28.407 1.00 90.56 339 TRP A N 1
ATOM 2712 C CA . TRP A 1 339 ? -28.027 5.747 27.312 1.00 90.56 339 TRP A CA 1
ATOM 2713 C C . TRP A 1 339 ? -29.442 6.046 26.837 1.00 90.56 339 TRP A C 1
ATOM 2715 O O . TRP A 1 339 ? -30.383 6.032 27.629 1.00 90.56 339 TRP A O 1
ATOM 2725 N N . ILE A 1 340 ? -29.586 6.317 25.545 1.00 92.50 340 ILE A N 1
ATOM 2726 C CA . ILE A 1 340 ? -30.866 6.617 24.912 1.00 92.50 340 ILE A CA 1
ATOM 2727 C C . ILE A 1 340 ? -31.309 5.374 24.152 1.00 92.50 340 ILE A C 1
ATOM 2729 O O . ILE A 1 340 ? -30.579 4.877 23.295 1.00 92.50 340 ILE A O 1
ATOM 2733 N N . GLU A 1 341 ? -32.504 4.876 24.456 1.00 93.19 341 GLU A N 1
ATOM 2734 C CA . GLU A 1 341 ? -33.102 3.786 23.691 1.00 93.19 341 GLU A CA 1
ATOM 2735 C C . GLU A 1 341 ? -33.346 4.235 22.249 1.00 93.19 341 GLU A C 1
ATOM 2737 O O . GLU A 1 341 ? -33.965 5.271 21.990 1.00 93.19 341 GLU A O 1
ATOM 2742 N N . ARG A 1 342 ? -32.827 3.452 21.306 1.00 91.19 342 ARG A N 1
ATOM 2743 C CA . ARG A 1 342 ? -33.046 3.666 19.885 1.00 91.19 342 ARG A CA 1
ATOM 2744 C C . ARG A 1 342 ? -34.456 3.180 19.535 1.00 91.19 342 ARG A C 1
ATOM 2746 O O . ARG A 1 342 ? -34.768 2.024 19.829 1.00 91.19 342 ARG A O 1
ATOM 2753 N N . PRO A 1 343 ? -35.306 4.014 18.910 1.00 92.06 343 PRO A N 1
ATOM 2754 C CA . PRO A 1 343 ? -36.664 3.614 18.561 1.00 92.06 343 PRO A CA 1
ATOM 2755 C C . PRO A 1 343 ? -36.682 2.330 17.727 1.00 92.06 343 PRO A C 1
ATOM 2757 O O . PRO A 1 343 ? -35.947 2.214 16.745 1.00 92.06 343 PRO A O 1
ATOM 2760 N N . LEU A 1 344 ? -37.547 1.379 18.092 1.00 90.12 344 LEU A N 1
ATOM 2761 C CA . LEU A 1 344 ? -37.660 0.094 17.394 1.00 90.12 344 LEU A CA 1
ATOM 2762 C C . LEU A 1 344 ? -37.938 0.277 15.897 1.00 90.12 344 LEU A C 1
ATOM 2764 O O . LEU A 1 344 ? -37.352 -0.421 15.078 1.00 90.12 344 LEU A O 1
ATOM 2768 N N . GLU A 1 345 ? -38.794 1.233 15.543 1.00 89.25 345 GLU A N 1
ATOM 2769 C CA . GLU A 1 345 ? -39.131 1.566 14.154 1.00 89.25 345 GLU A CA 1
ATOM 2770 C C . GLU A 1 345 ? -37.879 1.942 13.349 1.00 89.25 345 GLU A C 1
ATOM 2772 O O . GLU A 1 345 ? -37.670 1.419 12.263 1.00 89.25 345 GLU A O 1
ATOM 2777 N N . GLU A 1 346 ? -36.979 2.740 13.930 1.00 88.25 346 GLU A N 1
ATOM 2778 C CA . GLU A 1 346 ? -35.720 3.136 13.292 1.00 88.25 346 GLU A CA 1
ATOM 2779 C C . GLU A 1 346 ? -34.771 1.941 13.088 1.00 88.25 346 GLU A C 1
ATOM 2781 O O . GLU A 1 346 ? -34.045 1.867 12.095 1.00 88.25 346 GLU A O 1
ATOM 2786 N N . ILE A 1 347 ? -34.768 0.992 14.030 1.00 87.12 347 ILE A N 1
ATOM 2787 C CA . ILE A 1 347 ? -33.988 -0.245 13.915 1.00 87.12 347 ILE A CA 1
ATOM 2788 C C . ILE A 1 347 ? -34.553 -1.119 12.790 1.00 87.12 347 ILE A C 1
ATOM 2790 O O . ILE A 1 347 ? -33.792 -1.585 11.945 1.00 87.12 347 ILE A O 1
ATOM 2794 N N . LEU A 1 348 ? -35.871 -1.326 12.766 1.00 86.69 348 LEU A N 1
ATOM 2795 C CA . LEU A 1 348 ? -36.547 -2.164 11.773 1.00 86.69 348 LEU A CA 1
ATOM 2796 C C . LEU A 1 348 ? -36.439 -1.581 10.358 1.00 86.69 348 LEU A C 1
ATOM 2798 O O . LEU A 1 348 ? -36.167 -2.327 9.416 1.00 86.69 348 LEU A O 1
ATOM 2802 N N . ASP A 1 349 ? -36.578 -0.263 10.216 1.00 83.94 349 ASP A N 1
ATOM 2803 C CA . ASP A 1 349 ? -36.401 0.433 8.940 1.00 83.94 349 ASP A CA 1
ATOM 2804 C C . ASP A 1 349 ? -34.963 0.279 8.423 1.00 83.94 349 ASP A C 1
ATOM 2806 O O . ASP A 1 349 ? -34.751 -0.004 7.243 1.00 83.94 349 ASP A O 1
ATOM 2810 N N . ALA A 1 350 ? -33.964 0.387 9.310 1.00 77.25 350 ALA A N 1
ATOM 2811 C CA . ALA A 1 350 ? -32.556 0.204 8.952 1.00 77.25 350 ALA A CA 1
ATOM 2812 C C . ALA A 1 350 ? -32.211 -1.240 8.547 1.00 77.25 350 ALA A C 1
ATOM 2814 O O . ALA A 1 350 ? -31.298 -1.443 7.748 1.00 77.25 350 ALA A O 1
ATOM 2815 N N . LEU A 1 351 ? -32.928 -2.232 9.082 1.00 81.19 351 LEU A N 1
ATOM 2816 C CA . LEU A 1 351 ? -32.756 -3.643 8.727 1.00 81.19 351 LEU A CA 1
ATOM 2817 C C . LEU A 1 351 ? -33.388 -4.002 7.384 1.00 81.19 351 LEU A C 1
ATOM 2819 O O . LEU A 1 351 ? -33.047 -5.034 6.820 1.00 81.19 351 LEU A O 1
ATOM 2823 N N . ASN A 1 352 ? -34.311 -3.187 6.865 1.00 80.62 352 ASN A N 1
ATOM 2824 C CA . ASN A 1 352 ? -34.964 -3.412 5.572 1.00 80.62 352 ASN A CA 1
ATOM 2825 C C . ASN A 1 352 ? -35.549 -4.839 5.408 1.00 80.62 352 ASN A C 1
ATOM 2827 O O . ASN A 1 352 ? -35.552 -5.412 4.318 1.00 80.62 352 ASN A O 1
ATOM 2831 N N . GLY A 1 353 ? -36.054 -5.413 6.506 1.00 78.00 353 GLY A N 1
ATOM 2832 C CA . GLY A 1 353 ? -36.627 -6.761 6.546 1.00 78.00 353 GLY A CA 1
ATOM 2833 C C . GLY A 1 353 ? -35.645 -7.896 6.853 1.00 78.00 353 GLY A C 1
ATOM 2834 O O . GLY A 1 353 ? -36.067 -9.053 6.832 1.00 78.00 353 GLY A O 1
ATOM 2835 N N . ASP A 1 354 ? -34.380 -7.596 7.154 1.00 83.38 354 ASP A N 1
ATOM 2836 C CA . ASP A 1 354 ? -33.402 -8.598 7.576 1.00 83.38 354 ASP A CA 1
ATOM 2837 C C . ASP A 1 354 ? -33.707 -9.157 8.975 1.00 83.38 354 ASP A C 1
ATOM 2839 O O . ASP A 1 354 ? -34.206 -8.466 9.869 1.00 83.38 354 ASP A O 1
ATOM 2843 N N . ASN A 1 355 ? -33.378 -10.437 9.163 1.00 86.69 355 ASN A N 1
ATOM 2844 C CA . ASN A 1 355 ? -33.514 -11.126 10.443 1.00 86.69 355 ASN A CA 1
ATOM 2845 C C . ASN A 1 355 ? -32.456 -10.662 11.452 1.00 86.69 355 ASN A C 1
ATOM 2847 O O . ASN A 1 355 ? -31.353 -10.246 11.088 1.00 86.69 355 ASN A O 1
ATOM 2851 N N . VAL A 1 356 ? -32.791 -10.820 12.731 1.00 87.75 356 VAL A N 1
ATOM 2852 C CA . VAL A 1 356 ? -31.946 -10.441 13.866 1.00 87.75 356 VAL A CA 1
ATOM 2853 C C . VAL A 1 356 ? -31.696 -11.654 14.752 1.00 87.75 356 VAL A C 1
ATOM 2855 O O . VAL A 1 356 ? -32.576 -12.501 14.902 1.00 87.75 356 VAL A O 1
ATOM 2858 N N . TYR A 1 357 ? -30.507 -11.719 15.341 1.00 87.19 357 TYR A N 1
ATOM 2859 C CA . TYR A 1 357 ? -30.038 -12.828 16.169 1.00 87.19 357 TYR A CA 1
ATOM 2860 C C . TYR A 1 357 ? -29.382 -12.304 17.453 1.00 87.19 357 TYR A C 1
ATOM 2862 O O . TYR A 1 357 ? -28.995 -11.139 17.532 1.00 87.19 357 TYR A O 1
ATOM 2870 N N . ASP A 1 358 ? -29.252 -13.152 18.468 1.00 86.06 358 ASP A N 1
ATOM 2871 C CA . ASP A 1 358 ? -28.574 -12.863 19.743 1.00 86.06 358 ASP A CA 1
ATOM 2872 C C . ASP A 1 358 ? -27.086 -13.261 19.747 1.00 86.06 358 ASP A C 1
ATOM 2874 O O . ASP A 1 358 ? -26.355 -12.948 20.687 1.00 86.06 358 ASP A O 1
ATOM 2878 N N . THR A 1 359 ? -26.612 -13.898 18.673 1.00 78.75 359 THR A N 1
ATOM 2879 C CA . THR A 1 359 ? -25.225 -14.335 18.493 1.00 78.75 359 THR A CA 1
ATOM 2880 C C . THR A 1 359 ? -24.574 -13.680 17.268 1.00 78.75 359 THR A C 1
ATOM 2882 O O . THR A 1 359 ? -25.230 -13.519 16.238 1.00 78.75 359 THR A O 1
ATOM 2885 N N . PRO A 1 360 ? -23.277 -13.311 17.337 1.00 68.81 360 PRO A N 1
ATOM 2886 C CA . PRO A 1 360 ? -22.531 -12.794 16.188 1.00 68.81 360 PRO A CA 1
ATOM 2887 C C . PRO A 1 360 ? -22.108 -13.883 15.187 1.00 68.81 360 PRO A C 1
ATOM 2889 O O . PRO A 1 360 ? -21.554 -13.554 14.141 1.00 68.81 360 PRO A O 1
ATOM 2892 N N . LEU A 1 361 ? -22.270 -15.170 15.517 1.00 63.53 361 LEU A N 1
ATOM 2893 C CA . LEU A 1 361 ? -21.758 -16.276 14.705 1.00 63.53 361 LEU A CA 1
ATOM 2894 C C . LEU A 1 361 ? -22.765 -16.689 13.629 1.00 63.53 361 LEU A C 1
ATOM 2896 O O . LEU A 1 361 ? -23.880 -17.096 13.941 1.00 63.53 361 LEU A O 1
ATOM 2900 N N . SER A 1 362 ? -22.329 -16.685 12.370 1.00 53.59 362 SER A N 1
ATOM 2901 C CA . SER A 1 362 ? -23.026 -17.330 11.257 1.00 53.59 362 SER A CA 1
ATOM 2902 C C . SER A 1 362 ? -22.774 -18.845 11.277 1.00 53.59 362 SER A C 1
ATOM 2904 O O . SER A 1 362 ? -22.045 -19.390 10.451 1.00 53.59 362 SER A O 1
ATOM 2906 N N . SER A 1 363 ? -23.328 -19.565 12.254 1.00 54.09 363 SER A N 1
ATOM 2907 C CA . SER A 1 363 ? -23.380 -21.029 12.158 1.00 54.09 363 SER A CA 1
ATOM 2908 C C . SER A 1 363 ? -24.447 -21.457 11.147 1.00 54.09 363 SER A C 1
ATOM 2910 O O . SER A 1 363 ? -25.480 -20.810 11.007 1.00 54.09 363 SER A O 1
ATOM 2912 N N . ASP A 1 364 ? -24.248 -22.602 10.485 1.00 52.78 364 ASP A N 1
ATOM 2913 C CA . ASP A 1 364 ? -25.301 -23.264 9.687 1.00 52.78 364 ASP A CA 1
ATOM 2914 C C . ASP A 1 364 ? -26.558 -23.591 10.532 1.00 52.78 364 ASP A C 1
ATOM 2916 O O . ASP A 1 364 ? -27.638 -23.857 10.004 1.00 52.78 364 ASP A O 1
ATOM 2920 N N . GLU A 1 365 ? -26.410 -23.534 11.857 1.00 54.06 365 GLU A N 1
ATOM 2921 C CA . GLU A 1 365 ? -27.454 -23.535 12.876 1.00 54.06 365 GLU A CA 1
ATOM 2922 C C . GLU A 1 365 ? -27.595 -22.120 13.460 1.00 54.06 365 GLU A C 1
ATOM 2924 O O . GLU A 1 365 ? -27.284 -21.893 14.627 1.00 54.06 365 GLU A O 1
ATOM 2929 N N . LEU A 1 366 ? -27.968 -21.126 12.651 1.00 58.81 366 LEU A N 1
ATOM 2930 C CA . LEU A 1 366 ? -28.503 -19.887 13.216 1.00 58.81 366 LEU A CA 1
ATOM 2931 C C . LEU A 1 366 ? -29.811 -20.254 13.923 1.00 58.81 366 LEU A C 1
ATOM 2933 O O . LEU A 1 366 ? -30.693 -20.879 13.320 1.00 58.81 366 LEU A O 1
ATOM 2937 N N . ASP A 1 367 ? -29.921 -19.893 15.200 1.00 63.31 367 ASP A N 1
ATOM 2938 C CA . ASP A 1 367 ? -31.166 -20.018 15.949 1.00 63.31 367 ASP A CA 1
ATOM 2939 C C . ASP A 1 367 ? -32.310 -19.280 15.230 1.00 63.31 367 ASP A C 1
ATOM 2941 O O . ASP A 1 367 ? -32.105 -18.453 14.334 1.00 63.31 367 ASP A O 1
ATOM 2945 N N . ALA A 1 368 ? -33.552 -19.607 15.594 1.00 78.00 368 ALA A N 1
ATOM 2946 C CA . ALA A 1 368 ? -34.716 -18.941 15.021 1.00 78.00 368 ALA A CA 1
ATOM 2947 C C . ALA A 1 368 ? -34.589 -17.407 15.166 1.00 78.00 368 ALA A C 1
ATOM 2949 O O . ALA A 1 368 ? -34.183 -16.947 16.235 1.00 78.00 368 ALA A O 1
ATOM 2950 N N . PRO A 1 369 ? -34.963 -16.619 14.134 1.00 85.06 369 PRO A N 1
ATOM 2951 C CA . PRO A 1 369 ? -34.891 -15.167 14.194 1.00 85.06 369 PRO A CA 1
ATOM 2952 C C . PRO A 1 369 ? -35.566 -14.616 15.443 1.00 85.06 369 PRO A C 1
ATOM 2954 O O . PRO A 1 369 ? -36.666 -15.032 15.822 1.00 85.06 369 PRO A O 1
ATOM 2957 N N . LEU A 1 370 ? -34.893 -13.660 16.058 1.00 88.50 370 LEU A N 1
ATOM 2958 C CA . LEU A 1 370 ? -35.287 -13.060 17.311 1.00 88.50 370 LEU A CA 1
ATOM 2959 C C . LEU A 1 370 ? -36.308 -11.947 17.066 1.00 88.50 370 LEU A C 1
ATOM 2961 O O . LEU A 1 370 ? -36.117 -11.062 16.231 1.00 88.50 370 LEU A O 1
ATOM 2965 N N . ASP A 1 371 ? -37.405 -11.983 17.820 1.00 88.38 371 ASP A N 1
ATOM 2966 C CA . ASP A 1 371 ? -38.399 -10.915 17.809 1.00 88.38 371 ASP A CA 1
ATOM 2967 C C . ASP A 1 371 ? -37.936 -9.755 18.701 1.00 88.38 371 ASP A C 1
ATOM 2969 O O . ASP A 1 371 ? -38.073 -9.778 19.927 1.00 88.38 371 ASP A O 1
ATOM 2973 N N . LEU A 1 372 ? -37.393 -8.715 18.065 1.00 88.88 372 LEU A N 1
ATOM 2974 C CA . LEU A 1 372 ? -36.899 -7.513 18.738 1.00 88.88 372 LEU A CA 1
ATOM 2975 C C . LEU A 1 372 ? -37.952 -6.816 19.610 1.00 88.88 372 LEU A C 1
ATOM 2977 O O . LEU A 1 372 ? -37.579 -6.171 20.589 1.00 88.88 372 LEU A O 1
ATOM 2981 N N . ALA A 1 373 ? -39.243 -6.928 19.275 1.00 87.31 373 ALA A N 1
ATOM 2982 C CA . ALA A 1 373 ? -40.310 -6.276 20.032 1.00 87.31 373 ALA A CA 1
ATOM 2983 C C . ALA A 1 373 ? -40.520 -6.914 21.413 1.00 87.31 373 ALA A C 1
ATOM 2985 O O . ALA A 1 373 ? -41.005 -6.257 22.335 1.00 87.31 373 ALA A O 1
ATOM 2986 N N . THR A 1 374 ? -40.170 -8.193 21.557 1.00 90.00 374 THR A N 1
ATOM 2987 C CA . THR A 1 374 ? -40.351 -8.959 22.796 1.00 90.00 374 THR A CA 1
ATOM 2988 C C . THR A 1 374 ? -39.037 -9.282 23.500 1.00 90.00 374 THR A C 1
ATOM 2990 O O . THR A 1 374 ? -39.051 -9.631 24.682 1.00 90.00 374 THR A O 1
ATOM 2993 N N . TYR A 1 375 ? -37.902 -9.125 22.819 1.00 90.94 375 TYR A N 1
ATOM 2994 C CA . TYR A 1 375 ? -36.596 -9.407 23.392 1.00 90.94 375 TYR A CA 1
ATOM 2995 C C . TYR A 1 375 ? -36.140 -8.328 24.394 1.00 90.94 375 TYR A C 1
ATOM 2997 O O . TYR A 1 375 ? -36.118 -7.137 24.051 1.00 90.94 375 TYR A O 1
ATOM 3005 N N . PRO A 1 376 ? -35.730 -8.705 25.624 1.00 92.62 376 PRO A N 1
ATOM 3006 C CA . PRO A 1 376 ? -35.346 -7.744 26.657 1.00 92.62 376 PRO A CA 1
ATOM 3007 C C . PRO A 1 376 ? -34.212 -6.819 26.208 1.00 92.62 376 PRO A C 1
ATOM 3009 O O . PRO A 1 376 ? -33.259 -7.262 25.570 1.00 92.62 376 PRO A O 1
ATOM 3012 N N . LEU A 1 377 ? -34.304 -5.529 26.543 1.00 91.31 377 LEU A N 1
ATOM 3013 C CA . LEU A 1 377 ? -33.270 -4.538 26.218 1.00 91.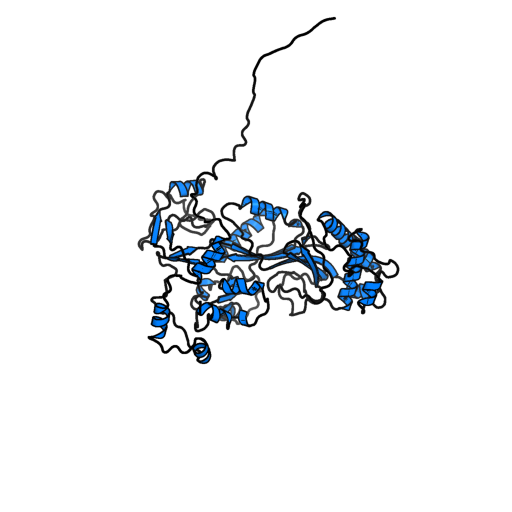31 377 LEU A CA 1
ATOM 3014 C C . LEU A 1 377 ? -32.010 -4.701 27.074 1.00 91.31 377 LEU A C 1
ATOM 3016 O O . LEU A 1 377 ? -30.907 -4.535 26.563 1.00 91.31 377 LEU A O 1
ATOM 3020 N N . TYR A 1 378 ? -32.187 -5.056 28.346 1.00 92.50 378 TYR A N 1
ATOM 3021 C CA . TYR A 1 378 ? -31.105 -5.201 29.314 1.00 92.50 378 TYR A CA 1
ATOM 3022 C C . TYR A 1 378 ? -30.971 -6.643 29.805 1.00 92.50 378 TYR A C 1
ATOM 3024 O O . TYR A 1 378 ? -31.975 -7.357 29.914 1.00 92.50 378 TYR A O 1
ATOM 3032 N N . ASP A 1 379 ? -29.744 -7.046 30.122 1.00 89.06 379 ASP A N 1
ATOM 3033 C CA . ASP A 1 379 ? -29.450 -8.264 30.875 1.00 89.06 379 ASP A CA 1
ATOM 3034 C C . ASP A 1 379 ? -29.685 -8.073 32.390 1.00 89.06 379 ASP A C 1
ATOM 3036 O O . ASP A 1 379 ? -30.148 -7.025 32.855 1.00 89.06 379 ASP A O 1
ATOM 3040 N N . GLU A 1 380 ? -29.386 -9.106 33.183 1.00 89.12 380 GLU A N 1
ATOM 3041 C CA . GLU A 1 380 ? -29.530 -9.069 34.646 1.00 89.12 380 GLU A CA 1
ATOM 3042 C C . GLU A 1 380 ? -28.557 -8.091 35.333 1.00 89.12 380 GLU A C 1
ATOM 3044 O O . GLU A 1 380 ? -28.817 -7.642 36.452 1.00 89.12 380 GLU A O 1
ATOM 3049 N N . GLU A 1 381 ? -27.454 -7.742 34.670 1.00 84.56 381 GLU A N 1
ATOM 3050 C CA . GLU A 1 381 ? -26.417 -6.829 35.161 1.00 84.56 381 GLU A CA 1
ATOM 3051 C C . GLU A 1 381 ? -26.660 -5.373 34.708 1.00 84.56 381 GLU A C 1
ATOM 3053 O O . GLU A 1 381 ? -25.994 -4.444 35.174 1.00 84.56 381 GLU A O 1
ATOM 3058 N N . GLY A 1 382 ? -27.669 -5.151 33.861 1.00 84.88 382 GLY A N 1
ATOM 3059 C CA . GLY A 1 382 ? -28.040 -3.850 33.319 1.00 84.88 382 GLY A CA 1
ATOM 3060 C C . GLY A 1 382 ? -27.226 -3.423 32.096 1.00 84.88 382 GLY A C 1
ATOM 3061 O O . GLY A 1 382 ? -27.243 -2.236 31.762 1.00 84.88 382 GLY A O 1
ATOM 3062 N N . HIS A 1 383 ? -26.521 -4.342 31.435 1.00 84.88 383 HIS A N 1
ATOM 3063 C CA . HIS A 1 383 ? -25.910 -4.105 30.128 1.00 84.88 383 HIS A CA 1
ATOM 3064 C C . HIS A 1 383 ? -26.930 -4.322 29.014 1.00 84.88 383 HIS A C 1
ATOM 3066 O O . HIS A 1 383 ? -27.933 -5.009 29.189 1.00 84.88 383 HIS A O 1
ATOM 3072 N N . GLU A 1 384 ? -26.680 -3.726 27.851 1.00 88.62 384 GLU A N 1
ATOM 3073 C CA . GLU A 1 384 ? -27.494 -3.976 26.664 1.00 88.62 384 GLU A CA 1
ATOM 3074 C C . GLU A 1 384 ? -27.398 -5.448 26.241 1.00 88.62 384 GLU A C 1
ATOM 3076 O O . GLU A 1 384 ? -26.300 -5.961 26.010 1.00 88.62 384 GLU A O 1
ATOM 3081 N N . ASN A 1 385 ? -28.544 -6.104 26.047 1.00 90.00 385 ASN A N 1
ATOM 3082 C CA . ASN A 1 385 ? -28.582 -7.368 25.321 1.00 90.00 385 ASN A CA 1
ATOM 3083 C C . ASN A 1 385 ? -28.286 -7.095 23.847 1.00 90.00 385 ASN A C 1
ATOM 3085 O O . ASN A 1 385 ? -29.153 -6.627 23.096 1.00 90.00 385 ASN A O 1
ATOM 3089 N N . ASN A 1 386 ? -27.049 -7.389 23.455 1.00 88.12 386 ASN A N 1
ATOM 3090 C CA . ASN A 1 386 ? -26.590 -7.230 22.086 1.00 88.12 386 ASN A CA 1
ATOM 3091 C C . ASN A 1 386 ? -27.414 -8.092 21.130 1.00 88.12 386 ASN A C 1
ATOM 3093 O O . ASN A 1 386 ? -27.786 -9.223 21.435 1.00 88.12 386 ASN A O 1
ATOM 3097 N N . VAL A 1 387 ? -27.656 -7.534 19.953 1.00 89.25 387 VAL A N 1
ATOM 3098 C CA . VAL A 1 387 ? -28.310 -8.208 18.838 1.00 89.25 387 VAL A CA 1
ATOM 3099 C C . VAL A 1 387 ? -27.491 -7.977 17.577 1.00 89.25 387 VAL A C 1
ATOM 3101 O O . VAL A 1 387 ? -26.778 -6.974 17.464 1.00 89.25 387 VAL A O 1
ATOM 3104 N N . TYR A 1 388 ? -27.580 -8.902 16.634 1.00 85.25 388 TYR A N 1
ATOM 3105 C CA . TYR A 1 388 ? -26.722 -8.967 15.460 1.00 85.25 388 TYR A CA 1
ATOM 3106 C C . TYR A 1 388 ? -27.559 -9.184 14.202 1.00 85.25 388 TYR A C 1
ATOM 3108 O O . TYR A 1 388 ? -28.610 -9.826 14.249 1.00 85.25 388 TYR A O 1
ATOM 3116 N N . ASN A 1 389 ? -27.112 -8.626 13.079 1.00 81.75 389 ASN A N 1
ATOM 3117 C CA . ASN A 1 389 ? -27.721 -8.894 11.780 1.00 81.75 389 ASN A CA 1
ATOM 3118 C C . ASN A 1 389 ? -27.253 -10.252 11.218 1.00 81.75 389 ASN A C 1
ATOM 3120 O O . ASN A 1 389 ? -26.418 -10.935 11.810 1.00 81.75 389 ASN A O 1
ATOM 3124 N N . VAL A 1 390 ? -27.765 -10.621 10.041 1.00 76.62 390 VAL A N 1
ATOM 3125 C CA . VAL A 1 390 ? -27.394 -11.855 9.317 1.00 76.62 390 VAL A CA 1
ATOM 3126 C C . VAL A 1 390 ? -25.892 -11.997 9.030 1.00 76.62 390 VAL A C 1
ATOM 3128 O O . VAL A 1 390 ? -25.407 -13.116 8.892 1.00 76.62 390 VAL A O 1
ATOM 3131 N N . ASP A 1 391 ? -25.158 -10.885 8.969 1.00 70.06 391 ASP A N 1
ATOM 3132 C CA . ASP A 1 391 ? -23.716 -10.853 8.702 1.00 70.06 391 ASP A CA 1
ATOM 3133 C C . ASP A 1 391 ? -22.870 -10.873 9.992 1.00 70.06 391 ASP A C 1
ATOM 3135 O O . ASP A 1 391 ? -21.643 -10.772 9.932 1.00 70.06 391 ASP A O 1
ATOM 3139 N N . GLY A 1 392 ? -23.506 -10.959 11.168 1.00 73.69 392 GLY A N 1
ATOM 3140 C CA . GLY A 1 392 ? -22.836 -10.951 12.471 1.00 73.69 392 GLY A CA 1
ATOM 3141 C C . GLY A 1 392 ? -22.442 -9.558 12.980 1.00 73.69 392 GLY A C 1
ATOM 3142 O O . GLY A 1 392 ? -21.745 -9.439 13.991 1.00 73.69 392 GLY A O 1
ATOM 3143 N N . PHE A 1 393 ? -22.882 -8.477 12.326 1.00 77.94 393 PHE A N 1
ATOM 3144 C CA . PHE A 1 393 ? -22.656 -7.113 12.807 1.00 77.94 393 PHE A CA 1
ATOM 3145 C C . PHE A 1 393 ? -23.651 -6.748 13.905 1.00 77.94 393 PHE A C 1
ATOM 3147 O O . PHE A 1 393 ? -24.861 -6.907 13.747 1.00 77.94 393 PHE A O 1
ATOM 3154 N N . ARG A 1 394 ? -23.137 -6.199 15.012 1.00 83.44 394 ARG A N 1
ATOM 3155 C CA . ARG A 1 394 ? -23.965 -5.712 16.120 1.00 83.44 394 ARG A CA 1
ATOM 3156 C C . ARG A 1 394 ? -24.865 -4.569 15.651 1.00 83.44 394 ARG A C 1
ATOM 3158 O O . ARG A 1 394 ? -24.383 -3.591 15.081 1.00 83.44 394 ARG A O 1
ATOM 3165 N N . ILE A 1 395 ? -26.145 -4.655 15.989 1.00 86.31 395 ILE A N 1
ATOM 3166 C CA . ILE A 1 395 ? -27.130 -3.595 15.797 1.00 86.31 395 ILE A CA 1
ATOM 3167 C C . ILE A 1 395 ? -27.342 -2.910 17.157 1.00 86.31 395 ILE A C 1
ATOM 3169 O O . ILE A 1 395 ? -27.906 -3.528 18.061 1.00 86.31 395 ILE A O 1
ATOM 3173 N N . PRO A 1 396 ? -26.893 -1.658 17.349 1.00 87.25 396 PRO A N 1
ATOM 3174 C CA . PRO A 1 396 ? -27.093 -0.961 18.613 1.00 87.25 396 PRO A CA 1
ATOM 3175 C C . PRO A 1 396 ? -28.577 -0.628 18.817 1.00 87.25 396 PRO A C 1
ATOM 3177 O O . PRO A 1 396 ? -29.211 -0.000 17.962 1.00 87.25 396 PRO A O 1
ATOM 3180 N N . ARG A 1 397 ? -29.107 -1.035 19.971 1.00 90.44 397 ARG A N 1
ATOM 3181 C CA . ARG A 1 397 ? -30.427 -0.684 20.516 1.00 90.44 397 ARG A CA 1
ATOM 3182 C C . ARG A 1 397 ? -30.330 0.451 21.532 1.00 90.44 397 ARG A C 1
ATOM 3184 O O . ARG A 1 397 ? -31.331 1.109 21.796 1.00 90.44 397 ARG A O 1
ATOM 3191 N N . LEU A 1 398 ? -29.138 0.709 22.073 1.00 89.31 398 LEU A N 1
ATOM 3192 C CA . LEU A 1 398 ? -28.837 1.885 22.885 1.00 89.31 398 LEU A CA 1
ATOM 3193 C C . LEU A 1 398 ? -27.828 2.794 22.178 1.00 89.31 398 LEU A C 1
ATOM 3195 O O . LEU A 1 398 ? -26.807 2.345 21.657 1.00 89.31 398 LEU A O 1
ATOM 3199 N N . LEU A 1 399 ? -28.104 4.095 22.196 1.00 88.44 399 LEU A N 1
ATOM 3200 C CA . LEU A 1 399 ? -27.213 5.135 21.698 1.00 88.44 399 LEU A CA 1
ATOM 3201 C C . LEU A 1 399 ? -26.634 5.916 22.882 1.00 88.44 399 LEU A C 1
ATOM 3203 O O . LEU A 1 399 ? -27.395 6.419 23.713 1.00 88.44 399 LEU A O 1
ATOM 3207 N N . PRO A 1 400 ? -25.304 6.042 22.987 1.00 88.69 400 PRO A N 1
ATOM 3208 C CA . PRO A 1 400 ? -24.698 6.737 24.107 1.00 88.69 400 PRO A CA 1
ATOM 3209 C C . PRO A 1 400 ? -24.734 8.253 23.890 1.00 88.69 400 PRO A C 1
ATOM 3211 O O . PRO A 1 400 ? -24.303 8.765 22.855 1.00 88.69 400 PRO A O 1
ATOM 3214 N N . ARG A 1 401 ? -25.179 8.999 24.903 1.00 87.75 401 ARG A N 1
ATOM 3215 C CA . ARG A 1 401 ? -24.899 10.429 25.039 1.00 87.75 401 ARG A CA 1
ATOM 3216 C C . ARG A 1 401 ? -23.581 10.579 25.787 1.00 87.75 401 ARG A C 1
ATOM 3218 O O . ARG A 1 401 ? -23.510 10.331 26.988 1.00 87.75 401 ARG A O 1
ATOM 3225 N N . VAL A 1 402 ? -22.552 10.986 25.058 1.00 86.00 402 VAL A N 1
ATOM 3226 C CA . VAL A 1 402 ? -21.169 11.018 25.543 1.00 86.00 402 VAL A CA 1
ATOM 3227 C C . VAL A 1 402 ? -20.638 12.430 25.745 1.00 86.00 402 VAL A C 1
ATOM 3229 O O . VAL A 1 402 ? -21.155 13.388 25.165 1.00 86.00 402 VAL A O 1
ATOM 3232 N N . SER A 1 403 ? -19.551 12.535 26.508 1.00 76.06 403 SER A N 1
ATOM 3233 C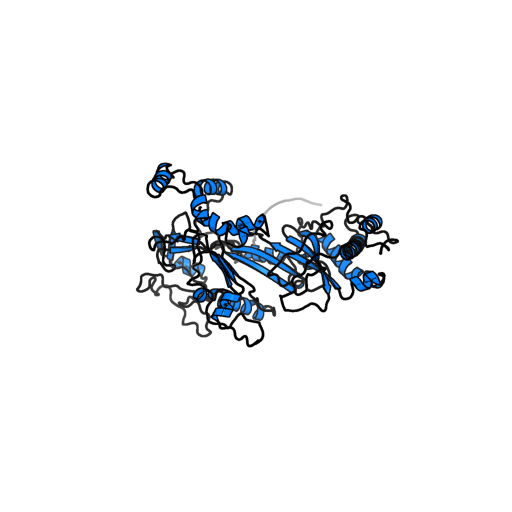 CA . SER A 1 403 ? -18.690 13.721 26.544 1.00 76.06 403 SER A CA 1
ATOM 3234 C C . SER A 1 403 ? -18.209 14.120 25.143 1.00 76.06 403 SER A C 1
ATOM 3236 O O . SER A 1 403 ? -17.906 13.267 24.304 1.00 76.06 403 SER A O 1
ATOM 3238 N N . LEU A 1 404 ? -18.063 15.429 24.908 1.00 72.88 404 LEU A N 1
ATOM 3239 C CA . LEU A 1 404 ? -17.554 15.977 23.640 1.00 72.88 404 LEU A CA 1
ATOM 3240 C C . LEU A 1 404 ? -16.098 15.582 23.354 1.00 72.88 404 LEU A C 1
ATOM 3242 O O . LEU A 1 404 ? -15.710 15.480 22.192 1.00 72.88 404 LEU A O 1
ATOM 3246 N N . ILE A 1 405 ? -15.295 15.381 24.403 1.00 75.31 405 ILE A N 1
ATOM 3247 C CA . ILE A 1 405 ? -13.873 15.058 24.287 1.00 75.31 405 ILE A CA 1
ATOM 3248 C C . ILE A 1 405 ? -13.695 13.552 24.513 1.00 75.31 405 ILE A C 1
ATOM 3250 O O . ILE A 1 405 ? -13.888 13.086 25.637 1.00 75.31 405 ILE A O 1
ATOM 3254 N N . PRO A 1 406 ? -13.349 12.779 23.470 1.00 79.19 406 PRO A N 1
ATOM 3255 C CA . PRO A 1 406 ? -13.026 11.371 23.625 1.00 79.19 406 PRO A CA 1
ATOM 3256 C C . PRO A 1 406 ? -11.606 11.176 24.169 1.00 79.19 406 PRO A C 1
ATOM 3258 O O . PRO A 1 406 ? -10.706 11.984 23.933 1.00 79.19 406 PRO A O 1
ATOM 3261 N N . TYR A 1 407 ? -11.386 10.041 24.818 1.00 79.69 407 TYR A N 1
ATOM 3262 C CA . TYR A 1 407 ? -10.098 9.582 25.311 1.00 79.69 407 TYR A CA 1
ATOM 3263 C C . TYR A 1 407 ? -9.390 8.684 24.291 1.00 79.69 407 TYR A C 1
ATOM 3265 O O . TYR A 1 407 ? -10.005 7.881 23.578 1.00 79.69 407 TYR A O 1
ATOM 3273 N N . GLY A 1 408 ? -8.064 8.815 24.241 1.00 76.56 408 GLY A N 1
ATOM 3274 C CA . GLY A 1 408 ? -7.190 7.874 23.549 1.00 76.56 408 GLY A CA 1
ATOM 3275 C C . GLY A 1 408 ? -6.997 6.603 24.374 1.00 76.56 408 GLY A C 1
ATOM 3276 O O . GLY A 1 408 ? -6.946 6.646 25.601 1.00 76.56 408 GLY A O 1
ATOM 3277 N N . VAL A 1 409 ? -6.861 5.467 23.696 1.00 79.25 409 VAL A N 1
ATOM 3278 C CA . VAL A 1 409 ? -6.761 4.156 24.347 1.00 79.25 409 VAL A CA 1
ATOM 3279 C C . VAL A 1 409 ? -5.322 3.649 24.281 1.00 79.25 409 VAL A C 1
ATOM 3281 O O . VAL A 1 409 ? -4.694 3.670 23.223 1.00 79.25 409 VAL A O 1
ATOM 3284 N N . LEU A 1 410 ? -4.796 3.177 25.414 1.00 79.06 410 LEU A N 1
ATOM 3285 C CA . LEU A 1 410 ? -3.506 2.489 25.492 1.00 79.06 410 LEU A CA 1
ATOM 3286 C C . LEU A 1 410 ? -3.714 0.983 25.628 1.00 79.06 410 LEU A C 1
ATOM 3288 O O . LEU A 1 410 ? -4.631 0.529 26.310 1.00 79.06 410 LEU A O 1
ATOM 3292 N N . PHE A 1 411 ? -2.834 0.202 25.005 1.00 84.12 411 PHE A N 1
ATOM 3293 C CA . PHE A 1 411 ? -2.922 -1.250 25.054 1.00 84.12 411 PHE A CA 1
ATOM 3294 C C . PHE A 1 411 ? -2.256 -1.797 26.322 1.00 84.12 411 PHE A C 1
ATOM 3296 O O . PHE A 1 411 ? -1.103 -1.464 26.606 1.00 84.12 411 PHE A O 1
ATOM 3303 N N . ASP A 1 412 ? -2.963 -2.656 27.061 1.00 86.38 412 ASP A N 1
ATOM 3304 C CA . ASP A 1 412 ? -2.430 -3.354 28.235 1.00 86.38 412 ASP A CA 1
ATOM 3305 C C . ASP A 1 412 ? -1.731 -4.656 27.836 1.00 86.38 412 ASP A C 1
ATOM 3307 O O . ASP A 1 412 ? -2.365 -5.651 27.479 1.00 86.38 412 ASP A O 1
ATOM 3311 N N . PHE A 1 413 ? -0.404 -4.667 27.953 1.00 87.12 413 PHE A N 1
ATOM 3312 C CA . PHE A 1 413 ? 0.449 -5.794 27.576 1.00 87.12 413 PHE A CA 1
ATOM 3313 C C . PHE A 1 413 ? 0.130 -7.059 28.376 1.00 87.12 413 PHE A C 1
ATOM 3315 O O . PHE A 1 413 ? 0.341 -8.162 27.878 1.00 87.12 413 PHE A O 1
ATOM 3322 N N . ARG A 1 414 ? -0.436 -6.928 29.584 1.00 84.81 414 ARG A N 1
ATOM 3323 C CA . ARG A 1 414 ? -0.835 -8.075 30.417 1.00 84.81 414 ARG A CA 1
ATOM 3324 C C . ARG A 1 414 ? -1.985 -8.871 29.804 1.00 84.81 414 ARG A C 1
ATOM 3326 O O . ARG A 1 414 ? -2.142 -10.042 30.127 1.00 84.81 414 ARG A O 1
ATOM 3333 N N . ARG A 1 415 ? -2.787 -8.244 28.937 1.00 84.19 415 ARG A N 1
ATOM 3334 C CA . ARG A 1 415 ? -3.934 -8.861 28.253 1.00 84.19 415 ARG A CA 1
ATOM 3335 C C . ARG A 1 415 ? -3.633 -9.215 26.794 1.00 84.19 415 ARG A C 1
ATOM 3337 O O . ARG A 1 415 ? -4.539 -9.597 26.059 1.00 84.19 415 ARG A O 1
ATOM 3344 N N . ALA A 1 416 ? -2.373 -9.113 26.366 1.00 84.62 416 ALA A N 1
ATOM 3345 C CA . ALA A 1 416 ? -2.007 -9.321 24.971 1.00 84.62 416 ALA A CA 1
ATOM 3346 C C . ALA A 1 416 ? -2.354 -10.735 24.479 1.00 84.62 416 ALA A C 1
ATOM 3348 O O . ALA A 1 416 ? -2.995 -10.877 23.443 1.00 84.62 416 ALA A O 1
ATOM 3349 N N . GLU A 1 417 ? -2.012 -11.775 25.245 1.00 81.88 417 GLU A N 1
ATOM 3350 C CA . GLU A 1 417 ? -2.309 -13.167 24.870 1.00 81.88 417 GLU A CA 1
ATOM 3351 C C . GLU A 1 417 ? -3.818 -13.420 24.702 1.00 81.88 417 GLU A C 1
ATOM 3353 O O . GLU A 1 417 ? -4.224 -14.136 23.790 1.00 81.88 417 GLU A O 1
ATOM 3358 N N . GLN A 1 418 ? -4.661 -12.772 25.516 1.00 81.69 418 GLN A N 1
ATOM 3359 C CA . GLN A 1 418 ? -6.120 -12.858 25.394 1.00 81.69 418 GLN A CA 1
ATOM 3360 C C . GLN A 1 418 ? -6.627 -12.191 24.107 1.00 81.69 418 GLN A C 1
ATOM 3362 O O . GLN A 1 418 ? -7.487 -12.741 23.426 1.00 81.69 418 GLN A O 1
ATOM 3367 N N . PHE A 1 419 ? -6.087 -11.020 23.761 1.00 82.62 419 PHE A N 1
ATOM 3368 C CA . PHE A 1 419 ? -6.503 -10.251 22.584 1.00 82.62 419 PHE A CA 1
ATOM 3369 C C . PHE A 1 419 ? -6.112 -10.916 21.255 1.00 82.62 419 PHE A C 1
ATOM 3371 O O . PHE A 1 419 ? -6.870 -10.881 20.287 1.00 82.62 419 PHE A O 1
ATOM 3378 N N . PHE A 1 420 ? -4.931 -11.535 21.199 1.00 82.19 420 PHE A N 1
ATOM 3379 C CA . PHE A 1 420 ? -4.478 -12.270 20.014 1.00 82.19 420 PHE A CA 1
ATOM 3380 C C . PHE A 1 420 ? -5.020 -13.703 19.951 1.00 82.19 420 PHE A C 1
ATOM 3382 O O . PHE A 1 420 ? -5.038 -14.294 18.876 1.00 82.19 420 PHE A O 1
ATOM 3389 N N . GLY A 1 421 ? -5.519 -14.227 21.074 1.00 69.50 421 GLY A N 1
ATOM 3390 C CA . GLY A 1 421 ? -5.994 -15.599 21.200 1.00 69.50 421 GLY A CA 1
ATOM 3391 C C . GLY A 1 421 ? -4.840 -16.599 21.297 1.00 69.50 421 GLY A C 1
ATOM 3392 O O . GLY A 1 421 ? -3.840 -16.515 20.585 1.00 69.50 421 GLY A O 1
ATOM 3393 N N . THR A 1 422 ? -4.974 -17.584 22.183 1.00 54.66 422 THR A N 1
ATOM 3394 C CA . THR A 1 422 ? -4.030 -18.711 22.276 1.00 54.66 422 THR A CA 1
ATOM 3395 C C . THR A 1 422 ? -4.341 -19.829 21.279 1.00 54.66 422 THR A C 1
ATOM 3397 O O . THR A 1 422 ? -3.494 -20.701 21.072 1.00 54.66 422 THR A O 1
ATOM 3400 N N . ASP A 1 423 ? -5.527 -19.809 20.655 1.00 47.25 423 ASP A N 1
ATOM 3401 C CA . ASP A 1 423 ? -5.966 -20.839 19.714 1.00 47.25 423 ASP A CA 1
ATOM 3402 C C . ASP A 1 423 ? -5.480 -20.556 18.291 1.00 47.25 423 ASP A C 1
ATOM 3404 O O . ASP A 1 423 ? -6.020 -19.775 17.508 1.00 47.25 423 ASP A O 1
ATOM 3408 N N . ARG A 1 424 ? -4.375 -21.228 17.996 1.00 52.03 424 ARG A N 1
ATOM 3409 C CA . ARG A 1 424 ? -3.709 -21.339 16.707 1.00 52.03 424 ARG A CA 1
ATOM 3410 C C . ARG A 1 424 ? -4.578 -22.163 15.750 1.00 52.03 424 ARG A C 1
ATOM 3412 O O . ARG A 1 424 ? -4.594 -23.381 15.892 1.00 52.03 424 ARG A O 1
ATOM 3419 N N . SER A 1 425 ? -5.221 -21.575 14.738 1.00 40.62 425 SER A N 1
ATOM 3420 C CA . SER A 1 425 ? -5.603 -22.394 13.565 1.00 40.62 425 SER A CA 1
ATOM 3421 C C . SER A 1 425 ? -5.814 -21.677 12.229 1.00 40.62 425 SER A C 1
ATOM 3423 O O . SER A 1 425 ? -5.475 -22.278 11.217 1.00 40.62 425 SER A O 1
ATOM 3425 N N . SER A 1 426 ? -6.276 -20.427 12.146 1.00 41.00 426 SER A N 1
ATOM 3426 C CA . SER A 1 426 ? -6.781 -19.926 10.847 1.00 41.00 426 SER A CA 1
ATOM 3427 C C . SER A 1 426 ? -5.829 -19.077 9.986 1.00 41.00 426 SER A C 1
ATOM 3429 O O . SER A 1 426 ? -6.117 -18.872 8.811 1.00 41.00 426 SER A O 1
ATOM 3431 N N . PHE A 1 427 ? -4.670 -18.621 10.489 1.00 46.16 427 PHE A N 1
ATOM 3432 C CA . PHE A 1 427 ? -3.790 -17.702 9.719 1.00 46.16 427 PHE A CA 1
ATOM 3433 C C . PHE A 1 427 ? -2.356 -18.183 9.488 1.00 46.16 427 PHE A C 1
ATOM 3435 O O . PHE A 1 427 ? -1.558 -17.482 8.862 1.00 46.16 427 PHE A O 1
ATOM 3442 N N . ALA A 1 428 ? -2.011 -19.378 9.965 1.00 41.91 428 ALA A N 1
ATOM 3443 C CA . ALA A 1 428 ? -0.689 -19.958 9.773 1.00 41.91 428 ALA A CA 1
ATOM 3444 C C . ALA A 1 428 ? -0.634 -20.783 8.480 1.00 41.91 428 ALA A C 1
ATOM 3446 O O . ALA A 1 428 ? -0.543 -22.004 8.513 1.00 41.91 428 ALA A O 1
ATOM 3447 N N . ASP A 1 429 ? -0.620 -20.105 7.333 1.00 41.12 429 ASP A N 1
ATOM 3448 C CA . ASP A 1 429 ? -0.023 -20.673 6.120 1.00 41.12 429 ASP A CA 1
ATOM 3449 C C . ASP A 1 429 ? 1.503 -20.619 6.268 1.00 41.12 429 ASP A C 1
ATOM 3451 O O . ASP A 1 429 ? 2.171 -19.794 5.638 1.00 41.12 429 ASP A O 1
ATOM 3455 N N . GLU A 1 430 ? 2.045 -21.457 7.149 1.00 43.09 430 GLU A N 1
ATOM 3456 C CA . GLU A 1 430 ? 3.445 -21.862 7.126 1.00 43.09 430 GLU A CA 1
ATOM 3457 C C . GLU A 1 430 ? 3.518 -23.345 7.461 1.00 43.09 430 GLU A C 1
ATOM 3459 O O . GLU A 1 430 ? 3.020 -23.805 8.487 1.00 43.09 430 GLU A O 1
ATOM 3464 N N . ALA A 1 431 ? 4.111 -24.075 6.520 1.00 37.84 431 ALA A N 1
ATOM 3465 C CA . ALA A 1 431 ? 4.398 -25.490 6.588 1.00 37.84 431 ALA A CA 1
ATOM 3466 C C . ALA A 1 431 ? 4.873 -25.917 7.980 1.00 37.84 431 ALA A C 1
ATOM 3468 O O . ALA A 1 431 ? 5.643 -25.210 8.627 1.00 37.84 431 ALA A O 1
ATOM 3469 N N . GLU A 1 432 ? 4.439 -27.112 8.372 1.00 38.69 432 GLU A N 1
ATOM 3470 C CA . GLU A 1 432 ? 4.893 -27.897 9.515 1.00 38.69 432 GLU A CA 1
ATOM 3471 C C . GLU A 1 432 ? 6.430 -28.017 9.563 1.00 38.69 432 GLU A C 1
ATOM 3473 O O . GLU A 1 432 ? 7.024 -29.052 9.266 1.00 38.69 432 GLU A O 1
ATOM 3478 N N . HIS A 1 433 ? 7.115 -26.959 9.973 1.00 42.41 433 HIS A N 1
ATOM 3479 C CA . HIS A 1 433 ? 8.366 -27.100 10.679 1.00 42.41 433 HIS A CA 1
ATOM 3480 C C . HIS A 1 433 ? 7.987 -27.289 12.136 1.00 42.41 433 HIS A C 1
ATOM 3482 O O . HIS A 1 433 ? 7.488 -26.374 12.786 1.00 42.41 433 HIS A O 1
ATOM 3488 N N . ILE A 1 434 ? 8.193 -28.513 12.620 1.00 42.31 434 ILE A N 1
ATOM 3489 C CA . ILE A 1 434 ? 8.190 -28.849 14.041 1.00 42.31 434 ILE A CA 1
ATOM 3490 C C . ILE A 1 434 ? 9.238 -27.938 14.690 1.00 42.31 434 ILE A C 1
ATOM 3492 O O . ILE A 1 434 ? 10.429 -28.245 14.680 1.00 42.31 434 ILE A O 1
ATOM 3496 N N . SER A 1 435 ? 8.820 -26.761 15.148 1.00 54.03 435 SER A N 1
ATOM 3497 C CA . SER A 1 435 ? 9.641 -25.915 15.993 1.00 54.03 435 SER A CA 1
ATOM 3498 C C . SER A 1 435 ? 9.436 -26.387 17.426 1.00 54.03 435 SER A C 1
ATOM 3500 O O . SER A 1 435 ? 8.307 -26.592 17.871 1.00 54.03 435 SER A O 1
ATOM 3502 N N . ASP A 1 436 ? 10.528 -26.541 18.170 1.00 61.94 436 ASP A N 1
ATOM 3503 C CA . ASP A 1 436 ? 10.491 -26.831 19.610 1.00 61.94 436 ASP A CA 1
ATOM 3504 C C . ASP A 1 436 ? 9.959 -25.628 20.433 1.00 61.94 436 ASP A C 1
ATOM 3506 O O . ASP A 1 436 ? 10.059 -25.605 21.661 1.00 61.94 436 ASP A O 1
ATOM 3510 N N . GLU A 1 437 ? 9.416 -24.595 19.776 1.00 66.06 437 GLU A N 1
ATOM 3511 C CA . GLU A 1 437 ? 8.923 -23.382 20.416 1.00 66.06 437 GLU A CA 1
ATOM 3512 C C . GLU A 1 437 ? 7.530 -23.594 21.010 1.00 66.06 437 GLU A C 1
ATOM 3514 O O . GLU A 1 437 ? 6.555 -23.935 20.330 1.00 66.06 437 GLU A O 1
ATOM 3519 N N . THR A 1 438 ? 7.407 -23.297 22.301 1.00 72.88 438 THR A N 1
ATOM 3520 C CA . THR A 1 438 ? 6.100 -23.245 22.965 1.00 72.88 438 THR A CA 1
ATOM 3521 C C . THR A 1 438 ? 5.198 -22.170 22.329 1.00 72.88 438 THR A C 1
ATOM 3523 O O . THR A 1 438 ? 5.700 -21.177 21.791 1.00 72.88 438 THR A O 1
ATOM 3526 N N . PRO A 1 439 ? 3.858 -22.301 22.419 1.00 67.81 439 PRO A N 1
ATOM 3527 C CA . PRO A 1 439 ? 2.919 -21.270 21.964 1.00 67.81 439 PRO A CA 1
ATOM 3528 C C . PRO A 1 439 ? 3.244 -19.857 22.452 1.00 67.81 439 PRO A C 1
ATOM 3530 O O . PRO A 1 439 ? 3.250 -18.924 21.651 1.00 67.81 439 PRO A O 1
ATOM 3533 N N . ALA A 1 440 ? 3.609 -19.724 23.728 1.00 68.94 440 ALA A N 1
ATOM 3534 C CA . ALA A 1 440 ? 4.001 -18.451 24.320 1.00 68.94 440 ALA A CA 1
ATOM 3535 C C . ALA A 1 440 ? 5.284 -17.884 23.685 1.00 68.94 440 ALA A C 1
ATOM 3537 O O . ALA A 1 440 ? 5.313 -16.724 23.289 1.00 68.94 440 ALA A O 1
ATOM 3538 N N . GLN A 1 441 ? 6.337 -18.695 23.518 1.00 69.94 441 GLN A N 1
ATOM 3539 C CA . GLN A 1 441 ? 7.581 -18.243 22.871 1.00 69.94 441 GLN A CA 1
ATOM 3540 C C . GLN A 1 441 ? 7.333 -17.762 21.439 1.00 69.94 441 GLN A C 1
ATOM 3542 O O . GLN A 1 441 ? 7.802 -16.693 21.057 1.00 69.94 441 GLN A O 1
ATOM 3547 N N . SER A 1 442 ? 6.523 -18.502 20.681 1.00 73.88 442 SER A N 1
ATOM 3548 C CA . SER A 1 442 ? 6.139 -18.120 19.322 1.00 73.88 442 SER A CA 1
ATOM 3549 C C . SER A 1 442 ? 5.393 -16.777 19.287 1.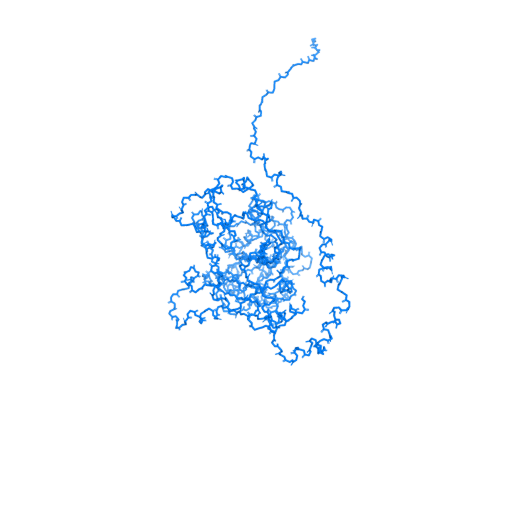00 73.88 442 SER A C 1
ATOM 3551 O O . SER A 1 442 ? 5.664 -15.946 18.420 1.00 73.88 442 SER A O 1
ATOM 3553 N N . PHE A 1 443 ? 4.502 -16.526 20.255 1.00 77.50 443 PHE A N 1
ATOM 3554 C CA . PHE A 1 443 ? 3.793 -15.252 20.387 1.00 77.50 443 PHE A CA 1
ATOM 3555 C C . PHE A 1 443 ? 4.749 -14.074 20.636 1.00 77.50 443 PHE A C 1
ATOM 3557 O O . PHE A 1 443 ? 4.708 -13.090 19.896 1.00 77.50 443 PHE A O 1
ATOM 3564 N N . TYR A 1 444 ? 5.646 -14.179 21.621 1.00 78.50 444 TYR A N 1
ATOM 3565 C CA . TYR A 1 444 ? 6.597 -13.103 21.944 1.00 78.50 444 TYR A CA 1
ATOM 3566 C C . TYR A 1 444 ? 7.677 -12.904 20.868 1.00 78.50 444 TYR A C 1
ATOM 3568 O O . TYR A 1 444 ? 8.207 -11.804 20.732 1.00 78.50 444 TYR A O 1
ATOM 3576 N N . ASN A 1 445 ? 7.974 -13.921 20.055 1.00 76.44 445 ASN A N 1
ATOM 3577 C CA . ASN A 1 445 ? 8.845 -13.774 18.885 1.00 76.44 445 ASN A CA 1
ATOM 3578 C C . ASN A 1 445 ? 8.166 -12.981 17.752 1.00 76.44 445 ASN A C 1
ATOM 3580 O O . ASN A 1 445 ? 8.833 -12.262 17.004 1.00 76.44 445 ASN A O 1
ATOM 3584 N N . LYS A 1 446 ? 6.839 -13.103 17.631 1.00 80.00 446 LYS A N 1
ATOM 3585 C CA . LYS A 1 446 ? 6.027 -12.482 16.573 1.00 80.00 446 LYS A CA 1
ATOM 3586 C C . LYS A 1 446 ? 5.414 -11.135 16.965 1.00 80.00 446 LYS A C 1
ATOM 3588 O O . LYS A 1 446 ? 4.998 -10.386 16.082 1.00 80.00 446 LYS A O 1
ATOM 3593 N N . THR A 1 447 ? 5.404 -10.801 18.254 1.00 82.94 447 THR A N 1
ATOM 3594 C CA . THR A 1 447 ? 4.824 -9.565 18.793 1.00 82.94 447 THR A CA 1
ATOM 3595 C C . THR A 1 447 ? 5.872 -8.740 19.531 1.00 82.94 447 THR A C 1
ATOM 3597 O O . THR A 1 447 ? 6.532 -9.216 20.449 1.00 82.94 447 THR A O 1
ATOM 3600 N N . ARG A 1 448 ? 5.998 -7.465 19.160 1.00 84.75 448 ARG A N 1
ATOM 3601 C CA . ARG A 1 448 ? 6.850 -6.478 19.832 1.00 84.75 448 ARG A CA 1
ATOM 3602 C C . ARG A 1 448 ? 5.988 -5.460 20.560 1.00 84.75 448 ARG A C 1
ATOM 3604 O O . ARG A 1 448 ? 5.037 -4.937 19.982 1.00 84.75 448 ARG A O 1
ATOM 3611 N N . PHE A 1 449 ? 6.363 -5.152 21.796 1.00 84.31 449 PHE A N 1
ATOM 3612 C CA . PHE A 1 449 ? 5.697 -4.161 22.637 1.00 84.31 449 PHE A CA 1
ATOM 3613 C C . PHE A 1 449 ? 6.588 -2.942 22.835 1.00 84.31 449 PHE A C 1
ATOM 3615 O O . PHE A 1 449 ? 7.802 -3.068 22.993 1.00 84.31 449 PHE A O 1
ATOM 3622 N N . PHE A 1 450 ? 5.968 -1.769 22.846 1.00 81.00 450 PHE A N 1
ATOM 3623 C CA . PHE A 1 450 ? 6.632 -0.481 22.993 1.00 81.00 450 PHE A CA 1
ATOM 3624 C C . PHE A 1 450 ? 5.929 0.298 24.111 1.00 81.00 450 PHE A C 1
ATOM 3626 O O . PHE A 1 450 ? 4.904 0.941 23.854 1.00 81.00 450 PHE A O 1
ATOM 3633 N N . PRO A 1 451 ? 6.402 0.186 25.365 1.00 76.75 451 PRO A N 1
ATOM 3634 C CA . PRO A 1 451 ? 5.775 0.861 26.493 1.00 76.75 451 PRO A CA 1
ATOM 3635 C C . PRO A 1 451 ? 5.803 2.382 26.339 1.00 76.75 451 PRO A C 1
ATOM 3637 O O . PRO A 1 451 ? 6.798 2.954 25.899 1.00 76.75 451 PRO A O 1
ATOM 3640 N N . VAL A 1 452 ? 4.723 3.035 26.771 1.00 74.12 452 VAL A N 1
ATOM 3641 C CA . VAL A 1 452 ? 4.716 4.467 27.102 1.00 74.12 452 VAL A CA 1
ATOM 3642 C C . VAL A 1 452 ? 5.697 4.698 28.232 1.00 74.12 452 VAL A C 1
ATOM 3644 O O . VAL A 1 452 ? 5.840 3.871 29.130 1.00 74.12 452 VAL A O 1
ATOM 3647 N N . ALA A 1 453 ? 6.455 5.781 28.168 1.00 66.44 453 ALA A N 1
ATOM 3648 C CA . ALA A 1 453 ? 7.614 5.866 29.029 1.00 66.44 453 ALA A CA 1
ATOM 3649 C C . ALA A 1 453 ? 7.228 6.088 30.491 1.00 66.44 453 ALA A C 1
ATOM 3651 O O . ALA A 1 453 ? 6.265 6.775 30.821 1.00 66.44 453 ALA A O 1
ATOM 3652 N N . GLY A 1 454 ? 7.995 5.454 31.373 1.00 66.94 454 GLY A N 1
ATOM 3653 C CA . GLY A 1 454 ? 7.617 5.288 32.771 1.00 66.94 454 GLY A CA 1
ATOM 3654 C C . GLY A 1 454 ? 6.618 4.147 32.987 1.00 66.94 454 GLY A C 1
ATOM 3655 O O . GLY A 1 454 ? 6.678 3.508 34.034 1.00 66.94 454 GLY A O 1
ATOM 3656 N N . CYS A 1 455 ? 5.775 3.801 32.013 1.00 73.38 455 CYS A N 1
ATOM 3657 C CA . CYS A 1 455 ? 4.889 2.643 32.094 1.00 73.38 455 CYS A CA 1
ATOM 3658 C C . CYS A 1 455 ? 5.650 1.357 31.740 1.00 73.38 455 CYS A C 1
ATOM 3660 O O . CYS A 1 455 ? 6.473 1.324 30.832 1.00 73.38 455 CYS A O 1
ATOM 3662 N N . LYS A 1 456 ? 5.374 0.261 32.454 1.00 76.81 456 LYS A N 1
ATOM 3663 C CA . LYS A 1 456 ? 5.966 -1.057 32.140 1.00 76.81 456 LYS A CA 1
ATOM 3664 C C . LYS A 1 456 ? 5.091 -1.899 31.217 1.00 76.81 456 LYS A C 1
ATOM 3666 O O . LYS A 1 456 ? 5.608 -2.639 30.390 1.00 76.81 456 LYS A O 1
ATOM 3671 N N . ASN A 1 457 ? 3.774 -1.780 31.378 1.00 83.31 457 ASN A N 1
ATOM 3672 C CA . ASN A 1 457 ? 2.798 -2.715 30.817 1.00 83.31 457 ASN A CA 1
ATOM 3673 C C . ASN A 1 457 ? 1.758 -2.041 29.915 1.00 83.31 457 ASN A C 1
ATOM 3675 O O . ASN A 1 457 ? 0.781 -2.680 29.552 1.00 83.31 457 ASN A O 1
ATOM 3679 N N . LEU A 1 458 ? 1.923 -0.756 29.602 1.00 83.94 458 LEU A N 1
ATOM 3680 C CA . LEU A 1 458 ? 0.960 0.013 28.818 1.00 83.94 458 LEU A CA 1
ATOM 3681 C C . LEU A 1 458 ? 1.675 0.674 27.652 1.00 83.94 458 LEU A C 1
ATOM 3683 O O . LEU A 1 458 ? 2.729 1.282 27.851 1.00 83.94 458 LEU A O 1
ATOM 3687 N N . GLY A 1 459 ? 1.095 0.600 26.460 1.00 81.69 459 GLY A N 1
ATOM 3688 C CA . GLY A 1 459 ? 1.601 1.345 25.317 1.00 81.69 459 GLY A CA 1
ATOM 3689 C C . GLY A 1 459 ? 1.162 0.784 23.979 1.00 81.69 459 GLY A C 1
ATOM 3690 O O . GLY A 1 459 ? -0.021 0.553 23.749 1.00 81.69 459 GLY A O 1
ATOM 3691 N N . HIS A 1 460 ? 2.129 0.623 23.084 1.00 84.75 460 HIS A N 1
ATOM 3692 C CA . HIS A 1 460 ? 1.912 0.266 21.688 1.00 84.75 460 HIS A CA 1
ATOM 3693 C C . HIS A 1 460 ? 2.409 -1.145 21.396 1.00 84.75 460 HIS A C 1
ATOM 3695 O O . HIS A 1 460 ? 3.228 -1.702 22.132 1.00 84.75 460 HIS A O 1
ATOM 3701 N N . PHE A 1 461 ? 1.955 -1.710 20.285 1.00 86.12 461 PHE A N 1
ATOM 3702 C CA . PHE A 1 461 ? 2.412 -3.015 19.834 1.00 86.12 461 PHE A CA 1
ATOM 3703 C C . PHE A 1 461 ? 2.538 -3.075 18.315 1.00 86.12 461 PHE A C 1
ATOM 3705 O O . PHE A 1 461 ? 1.915 -2.316 17.570 1.00 86.12 461 PHE A O 1
ATOM 3712 N N . GLN A 1 462 ? 3.328 -4.037 17.862 1.00 85.38 462 GLN A N 1
ATOM 3713 C CA . GLN A 1 462 ? 3.417 -4.447 16.473 1.00 85.38 462 GLN A CA 1
ATOM 3714 C C . GLN A 1 462 ? 3.483 -5.971 16.436 1.00 85.38 462 GLN A C 1
ATOM 3716 O O . GLN A 1 462 ? 4.326 -6.556 17.114 1.00 85.38 462 GLN A O 1
ATOM 3721 N N . SER A 1 463 ? 2.622 -6.614 15.654 1.00 84.25 463 SER A N 1
ATOM 3722 C CA . SER A 1 463 ? 2.565 -8.073 15.579 1.00 84.25 463 SER A CA 1
ATOM 3723 C C . SER A 1 463 ? 2.409 -8.569 14.146 1.00 84.25 463 SER A C 1
ATOM 3725 O O . SER A 1 463 ? 1.743 -7.932 13.331 1.00 84.25 463 SER A O 1
ATOM 3727 N N . SER A 1 464 ? 3.010 -9.717 13.830 1.00 81.44 464 SER A N 1
ATOM 3728 C CA . SER A 1 464 ? 2.653 -10.499 12.635 1.00 81.44 464 SER A CA 1
ATOM 3729 C C . SER A 1 464 ? 1.457 -11.430 12.867 1.00 81.44 464 SER A C 1
ATOM 3731 O O . SER A 1 464 ? 1.012 -12.104 11.943 1.00 81.44 464 SER A O 1
ATOM 3733 N N . ILE A 1 465 ? 0.919 -11.461 14.089 1.00 82.50 465 ILE A N 1
ATOM 3734 C CA . ILE A 1 465 ? -0.298 -12.186 14.455 1.00 82.50 465 ILE A CA 1
ATOM 3735 C C . ILE A 1 465 ? -1.464 -11.198 14.412 1.00 82.50 465 ILE A C 1
ATOM 3737 O O . ILE A 1 465 ? -1.327 -10.051 14.841 1.00 82.50 465 ILE A O 1
ATOM 3741 N N . LEU A 1 466 ? -2.607 -11.623 13.874 1.00 81.56 466 LEU A N 1
ATOM 3742 C CA . LEU A 1 466 ? -3.834 -10.834 13.943 1.00 81.56 466 LEU A CA 1
ATOM 3743 C C . LEU A 1 466 ? -4.552 -11.019 15.283 1.00 81.56 466 LEU A C 1
ATOM 3745 O O . LEU A 1 466 ? -4.509 -12.113 15.842 1.00 81.56 466 LEU A O 1
ATOM 3749 N N . PRO A 1 467 ? -5.270 -9.991 15.766 1.00 83.81 467 PRO A N 1
ATOM 3750 C CA . PRO A 1 467 ? -6.208 -10.151 16.871 1.00 83.81 467 PRO A CA 1
ATOM 3751 C C . PRO A 1 467 ? -7.236 -11.243 16.559 1.00 83.81 467 PRO A C 1
ATOM 3753 O O . PRO A 1 467 ? -7.750 -11.290 15.440 1.00 83.81 467 PRO A O 1
ATOM 3756 N N . SER A 1 468 ? -7.577 -12.080 17.540 1.00 78.06 468 SER A N 1
ATOM 3757 C CA . SER A 1 468 ? -8.500 -13.211 17.344 1.00 78.06 468 SER A CA 1
ATOM 3758 C C . SER A 1 468 ? -9.881 -12.761 16.858 1.00 78.06 468 SER A C 1
ATOM 3760 O O . SER A 1 468 ? -10.497 -13.425 16.031 1.00 78.06 468 SER A O 1
ATOM 3762 N N . ILE A 1 469 ? -10.320 -11.574 17.285 1.00 76.25 469 ILE A N 1
ATOM 3763 C CA . ILE A 1 469 ? -11.577 -10.948 16.851 1.00 76.25 469 ILE A CA 1
ATOM 3764 C C . ILE A 1 469 ? -11.627 -10.641 15.346 1.00 76.25 469 ILE A C 1
ATOM 3766 O O . ILE A 1 469 ? -12.707 -10.536 14.776 1.00 76.25 469 ILE A O 1
ATOM 3770 N N . MET A 1 470 ? -10.476 -10.518 14.679 1.00 80.19 470 MET A N 1
ATOM 3771 C CA . MET A 1 470 ? -10.431 -10.297 13.232 1.00 80.19 470 MET A CA 1
ATOM 3772 C C . MET A 1 470 ? -10.624 -11.591 12.441 1.00 80.19 470 MET A C 1
ATOM 3774 O O . MET A 1 470 ? -10.857 -11.515 11.236 1.00 80.19 470 MET A O 1
ATOM 3778 N N . ALA A 1 471 ? -10.527 -12.761 13.084 1.00 75.44 471 ALA A N 1
ATOM 3779 C CA . ALA A 1 471 ? -10.559 -14.034 12.381 1.00 75.44 471 ALA A CA 1
ATOM 3780 C C . ALA A 1 471 ? -11.852 -14.250 11.578 1.00 75.44 471 ALA A C 1
ATOM 3782 O O . ALA A 1 471 ? -11.749 -14.435 10.362 1.00 75.44 471 ALA A O 1
ATOM 3783 N N . PRO A 1 472 ? -13.047 -14.104 12.188 1.00 72.44 472 PRO A N 1
ATOM 3784 C CA . PRO A 1 472 ? -14.304 -14.306 11.474 1.00 72.44 472 PRO A CA 1
ATOM 3785 C C . PRO A 1 472 ? -14.489 -13.288 10.344 1.00 72.44 472 PRO A C 1
ATOM 3787 O O . PRO A 1 472 ? -14.996 -13.619 9.282 1.00 72.44 472 PRO A O 1
ATOM 3790 N N . VAL A 1 473 ? -14.008 -12.052 10.526 1.00 77.50 473 VAL A N 1
ATOM 3791 C CA . VAL A 1 473 ? -14.084 -11.005 9.494 1.00 77.50 473 VAL A CA 1
ATOM 3792 C C . VAL A 1 473 ? -13.279 -11.398 8.254 1.00 77.50 473 VAL A C 1
ATOM 3794 O O . VAL A 1 473 ? -13.757 -11.249 7.130 1.00 77.50 473 VAL A O 1
ATOM 3797 N N . VAL A 1 474 ? -12.054 -11.906 8.438 1.00 80.19 474 VAL A N 1
ATOM 3798 C CA . VAL A 1 474 ? -11.226 -12.367 7.313 1.00 80.19 474 VAL A CA 1
ATOM 3799 C C . VAL A 1 474 ? -11.841 -13.596 6.645 1.00 80.19 474 VAL A C 1
ATOM 3801 O O . VAL A 1 474 ? -11.820 -13.680 5.418 1.00 80.19 474 VAL A O 1
ATOM 3804 N N . GLU A 1 475 ? -12.411 -14.518 7.419 1.00 78.00 475 GLU A N 1
ATOM 3805 C CA . GLU A 1 475 ? -13.113 -15.695 6.898 1.00 78.00 475 GLU A CA 1
ATOM 3806 C C . GLU A 1 475 ? -14.327 -15.301 6.050 1.00 78.00 475 GLU A C 1
ATOM 3808 O O . GLU A 1 475 ? -14.411 -15.732 4.904 1.00 78.00 475 GLU A O 1
ATOM 3813 N N . THR A 1 476 ? -15.186 -14.392 6.523 1.00 77.31 476 THR A N 1
ATOM 3814 C CA . THR A 1 476 ? -16.328 -13.872 5.750 1.00 77.31 476 THR A CA 1
ATOM 3815 C C . THR A 1 476 ? -15.882 -13.211 4.446 1.00 77.31 476 THR A C 1
ATOM 3817 O O . THR A 1 476 ? -16.447 -13.472 3.382 1.00 77.31 476 THR A O 1
ATOM 3820 N N . ILE A 1 477 ? -14.833 -12.381 4.489 1.00 81.50 477 ILE A N 1
ATOM 3821 C CA . ILE A 1 477 ? -14.279 -11.755 3.279 1.00 81.50 477 ILE A CA 1
ATOM 3822 C C . ILE A 1 477 ? -13.767 -12.824 2.306 1.00 81.50 477 ILE A C 1
ATOM 3824 O O . ILE A 1 477 ? -14.025 -12.743 1.103 1.00 81.50 477 ILE A O 1
ATOM 3828 N N . ASN A 1 478 ? -13.049 -13.827 2.813 1.00 83.75 478 ASN A N 1
ATOM 3829 C CA . ASN A 1 478 ? -12.526 -14.924 2.007 1.00 83.75 478 ASN A CA 1
ATOM 3830 C C . ASN A 1 478 ? -13.631 -15.777 1.409 1.00 83.75 478 ASN A C 1
ATOM 3832 O O . ASN A 1 478 ? -13.508 -16.177 0.258 1.00 83.75 478 ASN A O 1
ATOM 3836 N N . ASP A 1 479 ? -14.711 -16.017 2.135 1.00 79.00 479 ASP A N 1
ATOM 3837 C CA . ASP A 1 479 ? -15.859 -16.751 1.633 1.00 79.00 479 ASP A CA 1
ATOM 3838 C C . ASP A 1 479 ? -16.490 -16.043 0.439 1.00 79.00 479 ASP A C 1
ATOM 3840 O O . ASP A 1 479 ? -16.682 -16.669 -0.601 1.00 79.00 479 ASP A O 1
ATOM 3844 N N . VAL A 1 480 ? -16.729 -14.734 0.537 1.00 77.44 480 VAL A N 1
ATOM 3845 C CA . VAL A 1 480 ? -17.266 -13.940 -0.578 1.00 77.44 480 VAL A CA 1
ATOM 3846 C C . VAL A 1 480 ? -16.292 -13.940 -1.761 1.00 77.44 480 VAL A C 1
ATOM 3848 O O . VAL A 1 480 ? -16.665 -14.266 -2.887 1.00 77.44 480 VAL A O 1
ATOM 3851 N N . ILE A 1 481 ? -15.015 -13.633 -1.520 1.00 78.56 481 ILE A N 1
ATOM 3852 C CA . ILE A 1 481 ? -14.007 -13.499 -2.582 1.00 78.56 481 ILE A CA 1
ATOM 3853 C C . ILE A 1 481 ? -13.710 -14.846 -3.267 1.00 78.56 481 ILE A C 1
ATOM 3855 O O . ILE A 1 481 ? -13.617 -14.907 -4.497 1.00 78.56 481 ILE A O 1
ATOM 3859 N N . CYS A 1 482 ? -13.579 -15.932 -2.506 1.00 77.19 482 CYS A N 1
ATOM 3860 C CA . CYS A 1 482 ? -13.278 -17.257 -3.043 1.00 77.19 482 CYS A CA 1
ATOM 3861 C C . CYS A 1 482 ? -14.499 -17.877 -3.737 1.00 77.19 482 CYS A C 1
ATOM 3863 O O . CYS A 1 482 ? -14.343 -18.448 -4.816 1.00 77.19 482 CYS A O 1
ATOM 3865 N N . LYS A 1 483 ? -15.711 -17.759 -3.162 1.00 71.19 483 LYS A N 1
ATOM 3866 C CA . LYS A 1 483 ? -16.932 -18.354 -3.740 1.00 71.19 483 LYS A CA 1
ATOM 3867 C C . LYS A 1 483 ? -17.405 -17.605 -4.989 1.00 71.19 483 LYS A C 1
ATOM 3869 O O . LYS A 1 483 ? -17.831 -18.247 -5.946 1.00 71.19 483 LYS A O 1
ATOM 3874 N N . GLU A 1 484 ? -17.330 -16.272 -5.006 1.00 68.19 484 GLU A N 1
ATOM 3875 C CA . GLU A 1 484 ? -17.915 -15.467 -6.091 1.00 68.19 484 GLU A CA 1
ATOM 3876 C C . GLU A 1 484 ? -16.929 -15.088 -7.201 1.00 68.19 484 GLU A C 1
ATOM 3878 O O . GLU A 1 484 ? -17.350 -14.786 -8.325 1.00 68.19 484 GLU A O 1
ATOM 3883 N N . HIS A 1 485 ? -15.622 -15.059 -6.916 1.00 65.94 485 HIS A N 1
ATOM 3884 C CA . HIS A 1 485 ? -14.645 -14.442 -7.821 1.00 65.94 485 HIS A CA 1
ATOM 3885 C C . HIS A 1 485 ? -13.445 -15.320 -8.198 1.00 65.94 485 HIS A C 1
ATOM 3887 O O . HIS A 1 485 ? -12.619 -14.854 -8.985 1.00 65.94 485 HIS A O 1
ATOM 3893 N N . ASP A 1 486 ? -13.360 -16.567 -7.712 1.00 68.31 486 ASP A N 1
ATOM 3894 C CA . ASP A 1 486 ? -12.239 -17.493 -7.986 1.00 68.31 486 ASP A CA 1
ATOM 3895 C C . ASP A 1 486 ? -10.867 -16.829 -7.729 1.00 68.31 486 ASP A C 1
ATOM 3897 O O . ASP A 1 486 ? -9.906 -16.937 -8.496 1.00 68.31 486 ASP A O 1
ATOM 3901 N N . MET A 1 487 ? -10.806 -16.029 -6.663 1.00 69.19 487 MET A N 1
ATOM 3902 C CA . MET A 1 487 ? -9.619 -15.291 -6.243 1.00 69.19 487 MET A CA 1
ATOM 3903 C C . MET A 1 487 ? -8.929 -16.009 -5.082 1.00 69.19 487 MET A C 1
ATOM 3905 O O . MET A 1 487 ? -9.558 -16.723 -4.308 1.00 69.19 487 MET A O 1
ATOM 3909 N N . LEU A 1 488 ? -7.616 -15.797 -4.951 1.00 74.25 488 LEU A N 1
ATOM 3910 C CA . LEU A 1 488 ? -6.873 -16.279 -3.787 1.00 74.25 488 LEU A CA 1
ATOM 3911 C C . LEU A 1 488 ? -7.385 -15.598 -2.508 1.00 74.25 488 LEU A C 1
ATOM 3913 O O . LEU A 1 488 ? -7.720 -14.409 -2.561 1.00 74.25 488 LEU A O 1
ATOM 3917 N N . PRO A 1 489 ? -7.381 -16.309 -1.368 1.00 79.62 489 PRO A N 1
ATOM 3918 C CA . PRO A 1 489 ? -7.831 -15.745 -0.108 1.00 79.62 489 PRO A CA 1
ATOM 3919 C C . PRO A 1 489 ? -6.959 -14.555 0.311 1.00 79.62 489 PRO A C 1
ATOM 3921 O O . PRO A 1 489 ? -5.741 -14.522 0.103 1.00 79.62 489 PRO A O 1
ATOM 3924 N N . LEU A 1 490 ? -7.601 -13.576 0.938 1.00 83.50 490 LEU A N 1
ATOM 3925 C CA . LEU A 1 490 ? -6.968 -12.525 1.710 1.00 83.50 490 LEU A CA 1
ATOM 3926 C C . LEU A 1 490 ? -6.118 -13.162 2.814 1.00 83.50 490 LEU A C 1
ATOM 3928 O O . LEU A 1 490 ? -6.623 -13.838 3.712 1.00 83.50 490 LEU A O 1
ATOM 3932 N N . LYS A 1 491 ? -4.812 -12.900 2.753 1.00 81.00 491 LYS A N 1
ATOM 3933 C CA . LYS A 1 491 ? -3.858 -13.272 3.795 1.00 81.00 491 LYS A CA 1
ATOM 3934 C C . LYS A 1 491 ? -3.526 -12.049 4.631 1.00 81.00 491 LYS A C 1
ATOM 3936 O O . LYS A 1 491 ? -2.997 -11.060 4.122 1.00 81.00 491 LYS A O 1
ATOM 3941 N N . ALA A 1 492 ? -3.798 -12.136 5.923 1.00 80.38 492 ALA A N 1
ATOM 3942 C CA . ALA A 1 492 ? -3.334 -11.138 6.861 1.00 80.38 492 ALA A CA 1
ATOM 3943 C C . ALA A 1 492 ? -1.834 -11.289 7.125 1.00 80.38 492 ALA A C 1
ATOM 3945 O O . ALA A 1 492 ? -1.335 -12.397 7.309 1.00 80.38 492 ALA A O 1
ATOM 3946 N N . VAL A 1 493 ? -1.115 -10.167 7.123 1.00 77.44 493 VAL A N 1
ATOM 3947 C CA . VAL A 1 493 ? 0.357 -10.160 7.189 1.00 77.44 493 VAL A CA 1
ATOM 3948 C C . VAL A 1 493 ? 0.866 -9.603 8.515 1.00 77.44 493 VAL A C 1
ATOM 3950 O O . VAL A 1 493 ? 1.837 -10.104 9.076 1.00 77.44 493 VAL A O 1
ATOM 3953 N N . SER A 1 494 ? 0.240 -8.537 9.008 1.00 81.94 494 SER A N 1
ATOM 3954 C CA . SER A 1 494 ? 0.663 -7.855 10.228 1.00 81.94 494 SER A CA 1
ATOM 3955 C C . SER A 1 494 ? -0.410 -6.905 10.732 1.00 81.94 494 SER A C 1
ATOM 3957 O O . SER A 1 494 ? -1.212 -6.403 9.945 1.00 81.94 494 SER A O 1
ATOM 3959 N N . CYS A 1 495 ? -0.340 -6.573 12.014 1.00 86.06 495 CYS A N 1
ATOM 3960 C CA . CYS A 1 495 ? -1.112 -5.515 12.640 1.00 86.06 495 CYS A CA 1
ATOM 3961 C C . CYS A 1 495 ? -0.223 -4.670 13.566 1.00 86.06 495 CYS A C 1
ATOM 3963 O O . CYS A 1 495 ? 0.887 -5.054 13.948 1.00 86.06 495 CYS A O 1
ATOM 3965 N N . GLN A 1 496 ? -0.702 -3.482 13.913 1.00 86.06 496 GLN A N 1
ATOM 3966 C CA . GLN A 1 496 ? -0.009 -2.557 14.802 1.00 86.06 496 GLN A CA 1
ATOM 3967 C C . GLN A 1 496 ? -1.034 -1.670 15.503 1.00 86.06 496 GLN A C 1
ATOM 3969 O O . GLN A 1 496 ? -2.017 -1.268 14.886 1.00 86.06 496 GLN A O 1
ATOM 3974 N N . GLY A 1 497 ? -0.783 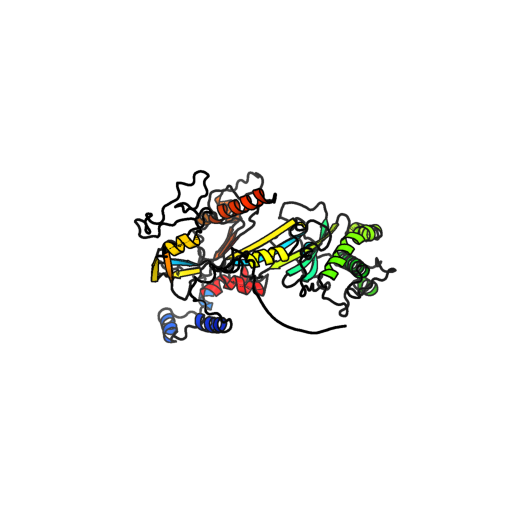-1.356 16.771 1.00 85.19 497 GLY A N 1
ATOM 3975 C CA . GLY A 1 497 ? -1.576 -0.417 17.558 1.00 85.19 497 GLY A CA 1
ATOM 3976 C C . GLY A 1 497 ? -0.663 0.655 18.129 1.00 85.19 497 GLY A C 1
ATOM 3977 O O . GLY A 1 497 ? 0.306 0.333 18.817 1.00 85.19 497 GLY A O 1
ATOM 3978 N N . TYR A 1 498 ? -0.939 1.919 17.817 1.00 78.62 498 TYR A N 1
ATOM 3979 C CA . TYR A 1 498 ? -0.155 3.068 18.263 1.00 78.62 498 TYR A CA 1
ATOM 3980 C C . TYR A 1 498 ? -1.027 4.321 18.374 1.00 78.62 498 TYR A C 1
ATOM 3982 O O . TYR A 1 498 ? -2.087 4.399 17.759 1.00 78.62 498 TYR A O 1
ATOM 3990 N N . ASN A 1 499 ? -0.569 5.315 19.134 1.00 74.19 499 ASN A N 1
ATOM 3991 C CA . ASN A 1 499 ? -1.281 6.582 19.276 1.00 74.19 499 ASN A CA 1
ATOM 3992 C C . ASN A 1 499 ? -1.210 7.479 18.021 1.00 74.19 499 ASN A C 1
ATOM 3994 O O . ASN A 1 499 ? -0.295 7.400 17.199 1.00 74.19 499 ASN A O 1
ATOM 3998 N N . GLU A 1 500 ? -2.158 8.407 17.902 1.00 67.62 500 GLU A N 1
ATOM 3999 C CA . GLU A 1 500 ? -2.257 9.323 16.758 1.00 67.62 500 GLU A CA 1
ATOM 4000 C C . GLU A 1 500 ? -0.998 10.202 16.574 1.00 67.62 500 GLU A C 1
ATOM 4002 O O . GLU A 1 500 ? -0.609 10.538 15.452 1.00 67.62 500 GLU A O 1
ATOM 4007 N N . LEU A 1 501 ? -0.292 10.531 17.661 1.00 62.78 501 LEU A N 1
ATOM 4008 C CA . LEU A 1 501 ? 0.951 11.310 17.610 1.00 62.78 501 LEU A CA 1
ATOM 4009 C C . LEU A 1 501 ? 2.055 10.577 16.824 1.00 62.78 501 LEU A C 1
ATOM 4011 O O . LEU A 1 501 ? 2.757 11.183 16.005 1.00 62.78 501 LEU A O 1
ATOM 4015 N N . LEU A 1 502 ? 2.191 9.262 17.023 1.00 62.75 502 LEU A N 1
ATOM 4016 C CA . LEU A 1 502 ? 3.100 8.420 16.243 1.00 62.75 502 LEU A CA 1
ATOM 4017 C C . LEU A 1 502 ? 2.702 8.382 14.769 1.00 62.75 502 LEU A C 1
ATOM 4019 O O . LEU A 1 502 ? 3.569 8.425 13.898 1.00 62.75 502 LEU A O 1
ATOM 4023 N N . HIS A 1 503 ? 1.403 8.360 14.481 1.00 60.88 503 HIS A N 1
ATOM 4024 C CA . HIS A 1 503 ? 0.906 8.402 13.112 1.00 60.88 503 HIS A CA 1
ATOM 4025 C C . HIS A 1 503 ? 1.317 9.696 12.390 1.00 60.88 503 HIS A C 1
ATOM 4027 O O . HIS A 1 503 ? 1.918 9.658 11.317 1.00 60.88 503 HIS A O 1
ATOM 4033 N N . ARG A 1 504 ? 1.081 10.858 13.014 1.00 56.44 504 ARG A N 1
ATOM 4034 C CA . ARG A 1 504 ? 1.376 12.178 12.423 1.00 56.44 504 ARG A CA 1
ATOM 4035 C C . ARG A 1 504 ? 2.875 12.451 12.269 1.00 56.44 504 ARG A C 1
ATOM 4037 O O . ARG A 1 504 ? 3.288 13.163 11.354 1.00 56.44 504 ARG A O 1
ATOM 4044 N N . THR A 1 505 ? 3.709 11.879 13.136 1.00 51.41 505 THR A N 1
ATOM 4045 C CA . THR A 1 505 ? 5.173 12.021 13.057 1.00 51.41 505 THR A CA 1
ATOM 4046 C C . THR A 1 505 ? 5.816 11.118 11.998 1.00 51.41 505 THR A C 1
ATOM 4048 O O . THR A 1 505 ? 6.880 11.472 11.480 1.00 51.41 505 THR A O 1
ATOM 4051 N N . ARG A 1 506 ? 5.170 10.009 11.596 1.00 51.06 506 ARG A N 1
ATOM 4052 C CA . ARG A 1 506 ? 5.641 9.125 10.506 1.00 51.06 506 ARG A CA 1
ATOM 4053 C C . ARG A 1 506 ? 5.755 9.840 9.159 1.00 51.06 506 ARG A C 1
ATOM 4055 O O . ARG A 1 506 ? 6.726 9.602 8.448 1.00 51.06 506 ARG A O 1
ATOM 4062 N N . TYR A 1 507 ? 4.844 10.768 8.851 1.00 44.31 507 TYR A N 1
ATOM 4063 C CA . TYR A 1 507 ? 4.815 11.491 7.568 1.00 44.31 507 TYR A CA 1
ATOM 4064 C C . TYR A 1 507 ? 6.094 12.303 7.282 1.00 44.31 507 TYR A C 1
ATOM 4066 O O . TYR A 1 507 ? 6.386 12.621 6.133 1.00 44.31 507 TYR A O 1
ATOM 4074 N N . ARG A 1 508 ? 6.873 12.667 8.314 1.00 36.66 508 ARG A N 1
ATOM 4075 C CA . ARG A 1 508 ? 8.042 13.550 8.154 1.00 36.66 508 ARG A CA 1
ATOM 4076 C C . ARG A 1 508 ? 9.386 12.828 8.115 1.00 36.66 508 ARG A C 1
ATOM 4078 O O . ARG A 1 508 ? 10.299 13.336 7.472 1.00 36.66 508 ARG A O 1
ATOM 4085 N N . HIS A 1 509 ? 9.534 11.671 8.762 1.00 37.84 509 HIS A N 1
ATOM 4086 C CA . HIS A 1 509 ? 10.830 10.995 8.892 1.00 37.84 509 HIS A CA 1
ATOM 4087 C C . HIS A 1 509 ? 10.646 9.478 9.052 1.00 37.84 509 HIS A C 1
ATOM 4089 O O . HIS A 1 509 ? 10.442 8.995 10.158 1.00 37.84 509 HIS A O 1
ATOM 4095 N N . GLU A 1 510 ? 10.759 8.719 7.961 1.00 44.75 510 GLU A N 1
ATOM 4096 C CA . GLU A 1 510 ? 10.559 7.254 7.902 1.00 44.75 510 GLU A CA 1
ATOM 4097 C C . GLU A 1 510 ? 11.593 6.404 8.684 1.00 44.75 510 GLU A C 1
ATOM 4099 O O . GLU A 1 510 ? 11.611 5.178 8.562 1.00 44.75 510 GLU A O 1
ATOM 4104 N N . SER A 1 511 ? 12.525 7.013 9.425 1.00 39.44 511 SER A N 1
ATOM 4105 C CA . SER A 1 511 ? 13.686 6.302 9.983 1.00 39.44 511 SER A CA 1
ATOM 4106 C C . SER A 1 511 ? 14.252 6.893 11.277 1.00 39.44 511 SER A C 1
ATOM 4108 O O . SER A 1 511 ? 15.462 6.823 11.484 1.00 39.44 511 SER A O 1
ATOM 4110 N N . HIS A 1 512 ? 13.440 7.521 12.131 1.00 35.34 512 HIS A N 1
ATOM 4111 C CA . HIS A 1 512 ? 13.964 8.068 13.388 1.00 35.34 512 HIS A CA 1
ATOM 4112 C C . HIS A 1 512 ? 13.897 7.021 14.507 1.00 35.34 512 HIS A C 1
ATOM 4114 O O . HIS A 1 512 ? 12.822 6.504 14.790 1.00 35.34 512 HIS A O 1
ATOM 4120 N N . ASP A 1 513 ? 15.009 6.767 15.205 1.00 32.75 513 ASP A N 1
ATOM 4121 C CA . ASP A 1 513 ? 15.067 5.862 16.372 1.00 32.75 513 ASP A CA 1
ATOM 4122 C C . ASP A 1 513 ? 14.088 6.268 17.489 1.00 32.75 513 ASP A C 1
ATOM 4124 O O . ASP A 1 513 ? 13.632 5.435 18.265 1.00 32.75 513 ASP A O 1
ATOM 4128 N N . ALA A 1 514 ? 13.658 7.535 17.506 1.00 33.50 514 ALA A N 1
ATOM 4129 C CA . ALA A 1 514 ? 12.581 8.001 18.380 1.00 33.50 514 ALA A CA 1
ATOM 4130 C C . ALA A 1 514 ? 11.257 7.232 18.176 1.00 33.50 514 ALA A C 1
ATOM 4132 O O . ALA A 1 514 ? 10.501 7.058 19.134 1.00 33.50 514 ALA A O 1
ATOM 4133 N N . GLN A 1 515 ? 10.991 6.744 16.958 1.00 43.47 515 GLN A N 1
ATOM 4134 C CA . GLN A 1 515 ? 9.795 5.983 16.574 1.00 43.47 515 GLN A CA 1
ATOM 4135 C C . GLN A 1 515 ? 9.845 4.509 17.010 1.00 43.47 515 GLN A C 1
ATOM 4137 O O . GLN A 1 515 ? 8.821 3.835 16.938 1.00 43.47 515 GLN A O 1
ATOM 4142 N N . GLN A 1 516 ? 10.991 4.006 17.493 1.00 43.88 516 GLN A N 1
ATOM 4143 C CA . GLN A 1 516 ? 11.134 2.645 18.036 1.00 43.88 516 GLN A CA 1
ATOM 4144 C C . GLN A 1 516 ? 10.703 2.529 19.512 1.00 43.88 516 GLN A C 1
ATOM 4146 O O . GLN A 1 516 ? 11.137 1.626 20.216 1.00 43.88 516 GLN A O 1
ATOM 4151 N N . GLY A 1 517 ? 9.820 3.416 19.977 1.00 43.53 517 GLY A N 1
ATOM 4152 C CA . GLY A 1 517 ? 9.126 3.278 21.259 1.00 43.53 517 GLY A CA 1
ATOM 4153 C C . GLY A 1 517 ? 9.650 4.175 22.373 1.00 43.53 517 GLY A C 1
ATOM 4154 O O . GLY A 1 517 ? 8.846 4.835 23.015 1.00 43.53 517 GLY A O 1
ATOM 4155 N N . ASP A 1 518 ? 10.959 4.308 22.566 1.00 40.03 518 ASP A N 1
ATOM 4156 C CA . ASP A 1 518 ? 11.443 4.855 23.845 1.00 40.03 518 ASP A CA 1
ATOM 4157 C C . ASP A 1 518 ? 11.247 6.373 24.015 1.00 40.03 518 ASP A C 1
ATOM 4159 O O . ASP A 1 518 ? 10.930 6.846 25.105 1.00 40.03 518 ASP A O 1
ATOM 4163 N N . ILE A 1 519 ? 11.411 7.163 22.947 1.00 41.38 519 ILE A N 1
ATOM 4164 C CA . ILE A 1 519 ? 11.366 8.637 23.039 1.00 41.38 519 ILE A CA 1
ATOM 4165 C C . ILE A 1 519 ? 9.956 9.174 22.762 1.00 41.38 519 ILE A C 1
ATOM 4167 O O . ILE A 1 519 ? 9.497 10.090 23.439 1.00 41.38 519 ILE A O 1
ATOM 4171 N N . THR A 1 520 ? 9.231 8.599 21.797 1.00 45.88 520 THR A N 1
ATOM 4172 C CA . THR A 1 520 ? 7.908 9.124 21.403 1.00 45.88 520 THR A CA 1
ATOM 4173 C C . THR A 1 520 ? 6.797 8.663 22.340 1.00 45.88 520 THR A C 1
ATOM 4175 O O . THR A 1 520 ? 5.864 9.418 22.608 1.00 45.88 520 THR A O 1
ATOM 4178 N N . ALA A 1 521 ? 6.917 7.459 22.902 1.00 40.34 521 ALA A N 1
ATOM 4179 C CA . ALA A 1 521 ? 6.010 7.013 23.945 1.00 40.34 521 ALA A CA 1
ATOM 4180 C C . ALA A 1 521 ? 6.272 7.763 25.272 1.00 40.34 521 ALA A C 1
ATOM 4182 O O . ALA A 1 521 ? 5.407 7.785 26.133 1.00 40.34 521 ALA A O 1
ATOM 4183 N N . TRP A 1 522 ? 7.413 8.454 25.420 1.00 46.28 522 TRP A N 1
ATOM 4184 C CA . TRP A 1 522 ? 7.643 9.423 26.503 1.00 46.28 522 TRP A CA 1
ATOM 4185 C C . TRP A 1 522 ? 6.995 10.781 26.236 1.00 46.28 522 TRP A C 1
ATOM 4187 O O . TRP A 1 522 ? 6.324 11.319 27.111 1.00 46.28 522 TRP A O 1
ATOM 4197 N N . SER A 1 523 ? 7.128 11.323 25.020 1.00 39.69 523 SER A N 1
ATOM 4198 C CA . SER A 1 523 ? 6.489 12.596 24.652 1.00 39.69 523 SER A CA 1
ATOM 4199 C C . SER A 1 523 ? 4.959 12.542 24.699 1.00 39.69 523 SER A C 1
ATOM 4201 O O . SER A 1 523 ? 4.333 13.559 24.966 1.00 39.69 523 SER A O 1
ATOM 4203 N N . ALA A 1 524 ? 4.368 11.367 24.470 1.00 42.09 524 ALA A N 1
ATOM 4204 C CA . ALA A 1 524 ? 2.925 11.151 24.558 1.00 42.09 524 ALA A CA 1
ATOM 4205 C C . ALA A 1 524 ? 2.392 10.947 25.989 1.00 42.09 524 ALA A C 1
ATOM 4207 O O . ALA A 1 524 ? 1.185 10.901 26.157 1.00 42.09 524 ALA A O 1
ATOM 4208 N N . GLY A 1 525 ? 3.262 10.780 26.994 1.00 34.34 525 GLY A N 1
ATOM 4209 C CA . GLY A 1 525 ? 2.867 10.709 28.410 1.00 34.34 525 GLY A CA 1
ATOM 4210 C C . GLY A 1 525 ? 3.012 12.039 29.161 1.00 34.34 525 GLY A C 1
ATOM 4211 O O . GLY A 1 525 ? 2.820 12.076 30.372 1.00 34.34 525 GLY A O 1
ATOM 4212 N N . LEU A 1 526 ? 3.425 13.106 28.469 1.00 29.66 526 LEU A N 1
ATOM 4213 C CA . LEU A 1 526 ? 3.606 14.463 29.008 1.00 29.66 526 LEU A CA 1
ATOM 4214 C C . LEU A 1 526 ? 2.582 15.477 28.477 1.00 29.66 526 LEU A C 1
ATOM 4216 O O . LEU A 1 526 ? 2.604 16.631 28.902 1.00 29.66 526 LEU A O 1
ATOM 4220 N N . LEU A 1 527 ? 1.751 15.044 27.534 1.00 29.23 527 LEU A N 1
ATOM 4221 C CA . LEU A 1 527 ? 0.598 15.735 26.965 1.00 29.23 527 LEU A CA 1
ATOM 4222 C C . LEU A 1 527 ? -0.630 14.890 27.294 1.00 29.23 527 LEU A C 1
ATOM 4224 O O . LEU A 1 527 ? -1.714 15.492 27.407 1.00 29.23 527 LEU A O 1
#

Foldseek 3Di:
DDDDDDDDDDDDDDDDDDPPDDDDPPPDDDDDDPPDPVVVVVVVVCVVDVPPPPPVVVVVVCVPDPCPDPVNCVVVQFFDDDDPVRDDDPPPQQKDKDFQWKFWFKKKFEFPAFFEQQQAFPPVFFDPPWWWFFDQPCLVDFDDDPFDPRQAQLAQFWGFTTDTPQKTKIKGWGFPVRRDSDRDDPDHTSGHDQLLSLLVLLVLLQLQVVLVHQPKDFDPVLSDPPPSSDVVSSVVGIPSNPPSGGRIDGNVSSVSSRVSRVPCVVVSLVPYDPVSVVSNPRIGIYMMIIHGRPRHTDPNVPPPPVNVVCVNRRHDCVRTDDMDIDMDTAIWMFGFPDKDFDDPVVLCVVCVPFFKALALDLDPCGDDGDDPVPDDQADPVGHGSWMATNNSHTDDRIDGDGDPDIDHDKDFQVCVCVFLDLDDDQAPPDDPPPDPDDSVRVFPVFKDDAAQRSHDGIFKMKGQGDGPVCRVVQVSVQCCCCVPPVDDGDHRGIDIDHDVQLSVVCVPDVDDPCSVRHNVSDVVVVD

Secondary structure (DSSP, 8-state):
---------------PPP--S-SSSSSS--------HHHHHHHHHHHSS-TT--HHHHHHHHHHS----HHHHHHTTPPP---GGG---TT-TTEEEE---EEEEEEEEEESSSBSGGG---TT---TT--EEE----TT-----SS---SS--TTTEEEEEEETTEEEEEEEEETT---S-----S---BPPHHHHHHHHHHHHHHHHHTT-TT--B-GGGSS-TTTTSHHHHHHHB-TT-TTS--EE-HHHHHHHHHHHHHHHHHHHHHS-HHHHHHHTTEEEEEEEEEEEEEEEES-TT-HHHHHHHHHHH--GGGEEEEEEEEEE--EEEEEEEEEEPPHHHHHHHHTT--EES-S---SSPPSPP-TTTS-SB-TTS-B--EEETTS-EE-SEEEEE-SSPEE--EEGGGHHHHH-S---SS--S--------HHHHHHHHEEEEEPTT-SSEEEEEESSPPGGGHHHHHHHHHHHHHHH-PPPPPP--EEE--HHHHHHHTT-TT-GGGGSTTHHHHTT--

pLDDT: mean 72.41, std 22.1, range [19.73, 96.56]

Radius of gyration: 30.2 Å; chains: 1; bounding box: 88×59×102 Å

Organism: NCBI:txid98765

Sequence (527 aa):
MSSHHSSLLQHVYPGHLPPQGVDLLDEVLPTFLIDDPVDQQEVARNLYFDPDWQEDDLNNFSHQVPAKSPLSLLRNMGTVSIDEGYTVDPLNRDIAWNLSTSFLDLCVCVPRAIGLHALIPPSHVVDIHYAFEIAFSSPHKEYKSRYALLGFDPTGVMLSIGTLRSEEVWLVLATKDTYHPTPEFPPGSSRMSATFYHMVLMFLAATLDSAGLVDIQTDLFSRYPDNIKELKSVKEACNILNSTVTRSLRQIDVERWHRAIVTIYPTWLAEAPAAWRKAFSGRIPFCITSAYGQNQPILPTRNHQEQRISWTRSRNYKDIRHITFAIATDVRCSEVHEWIERPLEEILDALNGDNVYDTPLSSDELDAPLDLATYPLYDEEGHENNVYNVDGFRIPRLLPRVSLIPYGVLFDFRRAEQFFGTDRSSFADEAEHISDETPAQSFYNKTRFFPVAGCKNLGHFQSSILPSIMAPVVETINDVICKEHDMLPLKAVSCQGYNELLHRTRYRHESHDAQQGDITAWSAGLL